Protein AF-0000000084944869 (afdb_homodimer)

Structure (mmCIF, N/CA/C/O backbone):
data_AF-0000000084944869-model_v1
#
loop_
_entity.id
_entity.type
_entity.pdbx_description
1 polymer 'Transcriptional regulator, RpiR family'
#
loop_
_atom_site.group_PDB
_atom_site.id
_atom_site.type_symbol
_atom_site.label_atom_id
_atom_site.label_alt_id
_atom_site.label_comp_id
_atom_site.label_asym_id
_atom_site.label_entity_id
_atom_site.label_seq_id
_atom_site.pdbx_PDB_ins_code
_atom_site.Cartn_x
_atom_site.Cartn_y
_atom_site.Cartn_z
_atom_site.occupancy
_atom_site.B_iso_or_equiv
_atom_site.auth_seq_id
_atom_site.auth_comp_id
_atom_site.auth_asym_id
_atom_site.auth_atom_id
_atom_site.pdbx_PDB_model_num
ATOM 1 N N . MET A 1 1 ? -29.297 1.171 11.125 1 23.11 1 MET A N 1
ATOM 2 C CA . MET A 1 1 ? -28.328 2.256 10.953 1 23.11 1 MET A CA 1
ATOM 3 C C . MET A 1 1 ? -27.719 2.223 9.562 1 23.11 1 MET A C 1
ATOM 5 O O . MET A 1 1 ? -26.719 1.527 9.336 1 23.11 1 MET A O 1
ATOM 9 N N . LYS A 1 2 ? -28.453 2.289 8.492 1 30.14 2 LYS A N 1
ATOM 10 C CA . LYS A 1 2 ? -28.656 2.082 7.059 1 30.14 2 LYS A CA 1
ATOM 11 C C . LYS A 1 2 ? -27.719 2.945 6.234 1 30.14 2 LYS A C 1
ATOM 13 O O . LYS A 1 2 ? -27.5 2.684 5.047 1 30.14 2 LYS A O 1
ATOM 18 N N . GLY A 1 3 ? -27.547 4.289 6.477 1 33.69 3 GLY A N 1
ATOM 19 C CA . GLY A 1 3 ? -27.109 5.441 5.711 1 33.69 3 GLY A CA 1
ATOM 20 C C . GLY A 1 3 ? -25.594 5.48 5.516 1 33.69 3 GLY A C 1
ATOM 21 O O . GLY A 1 3 ? -25.062 6.457 4.984 1 33.69 3 GLY A O 1
ATOM 22 N N . GLY A 1 4 ? -24.75 4.965 6.262 1 37.66 4 GLY A N 1
ATOM 23 C CA . GLY A 1 4 ? -23.344 5.156 6.586 1 37.66 4 GLY A CA 1
ATOM 24 C C . GLY A 1 4 ? -22.406 4.695 5.484 1 37.66 4 GLY A C 1
ATOM 25 O O . GLY A 1 4 ? -21.188 4.758 5.633 1 37.66 4 GLY A O 1
ATOM 26 N N . THR A 1 5 ? -22.875 3.99 4.547 1 41.78 5 THR A N 1
ATOM 27 C CA . THR A 1 5 ? -22.125 3.289 3.516 1 41.78 5 THR A CA 1
ATOM 28 C C . THR A 1 5 ? -21.625 4.266 2.457 1 41.78 5 THR A C 1
ATOM 30 O O . THR A 1 5 ? -20.531 4.082 1.903 1 41.78 5 THR A O 1
ATOM 33 N N . GLY A 1 6 ? -22.422 5.387 2.199 1 42.84 6 GLY A N 1
ATOM 34 C CA . GLY A 1 6 ? -22.172 6.301 1.097 1 42.84 6 GLY A CA 1
ATOM 35 C C . GLY A 1 6 ? -20.875 7.07 1.24 1 42.84 6 GLY A C 1
ATOM 36 O O . GLY A 1 6 ? -20.188 7.332 0.249 1 42.84 6 GLY A O 1
ATOM 37 N N . MET A 1 7 ? -20.562 7.766 2.398 1 47.09 7 MET A N 1
ATOM 38 C CA . MET A 1 7 ? -19.484 8.695 2.73 1 47.09 7 MET A CA 1
ATOM 39 C C . MET A 1 7 ? -18.125 8.062 2.459 1 47.09 7 MET A C 1
ATOM 41 O O . MET A 1 7 ? -17.25 8.703 1.876 1 47.09 7 MET A O 1
ATOM 45 N N . TYR A 1 8 ? -17.984 6.781 2.914 1 55.47 8 TYR A N 1
ATOM 46 C CA . TYR A 1 8 ? -16.734 6.051 2.932 1 55.47 8 TYR A CA 1
ATOM 47 C C . TYR A 1 8 ? -16.25 5.762 1.516 1 55.47 8 TYR A C 1
ATOM 49 O O . TYR A 1 8 ? -15.047 5.848 1.233 1 55.47 8 TYR A O 1
ATOM 57 N N . ASN A 1 9 ? -17.188 6.113 0.599 1 71.25 9 ASN A N 1
ATOM 58 C CA . ASN A 1 9 ? -16.828 5.691 -0.751 1 71.25 9 ASN A CA 1
ATOM 59 C C . ASN A 1 9 ? -16.125 6.809 -1.521 1 71.25 9 ASN A C 1
ATOM 61 O O . ASN A 1 9 ? -15.125 6.566 -2.197 1 71.25 9 ASN A O 1
ATOM 65 N N . LEU A 1 10 ? -16.609 8.133 -1.083 1 80.12 10 LEU A N 1
ATOM 66 C CA . LEU A 1 10 ? -16.016 9.203 -1.873 1 80.12 10 LEU A CA 1
ATOM 67 C C . LEU A 1 10 ? -14.578 9.461 -1.445 1 80.12 10 LEU A C 1
ATOM 69 O O . LEU A 1 10 ? -13.695 9.656 -2.289 1 80.12 10 LEU A O 1
ATOM 73 N N . THR A 1 11 ? -14.367 9.461 -0.089 1 81.12 11 THR A N 1
ATOM 74 C CA . THR A 1 11 ? -13.016 9.688 0.416 1 81.12 11 THR A CA 1
ATOM 75 C C . THR A 1 11 ? -12.055 8.633 -0.124 1 81.12 11 THR A C 1
ATOM 77 O O . THR A 1 11 ? -10.938 8.961 -0.533 1 81.12 11 THR A O 1
ATOM 80 N N . ILE A 1 12 ? -12.539 7.438 -0.201 1 80.06 12 ILE A N 1
ATOM 81 C CA . ILE A 1 12 ? -11.742 6.328 -0.713 1 80.06 12 ILE A CA 1
ATOM 82 C C . ILE A 1 12 ? -11.406 6.566 -2.184 1 80.06 12 ILE A C 1
ATOM 84 O O . ILE A 1 12 ? -10.258 6.418 -2.594 1 80.06 12 ILE A O 1
ATOM 88 N N . ILE A 1 13 ? -12.398 6.988 -2.85 1 83.56 13 ILE A N 1
ATOM 89 C CA . ILE A 1 13 ? -12.242 7.199 -4.285 1 83.56 13 ILE A CA 1
ATOM 90 C C . ILE A 1 13 ? -11.273 8.359 -4.527 1 83.56 13 ILE A C 1
ATOM 92 O O . ILE A 1 13 ? -10.406 8.281 -5.402 1 83.56 13 ILE A O 1
ATOM 96 N N . LEU A 1 14 ? -11.461 9.438 -3.758 1 88.56 14 LEU A N 1
ATOM 97 C CA . LEU A 1 14 ? -10.609 10.609 -3.926 1 88.56 14 LEU A CA 1
ATOM 98 C C . LEU A 1 14 ? -9.156 10.289 -3.588 1 88.56 14 LEU A C 1
ATOM 100 O O . LEU A 1 14 ? -8.25 10.656 -4.328 1 88.56 14 LEU A O 1
ATOM 104 N N . LEU A 1 15 ? -8.945 9.523 -2.537 1 87.12 15 LEU A N 1
ATOM 105 C CA . LEU A 1 15 ? -7.586 9.164 -2.137 1 87.12 15 LEU A CA 1
ATOM 106 C C . LEU A 1 15 ? -6.957 8.211 -3.148 1 87.12 15 LEU A C 1
ATOM 108 O O . LEU A 1 15 ? -5.773 8.344 -3.479 1 87.12 15 LEU A O 1
ATOM 112 N N . SER A 1 16 ? -7.723 7.262 -3.605 1 85.12 16 SER A N 1
ATOM 113 C CA . SER A 1 16 ? -7.223 6.359 -4.637 1 85.12 16 SER A CA 1
ATOM 114 C C . SER A 1 16 ? -6.836 7.121 -5.898 1 85.12 16 SER A C 1
ATOM 116 O O . SER A 1 16 ? -5.852 6.781 -6.559 1 85.12 16 SER A O 1
ATOM 118 N N . THR A 1 17 ? -7.641 8.133 -6.262 1 86.94 17 THR A N 1
ATOM 119 C CA . THR A 1 17 ? -7.355 8.961 -7.426 1 86.94 17 THR A CA 1
ATOM 120 C C . THR A 1 17 ? -6.062 9.742 -7.227 1 86.94 17 THR A C 1
ATOM 122 O O . THR A 1 17 ? -5.203 9.773 -8.109 1 86.94 17 THR A O 1
ATOM 125 N N . ILE A 1 18 ? -5.953 10.336 -6.102 1 89.56 18 ILE A N 1
ATOM 126 C CA . ILE A 1 18 ? -4.773 11.133 -5.785 1 89.56 18 ILE A CA 1
ATOM 127 C C . ILE A 1 18 ? -3.518 10.266 -5.898 1 89.56 18 ILE A C 1
ATOM 129 O O . ILE A 1 18 ? -2.498 10.711 -6.434 1 89.56 18 ILE A O 1
ATOM 133 N N . ASN A 1 19 ? -3.604 9.023 -5.523 1 86.81 19 ASN A N 1
ATOM 134 C CA . ASN A 1 19 ? -2.428 8.164 -5.449 1 86.81 19 ASN A CA 1
ATOM 135 C C . ASN A 1 19 ? -2.176 7.441 -6.77 1 86.81 19 ASN A C 1
ATOM 137 O O . ASN A 1 19 ? -1.136 6.805 -6.941 1 86.81 19 ASN A O 1
ATOM 141 N N . SER A 1 20 ? -3.074 7.535 -7.664 1 83.25 20 SER A N 1
ATOM 142 C CA . SER A 1 20 ? -2.908 6.828 -8.93 1 83.25 20 SER A CA 1
ATOM 143 C C . SER A 1 20 ? -2.674 7.801 -10.078 1 83.25 20 SER A C 1
ATOM 145 O O . SER A 1 20 ? -2.311 7.391 -11.188 1 83.25 20 SER A O 1
ATOM 147 N N . GLU A 1 21 ? -2.947 9.086 -9.844 1 82.88 21 GLU A N 1
ATOM 148 C CA . GLU A 1 21 ? -2.811 10.094 -10.891 1 82.88 21 GLU A CA 1
ATOM 149 C C . GLU A 1 21 ? -1.469 10.812 -10.797 1 82.88 21 GLU A C 1
ATOM 151 O O . GLU A 1 21 ? -0.85 10.844 -9.727 1 82.88 21 GLU A O 1
ATOM 156 N N . LEU A 1 22 ? -1.047 11.32 -11.961 1 80.19 22 LEU A N 1
ATOM 157 C CA . LEU A 1 22 ? 0.142 12.172 -11.961 1 80.19 22 LEU A CA 1
ATOM 158 C C . LEU A 1 22 ? -0.065 13.391 -11.07 1 80.19 22 LEU A C 1
ATOM 160 O O . LEU A 1 22 ? -1.131 14.016 -11.102 1 80.19 22 LEU A O 1
ATOM 164 N N . ILE A 1 23 ? 1.057 13.688 -10.359 1 81.12 23 ILE A N 1
ATOM 165 C CA . ILE A 1 23 ? 0.991 14.867 -9.492 1 81.12 23 ILE A CA 1
ATOM 166 C C . ILE A 1 23 ? 0.68 16.109 -10.328 1 81.12 23 ILE A C 1
ATOM 168 O O . ILE A 1 23 ? 1.248 16.297 -11.406 1 81.12 23 ILE A O 1
ATOM 172 N N . ASN A 1 24 ? -0.308 16.828 -9.914 1 84.44 24 ASN A N 1
ATOM 173 C CA . ASN A 1 24 ? -0.721 18.109 -10.477 1 84.44 24 ASN A CA 1
ATOM 174 C C . ASN A 1 24 ? -1.491 17.938 -11.781 1 84.44 24 ASN A C 1
ATOM 176 O O . ASN A 1 24 ? -1.787 18.906 -12.469 1 84.44 24 ASN A O 1
ATOM 180 N N . SER A 1 25 ? -1.747 16.625 -12.195 1 90.12 25 SER A N 1
ATOM 181 C CA . SER A 1 25 ? -2.736 16.438 -13.25 1 90.12 25 SER A CA 1
ATOM 182 C C . SER A 1 25 ? -4.086 17.031 -12.852 1 90.12 25 SER A C 1
ATOM 184 O O . SER A 1 25 ? -4.316 17.344 -11.68 1 90.12 25 SER A O 1
ATOM 186 N N . ASN A 1 26 ? -4.902 17.234 -13.773 1 94.06 26 ASN A N 1
ATOM 187 C CA . ASN A 1 26 ? -6.227 17.781 -13.492 1 94.06 26 ASN A CA 1
ATOM 188 C C . ASN A 1 26 ? -6.977 16.922 -12.469 1 94.06 26 ASN A C 1
ATOM 190 O O . ASN A 1 26 ? -7.504 17.438 -11.484 1 94.06 26 ASN A O 1
ATOM 194 N N . ASN A 1 27 ? -7.004 15.594 -12.68 1 93.5 27 ASN A N 1
ATOM 195 C CA . ASN A 1 27 ? -7.703 14.711 -11.758 1 93.5 27 ASN A CA 1
ATOM 196 C C . ASN A 1 27 ? -7.098 14.758 -10.359 1 93.5 27 ASN A C 1
ATOM 198 O O . ASN A 1 27 ? -7.82 14.719 -9.359 1 93.5 27 ASN A O 1
ATOM 202 N N . TYR A 1 28 ? -5.805 14.844 -10.328 1 92.5 28 TYR A N 1
ATOM 203 C CA . TYR A 1 28 ? -5.117 14.977 -9.047 1 92.5 28 TYR A CA 1
ATOM 204 C C . TYR A 1 28 ? -5.559 16.234 -8.32 1 92.5 28 TYR A C 1
ATOM 206 O O . TYR A 1 28 ? -5.949 16.188 -7.148 1 92.5 28 TYR A O 1
ATOM 214 N N . ARG A 1 29 ? -5.582 17.359 -8.961 1 94.56 29 ARG A N 1
ATOM 215 C CA . ARG A 1 29 ? -5.926 18.641 -8.367 1 94.56 29 ARG A CA 1
ATOM 216 C C . ARG A 1 29 ? -7.371 18.656 -7.887 1 94.56 29 ARG A C 1
ATOM 218 O O . ARG A 1 29 ? -7.66 19.141 -6.793 1 94.56 29 ARG A O 1
ATOM 225 N N . ILE A 1 30 ? -8.227 18.172 -8.727 1 96.31 30 ILE A N 1
ATOM 226 C CA . ILE A 1 30 ? -9.648 18.156 -8.398 1 96.31 30 ILE A CA 1
ATOM 227 C C . ILE A 1 30 ? -9.891 17.281 -7.164 1 96.31 30 ILE A C 1
ATOM 229 O O . ILE A 1 30 ? -10.523 17.719 -6.199 1 96.31 30 ILE A O 1
ATOM 233 N N . ALA A 1 31 ? -9.305 16.062 -7.164 1 94.06 31 ALA A N 1
ATOM 234 C CA . ALA A 1 31 ? -9.484 15.133 -6.055 1 94.06 31 ALA A CA 1
ATOM 235 C C . ALA A 1 31 ? -8.93 15.711 -4.754 1 94.06 31 ALA A C 1
ATOM 237 O O . ALA A 1 31 ? -9.586 15.648 -3.713 1 94.06 31 ALA A O 1
ATOM 238 N N . LYS A 1 32 ? -7.777 16.234 -4.871 1 92.69 32 LYS A N 1
ATOM 239 C CA . LYS A 1 32 ? -7.117 16.797 -3.693 1 92.69 32 LYS A CA 1
ATOM 240 C C . LYS A 1 32 ? -7.918 17.969 -3.119 1 92.69 32 LYS A C 1
ATOM 242 O O . LYS A 1 32 ? -8.094 18.062 -1.903 1 92.69 32 LYS A O 1
ATOM 247 N N . TYR A 1 33 ? -8.406 18.859 -3.938 1 93.94 33 TYR A N 1
ATOM 248 C CA . TYR A 1 33 ? -9.164 20.016 -3.479 1 93.94 33 TYR A CA 1
ATOM 249 C C . TYR A 1 33 ? -10.445 19.578 -2.773 1 93.94 33 TYR A C 1
ATOM 251 O O . TYR A 1 33 ? -10.781 20.094 -1.704 1 93.94 33 TYR A O 1
ATOM 259 N N . ILE A 1 34 ? -11.148 18.688 -3.412 1 92.62 34 ILE A N 1
ATOM 260 C CA . ILE A 1 34 ? -12.398 18.203 -2.824 1 92.62 34 ILE A CA 1
ATOM 261 C C . ILE A 1 34 ? -12.117 17.578 -1.462 1 92.62 34 ILE A C 1
ATOM 263 O O . ILE A 1 34 ? -12.805 17.859 -0.483 1 92.62 34 ILE A O 1
ATOM 267 N N . LEU A 1 35 ? -11.102 16.781 -1.438 1 89.69 35 LEU A N 1
ATOM 268 C CA . LEU A 1 35 ? -10.75 16.062 -0.22 1 89.69 35 LEU A CA 1
ATOM 269 C C . LEU A 1 35 ? -10.422 17.031 0.909 1 89.69 35 LEU A C 1
ATOM 271 O O . LEU A 1 35 ? -10.852 16.828 2.049 1 89.69 35 LEU A O 1
ATOM 275 N N . GLU A 1 36 ? -9.727 18.062 0.612 1 87.62 36 GLU A N 1
ATOM 276 C CA . GLU A 1 36 ? -9.25 19.016 1.61 1 87.62 36 GLU A CA 1
ATOM 277 C C . GLU A 1 36 ? -10.344 20 2.004 1 87.62 36 GLU A C 1
ATOM 279 O O . GLU A 1 36 ? -10.242 20.672 3.031 1 87.62 36 GLU A O 1
ATOM 284 N N . ASN A 1 37 ? -11.414 20.109 1.171 1 88 37 ASN A N 1
ATOM 285 C CA . ASN A 1 37 ? -12.406 21.156 1.392 1 88 37 ASN A CA 1
ATOM 286 C C . ASN A 1 37 ? -13.82 20.578 1.466 1 88 37 ASN A C 1
ATOM 288 O O . ASN A 1 37 ? -14.797 21.281 1.219 1 88 37 ASN A O 1
ATOM 292 N N . MET A 1 38 ? -13.938 19.344 1.737 1 82.62 38 MET A N 1
ATOM 293 C CA . MET A 1 38 ? -15.195 18.609 1.688 1 82.62 38 MET A CA 1
ATOM 294 C C . MET A 1 38 ? -16.281 19.359 2.461 1 82.62 38 MET A C 1
ATOM 296 O O . MET A 1 38 ? -17.406 19.484 1.987 1 82.62 38 MET A O 1
ATOM 300 N N . ARG A 1 39 ? -15.984 19.953 3.549 1 76.88 39 ARG A N 1
ATOM 301 C CA . ARG A 1 39 ? -16.953 20.578 4.434 1 76.88 39 ARG A CA 1
ATOM 302 C C . ARG A 1 39 ? -17.453 21.891 3.838 1 76.88 39 ARG A C 1
ATOM 304 O O . ARG A 1 39 ? -18.594 22.312 4.102 1 76.88 39 ARG A O 1
ATOM 311 N N . ALA A 1 40 ? -16.703 22.438 3.061 1 82.62 40 ALA A N 1
ATOM 312 C CA . ALA A 1 40 ? -17.016 23.766 2.531 1 82.62 40 ALA A CA 1
ATOM 313 C C . ALA A 1 40 ? -17.625 23.672 1.141 1 82.62 40 ALA A C 1
ATOM 315 O O . ALA A 1 40 ? -18.016 24.672 0.553 1 82.62 40 ALA A O 1
ATOM 316 N N . LEU A 1 41 ? -17.844 22.391 0.664 1 86.69 41 LEU A N 1
ATOM 317 C CA . LEU A 1 41 ? -18.203 22.266 -0.747 1 86.69 41 LEU A CA 1
ATOM 318 C C . LEU A 1 41 ? -19.672 21.938 -0.914 1 86.69 41 LEU A C 1
ATOM 320 O O . LEU A 1 41 ? -20.141 21.688 -2.031 1 86.69 41 LEU A O 1
ATOM 324 N N . GLU A 1 42 ? -20.5 21.906 -0.027 1 79.25 42 GLU A N 1
ATOM 325 C CA . GLU A 1 42 ? -21.891 21.453 -0.108 1 79.25 42 GLU A CA 1
ATOM 326 C C . GLU A 1 42 ? -22.672 22.25 -1.149 1 79.25 42 GLU A C 1
ATOM 328 O O . GLU A 1 42 ? -23.469 21.688 -1.891 1 79.25 42 GLU A O 1
ATOM 333 N N . ASP A 1 43 ? -22.438 23.5 -1.371 1 84.5 43 ASP A N 1
ATOM 334 C CA . ASP A 1 43 ? -23.281 24.281 -2.268 1 84.5 43 ASP A CA 1
ATOM 335 C C . ASP A 1 43 ? -22.453 24.938 -3.369 1 84.5 43 ASP A C 1
ATOM 337 O O . ASP A 1 43 ? -22.875 25.906 -3.986 1 84.5 43 ASP A O 1
ATOM 341 N N . ILE A 1 44 ? -21.453 24.281 -3.643 1 91.12 44 ILE A N 1
ATOM 342 C CA . ILE A 1 44 ? -20.578 24.891 -4.633 1 91.12 44 ILE A CA 1
ATOM 343 C C . ILE A 1 44 ? -21.016 24.484 -6.035 1 91.12 44 ILE A C 1
ATOM 345 O O . ILE A 1 44 ? -21.391 23.328 -6.258 1 91.12 44 ILE A O 1
ATOM 349 N N . SER A 1 45 ? -21.109 25.469 -6.969 1 94.62 45 SER A N 1
ATOM 350 C CA . SER A 1 45 ? -21.422 25.141 -8.352 1 94.62 45 SER A CA 1
ATOM 351 C C . SER A 1 45 ? -20.234 24.516 -9.07 1 94.62 45 SER A C 1
ATOM 353 O O . SER A 1 45 ? -19.109 24.609 -8.594 1 94.62 45 SER A O 1
ATOM 355 N N . ILE A 1 46 ? -20.516 23.875 -10.242 1 96.44 46 ILE A N 1
ATOM 356 C CA . ILE A 1 46 ? -19.453 23.25 -11.016 1 96.44 46 ILE A CA 1
ATOM 357 C C . ILE A 1 46 ? -18.453 24.312 -11.484 1 96.44 46 ILE A C 1
ATOM 359 O O . ILE A 1 46 ? -17.25 24.062 -11.516 1 96.44 46 ILE A O 1
ATOM 363 N N . THR A 1 47 ? -18.984 25.5 -11.836 1 97.12 47 THR A N 1
ATOM 364 C CA . THR A 1 47 ? -18.141 26.609 -12.305 1 97.12 47 THR A CA 1
ATOM 365 C C . THR A 1 47 ? -17.234 27.094 -11.188 1 97.12 47 THR A C 1
ATOM 367 O O . THR A 1 47 ? -16.047 27.359 -11.422 1 97.12 47 THR A O 1
ATOM 370 N N . GLU A 1 48 ? -17.75 27.234 -10.062 1 96.38 48 GLU A N 1
ATOM 371 C CA . GLU A 1 48 ? -16.953 27.672 -8.922 1 96.38 48 GLU A CA 1
ATOM 372 C C . GLU A 1 48 ? -15.883 26.641 -8.555 1 96.38 48 GLU A C 1
ATOM 374 O O . GLU A 1 48 ? -14.742 27 -8.266 1 96.38 48 GLU A O 1
ATOM 379 N N . LEU A 1 49 ? -16.266 25.344 -8.508 1 96.5 49 LEU A N 1
ATOM 380 C CA . LEU A 1 49 ? -15.305 24.281 -8.227 1 96.5 49 LEU A CA 1
ATOM 381 C C . LEU A 1 49 ? -14.18 24.297 -9.258 1 96.5 49 LEU A C 1
ATOM 383 O O . LEU A 1 49 ? -13.008 24.141 -8.898 1 96.5 49 LEU A O 1
ATOM 387 N N . ALA A 1 50 ? -14.539 24.422 -10.555 1 97.44 50 ALA A N 1
ATOM 388 C CA . ALA A 1 50 ? -13.555 24.484 -11.633 1 97.44 50 ALA A CA 1
ATOM 389 C C . ALA A 1 50 ? -12.562 25.625 -11.414 1 97.44 50 ALA A C 1
ATOM 391 O O . ALA A 1 50 ? -11.359 25.453 -11.586 1 97.44 50 ALA A O 1
ATOM 392 N N . LYS A 1 51 ? -13.062 26.734 -11.023 1 96.88 51 LYS A N 1
ATOM 393 C CA . LYS A 1 51 ? -12.227 27.906 -10.758 1 96.88 51 LYS A CA 1
ATOM 394 C C . LYS A 1 51 ? -11.258 27.641 -9.609 1 96.88 51 LYS A C 1
ATOM 396 O O . LYS A 1 51 ? -10.07 27.953 -9.711 1 96.88 51 LYS A O 1
ATOM 401 N N . GLU A 1 52 ? -11.789 27.062 -8.523 1 95.12 52 GLU A N 1
ATOM 402 C CA . GLU A 1 52 ? -10.961 26.766 -7.352 1 95.12 52 GLU A CA 1
ATOM 403 C C . GLU A 1 52 ? -9.859 25.766 -7.688 1 95.12 52 GLU A C 1
ATOM 405 O O . GLU A 1 52 ? -8.766 25.812 -7.117 1 95.12 52 GLU A O 1
ATOM 410 N N . CYS A 1 53 ? -10.133 24.859 -8.578 1 95.88 53 CYS A N 1
ATOM 411 C CA . CYS A 1 53 ? -9.188 23.812 -8.953 1 95.88 53 CYS A CA 1
ATOM 412 C C . CYS A 1 53 ? -8.32 24.25 -10.125 1 95.88 53 CYS A C 1
ATOM 414 O O . CYS A 1 53 ? -7.402 23.531 -10.531 1 95.88 53 CYS A O 1
ATOM 416 N N . TYR A 1 54 ? -8.609 25.391 -10.766 1 96.06 54 TYR A N 1
ATOM 417 C CA . TYR A 1 54 ? -7.898 25.938 -11.914 1 96.06 54 TYR A CA 1
ATOM 418 C C . TYR A 1 54 ? -7.98 24.984 -13.109 1 96.06 54 TYR A C 1
ATOM 420 O O . TYR A 1 54 ? -6.965 24.688 -13.742 1 96.06 54 TYR A O 1
ATOM 428 N N . VAL A 1 55 ? -9.148 24.469 -13.297 1 97.44 55 VAL A N 1
ATOM 429 C CA . VAL A 1 55 ? -9.422 23.625 -14.453 1 97.44 55 VAL A CA 1
ATOM 430 C C . VAL A 1 55 ? -10.695 24.094 -15.156 1 97.44 55 VAL A C 1
ATOM 432 O O . VAL A 1 55 ? -11.312 25.078 -14.727 1 97.44 55 VAL A O 1
ATOM 435 N N . SER A 1 56 ? -11.086 23.5 -16.281 1 96.44 56 SER A N 1
ATOM 436 C CA . SER A 1 56 ? -12.312 23.812 -17 1 96.44 56 SER A CA 1
ATOM 437 C C . SER A 1 56 ? -13.508 23.062 -16.422 1 96.44 56 SER A C 1
ATOM 439 O O . SER A 1 56 ? -13.336 22.062 -15.711 1 96.44 56 SER A O 1
ATOM 441 N N . ASN A 1 57 ? -14.695 23.562 -16.766 1 97.12 57 ASN A N 1
ATOM 442 C CA . ASN A 1 57 ? -15.914 22.844 -16.422 1 97.12 57 ASN A CA 1
ATOM 443 C C . ASN A 1 57 ? -15.922 21.438 -17.016 1 97.12 57 ASN A C 1
ATOM 445 O O . ASN A 1 57 ? -16.391 20.484 -16.375 1 97.12 57 ASN A O 1
ATOM 449 N N . SER A 1 58 ? -15.43 21.359 -18.203 1 97 58 SER A N 1
ATOM 450 C CA . SER A 1 58 ? -15.398 20.062 -18.875 1 97 58 SER A CA 1
ATOM 451 C C . SER A 1 58 ? -14.477 19.078 -18.156 1 97 58 SER A C 1
ATOM 453 O O . SER A 1 58 ? -14.742 17.875 -18.109 1 97 58 SER A O 1
ATOM 455 N N . SER A 1 59 ? -13.414 19.547 -17.531 1 97 59 SER A N 1
ATOM 456 C CA . SER A 1 59 ? -12.492 18.719 -16.766 1 97 59 SER A CA 1
ATOM 457 C C . SER A 1 59 ? -13.164 18.156 -15.516 1 97 59 SER A C 1
ATOM 459 O O . SER A 1 59 ? -12.914 17.016 -15.133 1 97 59 SER A O 1
ATOM 461 N N . ILE A 1 60 ? -14.023 19 -14.898 1 97.38 60 ILE A N 1
ATOM 462 C CA . ILE A 1 60 ? -14.758 18.531 -13.727 1 97.38 60 ILE A CA 1
ATOM 463 C C . ILE A 1 60 ? -15.727 17.422 -14.133 1 97.38 60 ILE A C 1
ATOM 465 O O . ILE A 1 60 ? -15.828 16.391 -13.445 1 97.38 60 ILE A O 1
ATOM 469 N N . SER A 1 61 ? -16.391 17.688 -15.219 1 96.62 61 SER A N 1
ATOM 470 C CA . SER A 1 61 ? -17.344 16.688 -15.719 1 96.62 61 SER A CA 1
ATOM 471 C C . SER A 1 61 ? -16.641 15.375 -16.031 1 96.62 61 SER A C 1
ATOM 473 O O . SER A 1 61 ? -17.141 14.297 -15.703 1 96.62 61 SER A O 1
ATOM 475 N N . ARG A 1 62 ? -15.531 15.406 -16.688 1 95.38 62 ARG A N 1
ATOM 476 C CA . ARG A 1 62 ? -14.758 14.219 -17.016 1 95.38 62 ARG A CA 1
ATOM 477 C C . ARG A 1 62 ? -14.258 13.523 -15.742 1 95.38 62 ARG A C 1
ATOM 479 O O . ARG A 1 62 ? -14.25 12.297 -15.672 1 95.38 62 ARG A O 1
ATOM 486 N N . PHE A 1 63 ? -13.82 14.336 -14.781 1 94.56 63 PHE A N 1
ATOM 487 C CA . PHE A 1 63 ? -13.375 13.797 -13.5 1 94.56 63 PHE A CA 1
ATOM 488 C C . PHE A 1 63 ? -14.469 12.961 -12.852 1 94.56 63 PHE A C 1
ATOM 490 O O . PHE A 1 63 ? -14.219 11.852 -12.383 1 94.56 63 PHE A O 1
ATOM 497 N N . CYS A 1 64 ? -15.656 13.523 -12.859 1 92.19 64 CYS A N 1
ATOM 498 C CA . CYS A 1 64 ? -16.781 12.812 -12.266 1 92.19 64 CYS A CA 1
ATOM 499 C C . CYS A 1 64 ? -16.984 11.453 -12.93 1 92.19 64 CYS A C 1
ATOM 501 O O . CYS A 1 64 ? -17.125 10.445 -12.242 1 92.19 64 CYS A O 1
ATOM 503 N N . ARG A 1 65 ? -16.859 11.438 -14.188 1 88.06 65 ARG A N 1
ATOM 504 C CA . ARG A 1 65 ? -17.031 10.188 -14.922 1 88.06 65 ARG A CA 1
ATOM 505 C C . ARG A 1 65 ? -15.875 9.234 -14.641 1 88.06 65 ARG A C 1
ATOM 507 O O . ARG A 1 65 ? -16.078 8.023 -14.508 1 88.06 65 ARG A O 1
ATOM 514 N N . ASP A 1 66 ? -14.758 9.727 -14.586 1 87.12 66 ASP A N 1
ATOM 515 C CA . ASP A 1 66 ? -13.555 8.922 -14.375 1 87.12 66 ASP A CA 1
ATOM 516 C C . ASP A 1 66 ? -13.609 8.188 -13.039 1 87.12 66 ASP A C 1
ATOM 518 O O . ASP A 1 66 ? -13.07 7.09 -12.906 1 87.12 66 ASP A O 1
ATOM 522 N N . ILE A 1 67 ? -14.242 8.867 -12.078 1 85.56 67 ILE A N 1
ATOM 523 C CA . ILE A 1 67 ? -14.258 8.242 -10.758 1 85.56 67 ILE A CA 1
ATOM 524 C C . ILE A 1 67 ? -15.547 7.445 -10.578 1 85.56 67 ILE A C 1
ATOM 526 O O . ILE A 1 67 ? -15.867 7.008 -9.477 1 85.56 67 ILE A O 1
ATOM 530 N N . GLY A 1 68 ? -16.344 7.406 -11.664 1 78.56 68 GLY A N 1
ATOM 531 C CA . GLY A 1 68 ? -17.469 6.496 -11.688 1 78.56 68 GLY A CA 1
ATOM 532 C C . GLY A 1 68 ? -18.797 7.18 -11.383 1 78.56 68 GLY A C 1
ATOM 533 O O . GLY A 1 68 ? -19.797 6.516 -11.109 1 78.56 68 GLY A O 1
ATOM 534 N N . LEU A 1 69 ? -18.797 8.422 -11.32 1 83.25 69 LEU A N 1
ATOM 535 C CA . LEU A 1 69 ? -20.047 9.156 -11.102 1 83.25 69 LEU A CA 1
ATOM 536 C C . LEU A 1 69 ? -20.656 9.578 -12.43 1 83.25 69 LEU A C 1
ATOM 538 O O . LEU A 1 69 ? -19.953 9.75 -13.422 1 83.25 69 LEU A O 1
ATOM 542 N N . ARG A 1 70 ? -21.938 9.797 -12.383 1 86.81 70 ARG A N 1
ATOM 543 C CA . ARG A 1 70 ? -22.656 10.156 -13.602 1 86.81 70 ARG A CA 1
ATOM 544 C C . ARG A 1 70 ? -22.375 11.602 -14 1 86.81 70 ARG A C 1
ATOM 546 O O . ARG A 1 70 ? -22.25 11.914 -15.188 1 86.81 70 ARG A O 1
ATOM 553 N N . ASP A 1 71 ? -22.469 12.398 -13.055 1 92.25 71 ASP A N 1
ATOM 554 C CA . ASP A 1 71 ? -22.312 13.828 -13.312 1 92.25 71 ASP A CA 1
ATOM 555 C C . ASP A 1 71 ? -21.984 14.586 -12.031 1 92.25 71 ASP A C 1
ATOM 557 O O . ASP A 1 71 ? -21.75 13.977 -10.984 1 92.25 71 ASP A O 1
ATOM 561 N N . TYR A 1 72 ? -21.875 15.93 -12.242 1 94.56 72 TYR A N 1
ATOM 562 C CA . TYR A 1 72 ? -21.516 16.797 -11.125 1 94.56 72 TYR A CA 1
ATOM 563 C C . TYR A 1 72 ? -22.578 16.766 -10.039 1 94.56 72 TYR A C 1
ATOM 565 O O . TYR A 1 72 ? -22.281 16.859 -8.852 1 94.56 72 TYR A O 1
ATOM 573 N N . ASN A 1 73 ? -23.797 16.609 -10.406 1 92.75 73 ASN A N 1
ATOM 574 C CA . ASN A 1 73 ? -24.875 16.531 -9.414 1 92.75 73 ASN A CA 1
ATOM 575 C C . ASN A 1 73 ? -24.703 15.336 -8.484 1 92.75 73 ASN A C 1
ATOM 577 O O . ASN A 1 73 ? -24.984 15.43 -7.289 1 92.75 73 ASN A O 1
ATOM 581 N N . GLU A 1 74 ? -24.312 14.266 -9.031 1 89.88 74 GLU A N 1
ATOM 582 C CA . GLU A 1 74 ? -24.047 13.094 -8.203 1 89.88 74 GLU A CA 1
ATOM 583 C C . GLU A 1 74 ? -22.875 13.344 -7.262 1 89.88 74 GLU A C 1
ATOM 585 O O . GLU A 1 74 ? -22.875 12.898 -6.113 1 89.88 74 GLU A O 1
ATOM 590 N N . LEU A 1 75 ? -21.828 14.008 -7.777 1 91 75 LEU A N 1
ATOM 591 C CA . LEU A 1 75 ? -20.703 14.359 -6.914 1 91 75 LEU A CA 1
ATOM 592 C C . LEU A 1 75 ? -21.172 15.219 -5.742 1 91 75 LEU A C 1
ATOM 594 O O . LEU A 1 75 ? -20.812 14.953 -4.594 1 91 75 LEU A O 1
ATOM 598 N N . LYS A 1 76 ? -21.984 16.156 -6.02 1 89.62 76 LYS A N 1
ATOM 599 C CA . LYS A 1 76 ? -22.516 17.031 -4.98 1 89.62 76 LYS A CA 1
ATOM 600 C C . LYS A 1 76 ? -23.297 16.234 -3.941 1 89.62 76 LYS A C 1
ATOM 602 O O . LYS A 1 76 ? -23.188 16.5 -2.742 1 89.62 76 LYS A O 1
ATOM 607 N N . SER A 1 77 ? -24.062 15.344 -4.453 1 86.38 77 SER A N 1
ATOM 608 C CA . SER A 1 77 ? -24.859 14.492 -3.564 1 86.38 77 SER A CA 1
ATOM 609 C C . SER A 1 77 ? -23.953 13.688 -2.629 1 86.38 77 SER A C 1
ATOM 611 O O . SER A 1 77 ? -24.281 13.516 -1.45 1 86.38 77 SER A O 1
ATOM 613 N N . GLN A 1 78 ? -22.875 13.195 -3.191 1 83.31 78 GLN A N 1
ATOM 614 C CA . GLN A 1 78 ? -21.938 12.438 -2.369 1 83.31 78 GLN A CA 1
ATOM 615 C C . GLN A 1 78 ? -21.266 13.336 -1.332 1 83.31 78 GLN A C 1
ATOM 617 O O . GLN A 1 78 ? -21.047 12.914 -0.193 1 83.31 78 GLN A O 1
ATOM 622 N N . ILE A 1 79 ? -20.938 14.508 -1.757 1 85.06 79 ILE A N 1
ATOM 623 C CA . ILE A 1 79 ? -20.312 15.469 -0.857 1 85.06 79 ILE A CA 1
ATOM 624 C C . ILE A 1 79 ? -21.266 15.828 0.272 1 85.06 79 ILE A C 1
ATOM 626 O O . ILE A 1 79 ? -20.859 15.93 1.433 1 85.06 79 ILE A O 1
ATOM 630 N N . ALA A 1 80 ? -22.531 15.992 -0.068 1 79.69 80 ALA A N 1
ATOM 631 C CA . ALA A 1 80 ? -23.547 16.375 0.904 1 79.69 80 ALA A CA 1
ATOM 632 C C . ALA A 1 80 ? -23.734 15.281 1.958 1 79.69 80 ALA A C 1
ATOM 634 O O . ALA A 1 80 ? -24.094 15.57 3.102 1 79.69 80 ALA A O 1
ATOM 635 N N . LYS A 1 81 ? -23.594 14.117 1.527 1 74.75 81 LYS A N 1
ATOM 636 C CA . LYS A 1 81 ? -23.734 12.992 2.443 1 74.75 81 LYS A CA 1
ATOM 637 C C . LYS A 1 81 ? -22.531 12.883 3.375 1 74.75 81 LYS A C 1
ATOM 639 O O . LYS A 1 81 ? -22.578 12.156 4.375 1 74.75 81 LYS A O 1
ATOM 644 N N . TYR A 1 82 ? -21.547 13.539 2.803 1 67.5 82 TYR A N 1
ATOM 645 C CA . TYR A 1 82 ? -20.328 13.477 3.609 1 67.5 82 TYR A CA 1
ATOM 646 C C . TYR A 1 82 ? -20.547 14.086 4.988 1 67.5 82 TYR A C 1
ATOM 648 O O . TYR A 1 82 ? -20.984 15.234 5.105 1 67.5 82 TYR A O 1
ATOM 656 N N . GLN A 1 83 ? -21 13.242 5.969 1 57.72 83 GLN A N 1
ATOM 657 C CA . GLN A 1 83 ? -21.031 13.695 7.355 1 57.72 83 GLN A CA 1
ATOM 658 C C . GLN A 1 83 ? -19.625 13.828 7.926 1 57.72 83 GLN A C 1
ATOM 660 O O . GLN A 1 83 ? -18.75 13.023 7.605 1 57.72 83 GLN A O 1
ATOM 665 N N . PRO A 1 84 ? -19.438 14.898 8.672 1 51.69 84 PRO A N 1
ATOM 666 C CA . PRO A 1 84 ? -18.125 15.297 9.18 1 51.69 84 PRO A CA 1
ATOM 667 C C . PRO A 1 84 ? -17.328 14.109 9.734 1 51.69 84 PRO A C 1
ATOM 669 O O . PRO A 1 84 ? -17.906 13.227 10.375 1 51.69 84 PRO A O 1
ATOM 672 N N . ALA A 1 85 ? -16.156 13.812 9.086 1 50.12 85 ALA A N 1
ATOM 673 C CA . ALA A 1 85 ? -15.008 12.969 9.414 1 50.12 85 ALA A CA 1
ATOM 674 C C . ALA A 1 85 ? -14.828 12.852 10.93 1 50.12 85 ALA A C 1
ATOM 676 O O . ALA A 1 85 ? -14.398 11.812 11.43 1 50.12 85 ALA A O 1
ATOM 677 N N . HIS A 1 86 ? -15.359 13.867 11.68 1 53.12 86 HIS A N 1
ATOM 678 C CA . HIS A 1 86 ? -14.984 13.922 13.094 1 53.12 86 HIS A CA 1
ATOM 679 C C . HIS A 1 86 ? -15.516 12.703 13.852 1 53.12 86 HIS A C 1
ATOM 681 O O . HIS A 1 86 ? -14.789 12.094 14.641 1 53.12 86 HIS A O 1
ATOM 687 N N . GLN A 1 87 ? -16.703 12.328 13.484 1 55.19 87 GLN A N 1
ATOM 688 C CA . GLN A 1 87 ? -17.25 11.203 14.234 1 55.19 87 GLN A CA 1
ATOM 689 C C . GLN A 1 87 ? -16.609 9.883 13.797 1 55.19 87 GLN A C 1
ATOM 691 O O . GLN A 1 87 ? -16.344 9.016 14.625 1 55.19 87 GLN A O 1
ATOM 696 N N . TYR A 1 88 ? -16.219 9.867 12.586 1 59.91 88 TYR A N 1
ATOM 697 C CA . TYR A 1 88 ? -15.594 8.648 12.086 1 59.91 88 TYR A CA 1
ATOM 698 C C . TYR A 1 88 ? -14.172 8.5 12.609 1 59.91 88 TYR A C 1
ATOM 700 O O . TYR A 1 88 ? -13.766 7.414 13.023 1 59.91 88 TYR A O 1
ATOM 708 N N . ALA A 1 89 ? -13.508 9.609 12.523 1 60 89 ALA A N 1
ATOM 709 C CA . ALA A 1 89 ? -12.141 9.57 13.039 1 60 89 ALA A CA 1
ATOM 710 C C . ALA A 1 89 ? -12.125 9.242 14.531 1 60 89 ALA A C 1
ATOM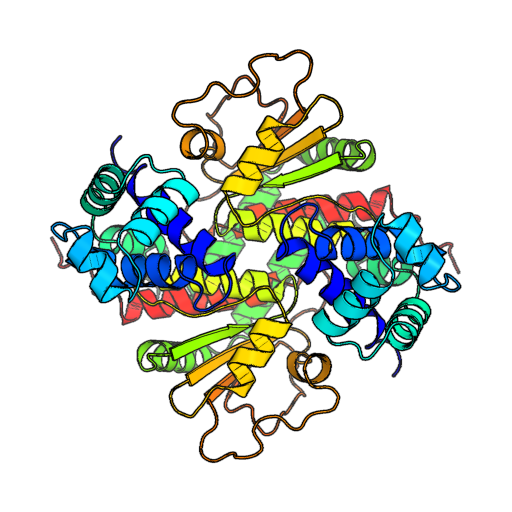 712 O O . ALA A 1 89 ? -11.297 8.453 14.992 1 60 89 ALA A O 1
ATOM 713 N N . LYS A 1 90 ? -12.992 9.797 15.172 1 60.38 90 LYS A N 1
ATOM 714 C CA . LYS A 1 90 ? -13.078 9.539 16.609 1 60.38 90 LYS A CA 1
ATOM 715 C C . LYS A 1 90 ? -13.398 8.07 16.875 1 60.38 90 LYS A C 1
ATOM 717 O O . LYS A 1 90 ? -12.805 7.457 17.766 1 60.38 90 LYS A O 1
ATOM 722 N N . ASN A 1 91 ? -14.211 7.625 16.078 1 62.66 91 ASN A N 1
ATOM 723 C CA . ASN A 1 91 ? -14.586 6.227 16.266 1 62.66 91 ASN A CA 1
ATOM 724 C C . ASN A 1 91 ? -13.445 5.285 15.859 1 62.66 91 ASN A C 1
ATOM 726 O O . ASN A 1 91 ? -13.258 4.242 16.484 1 62.66 91 ASN A O 1
ATOM 730 N N . LYS A 1 92 ? -12.75 5.766 14.961 1 67.75 92 LYS A N 1
ATOM 731 C CA . LYS A 1 92 ? -11.672 4.918 14.445 1 67.75 92 LYS A CA 1
ATOM 732 C C . LYS A 1 92 ? -10.516 4.844 15.445 1 67.75 92 LYS A C 1
ATOM 734 O O . LYS A 1 92 ? -10 3.758 15.719 1 67.75 92 LYS A O 1
ATOM 739 N N . PHE A 1 93 ? -10.242 6.004 16.031 1 65 93 PHE A N 1
ATOM 740 C CA . PHE A 1 93 ? -9.008 6.051 16.812 1 65 93 PHE A CA 1
ATOM 741 C C . PHE A 1 93 ? -9.32 6.008 18.297 1 65 93 PHE A C 1
ATOM 743 O O . PHE A 1 93 ? -8.422 5.781 19.125 1 65 93 PHE A O 1
ATOM 750 N N . TYR A 1 94 ? -10.523 6.312 18.703 1 59.34 94 TYR A N 1
ATOM 751 C CA . TYR A 1 94 ? -10.883 6.293 20.109 1 59.34 94 TYR A CA 1
ATOM 752 C C . TYR A 1 94 ? -11.258 4.887 20.562 1 59.34 94 TYR A C 1
ATOM 754 O O . TYR A 1 94 ? -12.445 4.586 20.734 1 59.34 94 TYR A O 1
ATOM 762 N N . TYR A 1 95 ? -10.422 4.117 20.344 1 54.56 95 TYR A N 1
ATOM 763 C CA . TYR A 1 95 ? -10.727 2.764 20.781 1 54.56 95 TYR A CA 1
ATOM 764 C C . TYR A 1 95 ? -10.508 2.629 22.297 1 54.56 95 TYR A C 1
ATOM 766 O O . TYR A 1 95 ? -9.766 3.41 22.891 1 54.56 95 TYR A O 1
ATOM 774 N N . GLN A 1 96 ? -11.391 1.896 22.922 1 51.69 96 GLN A N 1
ATOM 775 C CA . GLN A 1 96 ? -11.531 1.688 24.359 1 51.69 96 GLN A CA 1
ATOM 776 C C . GLN A 1 96 ? -10.172 1.73 25.062 1 51.69 96 GLN A C 1
ATOM 778 O O . GLN A 1 96 ? -10.062 2.213 26.188 1 51.69 96 GLN A O 1
ATOM 783 N N . SER A 1 97 ? -9.227 1.145 24.469 1 50.28 97 SER A N 1
ATOM 784 C CA . SER A 1 97 ? -7.965 1.066 25.203 1 50.28 97 SER A CA 1
ATOM 785 C C . SER A 1 97 ? -7.266 2.42 25.25 1 50.28 97 SER A C 1
ATOM 787 O O . SER A 1 97 ? -6.176 2.545 25.812 1 50.28 97 SER A O 1
ATOM 789 N N . TYR A 1 98 ? -7.883 3.449 24.547 1 51.62 98 TYR A N 1
ATOM 790 C CA . TYR A 1 98 ? -7.398 4.824 24.5 1 51.62 98 TYR A CA 1
ATOM 791 C C . TYR A 1 98 ? -7.289 5.402 25.906 1 51.62 98 TYR A C 1
ATOM 793 O O . TYR A 1 98 ? -6.613 6.414 26.125 1 51.62 98 TYR A O 1
ATOM 801 N N . GLN A 1 99 ? -8.07 4.809 26.734 1 52.16 99 GLN A N 1
ATOM 802 C CA . GLN A 1 99 ? -8.117 5.449 28.047 1 52.16 99 GLN A CA 1
ATOM 803 C C . GLN A 1 99 ? -6.77 5.359 28.75 1 52.16 99 GLN A C 1
ATOM 805 O O . GLN A 1 99 ? -6.602 5.879 29.859 1 52.16 99 GLN A O 1
ATOM 810 N N . LYS A 1 100 ? -5.781 4.77 28.016 1 56.12 100 LYS A N 1
ATOM 811 C CA . LYS A 1 100 ? -4.621 4.555 28.875 1 56.12 100 LYS A CA 1
ATOM 812 C C . LYS A 1 100 ? -3.605 5.684 28.719 1 56.12 100 LYS A C 1
ATOM 814 O O . LYS A 1 100 ? -3.668 6.453 27.75 1 56.12 100 LYS A O 1
ATOM 819 N N . GLU A 1 101 ? -2.691 5.914 29.578 1 63.53 101 GLU A N 1
ATOM 820 C CA . GLU A 1 101 ? -1.646 6.891 29.875 1 63.53 101 GLU A CA 1
ATOM 821 C C . GLU A 1 101 ? -0.699 7.055 28.688 1 63.53 101 GLU A C 1
ATOM 823 O O . GLU A 1 101 ? -0.205 8.156 28.422 1 63.53 101 GLU A O 1
ATOM 828 N N . VAL A 1 102 ? -0.644 5.949 27.766 1 81.88 102 VAL A N 1
ATOM 829 C CA . VAL A 1 102 ? 0.276 6.09 26.641 1 81.88 102 VAL A CA 1
ATOM 830 C C . VAL A 1 102 ? -0.388 5.59 25.359 1 81.88 102 VAL A C 1
ATOM 832 O O . VAL A 1 102 ? -0.263 4.414 25.016 1 81.88 102 VAL A O 1
ATOM 835 N N . PRO A 1 103 ? -1.058 6.395 24.594 1 81.38 103 PRO A N 1
ATOM 836 C CA . PRO A 1 103 ? -1.913 5.992 23.469 1 81.38 103 PRO A CA 1
ATOM 837 C C . PRO A 1 103 ? -1.177 5.137 22.438 1 81.38 103 PRO A C 1
ATOM 839 O O . PRO A 1 103 ? -1.728 4.148 21.953 1 81.38 103 PRO A O 1
ATOM 842 N N . GLY A 1 104 ? 0.066 5.508 22.141 1 85.56 104 GLY A N 1
ATOM 843 C CA . GLY A 1 104 ? 0.834 4.75 21.156 1 85.56 104 GLY A CA 1
ATOM 844 C C . GLY A 1 104 ? 1.078 3.312 21.578 1 85.56 104 GLY A C 1
ATOM 845 O O . GLY A 1 104 ? 0.912 2.391 20.781 1 85.56 104 GLY A O 1
ATOM 846 N N . GLN A 1 105 ? 1.404 3.09 22.797 1 87.44 105 GLN A N 1
ATOM 847 C CA . GLN A 1 105 ? 1.667 1.754 23.328 1 87.44 105 GLN A CA 1
ATOM 848 C C . GLN A 1 105 ? 0.389 0.922 23.375 1 87.44 105 GLN A C 1
ATOM 850 O O . GLN A 1 105 ? 0.41 -0.276 23.078 1 87.44 105 GLN A O 1
ATOM 855 N N . SER A 1 106 ? -0.631 1.541 23.719 1 87.75 106 SER A N 1
ATOM 856 C CA . SER A 1 106 ? -1.923 0.864 23.766 1 87.75 106 SER A CA 1
ATOM 857 C C . SER A 1 106 ? -2.346 0.389 22.391 1 87.75 106 SER A C 1
ATOM 859 O O . SER A 1 106 ? -2.951 -0.677 22.25 1 87.75 106 SER A O 1
ATOM 861 N N . PHE A 1 107 ? -2.076 1.215 21.453 1 89.19 107 PHE A N 1
ATOM 862 C CA . PHE A 1 107 ? -2.373 0.835 20.062 1 89.19 107 PHE A CA 1
ATOM 863 C C . PHE A 1 107 ? -1.64 -0.446 19.688 1 89.19 107 PHE A C 1
ATOM 865 O O . PHE A 1 107 ? -2.246 -1.384 19.172 1 89.19 107 PHE A O 1
ATOM 872 N N . VAL A 1 108 ? -0.35 -0.505 19.938 1 92.69 108 VAL A N 1
ATOM 873 C CA . VAL A 1 108 ? 0.459 -1.666 19.578 1 92.69 108 VAL A CA 1
ATOM 874 C C . VAL A 1 108 ? -0.043 -2.896 20.328 1 92.69 108 VAL A C 1
ATOM 876 O O . VAL A 1 108 ? -0.089 -3.996 19.781 1 92.69 108 VAL A O 1
ATOM 879 N N . GLU A 1 109 ? -0.425 -2.738 21.562 1 91.5 109 GLU A N 1
ATOM 880 C CA . GLU A 1 109 ? -0.998 -3.834 22.328 1 91.5 109 GLU A CA 1
ATOM 881 C C . GLU A 1 109 ? -2.273 -4.363 21.688 1 91.5 109 GLU A C 1
ATOM 883 O O . GLU A 1 109 ? -2.51 -5.57 21.656 1 91.5 109 GLU A O 1
ATOM 888 N N . GLY A 1 110 ? -3.105 -3.406 21.25 1 90.81 110 GLY A N 1
ATOM 889 C CA . GLY A 1 110 ? -4.305 -3.801 20.531 1 90.81 110 GLY A CA 1
ATOM 890 C C . GLY A 1 110 ? -4.012 -4.605 19.281 1 90.81 110 GLY A C 1
ATOM 891 O O . GLY A 1 110 ? -4.703 -5.582 18.984 1 90.81 110 GLY A O 1
ATOM 892 N N . VAL A 1 111 ? -3.027 -4.188 18.516 1 93.44 111 VAL A N 1
ATOM 893 C CA . VAL A 1 111 ? -2.617 -4.91 17.312 1 93.44 111 VAL A CA 1
ATOM 894 C C . VAL A 1 111 ? -2.193 -6.328 17.688 1 93.44 111 VAL A C 1
ATOM 896 O O . VAL A 1 111 ? -2.619 -7.297 17.047 1 93.44 111 VAL A O 1
ATOM 899 N N . ILE A 1 112 ? -1.342 -6.441 18.766 1 94.56 112 ILE A N 1
ATOM 900 C CA . ILE A 1 112 ? -0.838 -7.734 19.219 1 94.56 112 ILE A CA 1
ATOM 901 C C . ILE A 1 112 ? -2.006 -8.625 19.625 1 94.56 112 ILE A C 1
ATOM 903 O O . ILE A 1 112 ? -2.055 -9.805 19.266 1 94.56 112 ILE A O 1
ATOM 907 N N . GLU A 1 113 ? -2.932 -8.102 20.312 1 93.38 113 GLU A N 1
ATOM 908 C CA . GLU A 1 113 ? -4.098 -8.852 20.75 1 93.38 113 GLU A CA 1
ATOM 909 C C . GLU A 1 113 ? -4.898 -9.383 19.562 1 93.38 113 GLU A C 1
ATOM 911 O O . GLU A 1 113 ? -5.352 -10.531 19.578 1 93.38 113 GLU A O 1
ATOM 916 N N . ASN A 1 114 ? -5.082 -8.531 18.625 1 93.25 114 ASN A N 1
ATOM 917 C CA . ASN A 1 114 ? -5.809 -8.938 17.422 1 93.25 114 ASN A CA 1
ATOM 918 C C . ASN A 1 114 ? -5.078 -10.055 16.688 1 93.25 114 ASN A C 1
ATOM 920 O O . ASN A 1 114 ? -5.711 -10.977 16.172 1 93.25 114 ASN A O 1
ATOM 924 N N . LEU A 1 115 ? -3.799 -9.969 16.609 1 95.12 115 LEU A N 1
ATOM 925 C CA . LEU A 1 115 ? -3.01 -11 15.93 1 95.12 115 LEU A CA 1
ATOM 926 C C . LEU A 1 115 ? -3.047 -12.312 16.703 1 95.12 115 LEU A C 1
ATOM 928 O O . LEU A 1 115 ? -3.043 -13.391 16.109 1 95.12 115 LEU A O 1
ATOM 932 N N . GLN A 1 116 ? -3.062 -12.203 18.047 1 95.38 116 GLN A N 1
ATOM 933 C CA . GLN A 1 116 ? -3.211 -13.406 18.859 1 95.38 116 GLN A CA 1
ATOM 934 C C . GLN A 1 116 ? -4.559 -14.078 18.609 1 95.38 116 GLN A C 1
ATOM 936 O O . GLN A 1 116 ? -4.641 -15.305 18.531 1 95.38 116 GLN A O 1
ATOM 941 N N . LEU A 1 117 ? -5.539 -13.25 18.531 1 94.81 117 LEU A N 1
ATOM 942 C CA . LEU A 1 117 ? -6.867 -13.766 18.219 1 94.81 117 LEU A CA 1
ATOM 943 C C . LEU A 1 117 ? -6.883 -14.438 16.844 1 94.81 117 LEU A C 1
ATOM 945 O O . LEU A 1 117 ? -7.438 -15.531 16.688 1 94.81 117 LEU A O 1
ATOM 949 N N . LEU A 1 118 ? -6.293 -13.828 15.828 1 94.19 118 LEU A N 1
ATOM 950 C CA . LEU A 1 118 ? -6.176 -14.398 14.492 1 94.19 118 LEU A CA 1
ATOM 951 C C . LEU A 1 118 ? -5.492 -15.758 14.539 1 94.19 118 LEU A C 1
ATOM 953 O O . LEU A 1 118 ? -5.984 -16.719 13.953 1 94.19 118 LEU A O 1
ATOM 957 N N . LYS A 1 119 ? -4.379 -15.805 15.227 1 93.12 119 LYS A N 1
ATOM 958 C CA . LYS A 1 119 ? -3.594 -17.031 15.32 1 93.12 119 LYS A CA 1
ATOM 959 C C . LYS A 1 119 ? -4.438 -18.172 15.867 1 93.12 119 LYS A C 1
ATOM 961 O O . LYS A 1 119 ? -4.32 -19.312 15.406 1 93.12 119 LYS A O 1
ATOM 966 N N . ARG A 1 120 ? -5.312 -17.906 16.719 1 93 120 ARG A N 1
ATOM 967 C CA . ARG A 1 120 ? -6.121 -18.922 17.391 1 93 120 ARG A CA 1
ATOM 968 C C . ARG A 1 120 ? -7.297 -19.359 16.516 1 93 120 ARG A C 1
ATOM 970 O O . ARG A 1 120 ? -7.812 -20.469 16.672 1 93 120 ARG A O 1
ATOM 977 N N . THR A 1 121 ? -7.672 -18.5 15.594 1 91.88 121 THR A N 1
ATOM 978 C CA . THR A 1 121 ? -8.977 -18.734 14.984 1 91.88 121 THR A CA 1
ATOM 979 C C . THR A 1 121 ? -8.836 -19.047 13.5 1 91.88 121 THR A C 1
ATOM 981 O O . THR A 1 121 ? -9.742 -19.609 12.891 1 91.88 121 THR A O 1
ATOM 984 N N . ILE A 1 122 ? -7.742 -18.672 12.922 1 94.19 122 ILE A N 1
ATOM 985 C CA . ILE A 1 122 ? -7.574 -18.859 11.484 1 94.19 122 ILE A CA 1
ATOM 986 C C . ILE A 1 122 ? -7.488 -20.344 11.164 1 94.19 122 ILE A C 1
ATOM 988 O O . ILE A 1 122 ? -6.871 -21.125 11.906 1 94.19 122 ILE A O 1
ATOM 992 N N . ASN A 1 123 ? -8.227 -20.797 10.156 1 94.19 123 ASN A N 1
ATOM 993 C CA . ASN A 1 123 ? -8.172 -22.172 9.672 1 94.19 123 ASN A CA 1
ATOM 994 C C . ASN A 1 123 ? -7.074 -22.359 8.633 1 94.19 123 ASN A C 1
ATOM 996 O O . ASN A 1 123 ? -7.23 -21.953 7.477 1 94.19 123 ASN A O 1
ATOM 1000 N N . GLU A 1 124 ? -6.035 -23.109 8.922 1 92.06 124 GLU A N 1
ATOM 1001 C CA . GLU A 1 124 ? -4.871 -23.281 8.062 1 92.06 124 GLU A CA 1
ATOM 1002 C C . GLU A 1 124 ? -5.246 -24 6.77 1 92.06 124 GLU A C 1
ATOM 1004 O O . GLU A 1 124 ? -4.637 -23.766 5.723 1 92.06 124 GLU A O 1
ATOM 1009 N N . LYS A 1 125 ? -6.195 -24.859 6.879 1 95.56 125 LYS A N 1
ATOM 1010 C CA . LYS A 1 125 ? -6.613 -25.594 5.688 1 95.56 125 LYS A CA 1
ATOM 1011 C C . LYS A 1 125 ? -7.105 -24.641 4.598 1 95.56 125 LYS A C 1
ATOM 1013 O O . LYS A 1 125 ? -6.898 -24.906 3.41 1 95.56 125 LYS A O 1
ATOM 1018 N N . ASP A 1 126 ? -7.785 -23.562 5.035 1 97.06 126 ASP A N 1
ATOM 1019 C CA . ASP A 1 126 ? -8.258 -22.578 4.07 1 97.06 126 ASP A CA 1
ATOM 1020 C C . ASP A 1 126 ? -7.086 -21.859 3.404 1 97.06 126 ASP A C 1
ATOM 1022 O O . ASP A 1 126 ? -7.133 -21.562 2.209 1 97.06 126 ASP A O 1
ATOM 1026 N N . ILE A 1 127 ? -6.031 -21.625 4.16 1 97.06 127 ILE A N 1
ATOM 1027 C CA . ILE A 1 127 ? -4.824 -20.984 3.639 1 97.06 127 ILE A CA 1
ATOM 1028 C C . ILE A 1 127 ? -4.168 -21.906 2.605 1 97.06 127 ILE A C 1
ATOM 1030 O O . ILE A 1 127 ? -3.816 -21.453 1.51 1 97.06 127 ILE A O 1
ATOM 1034 N N . TYR A 1 128 ? -4.059 -23.172 2.912 1 96.12 128 TYR A N 1
ATOM 1035 C CA . TYR A 1 128 ? -3.402 -24.125 2.021 1 96.12 128 TYR A CA 1
ATOM 1036 C C . TYR A 1 128 ? -4.18 -24.266 0.719 1 96.12 128 TYR A C 1
ATOM 1038 O O . TYR A 1 128 ? -3.584 -24.422 -0.352 1 96.12 128 TYR A O 1
ATOM 1046 N N . LYS A 1 129 ? -5.449 -24.266 0.847 1 98.12 129 LYS A N 1
ATOM 1047 C CA . LYS A 1 129 ? -6.277 -24.359 -0.355 1 98.12 129 LYS A CA 1
ATOM 1048 C C . LYS A 1 129 ? -6.012 -23.172 -1.288 1 98.12 129 LYS A C 1
ATOM 1050 O O . LYS A 1 129 ? -5.824 -23.359 -2.492 1 98.12 129 LYS A O 1
ATOM 1055 N N . LEU A 1 130 ? -6.008 -21.969 -0.751 1 98.5 130 LEU A N 1
ATOM 1056 C CA . LEU A 1 130 ? -5.727 -20.781 -1.56 1 98.5 130 LEU A CA 1
ATOM 1057 C C . LEU A 1 130 ? -4.316 -20.844 -2.137 1 98.5 130 LEU A C 1
ATOM 1059 O O . LEU A 1 130 ? -4.105 -20.5 -3.305 1 98.5 130 LEU A O 1
ATOM 1063 N N . VAL A 1 131 ? -3.346 -21.281 -1.325 1 97.75 131 VAL A N 1
ATOM 1064 C CA . VAL A 1 131 ? -1.959 -21.391 -1.767 1 97.75 131 VAL A CA 1
ATOM 1065 C C . VAL A 1 131 ? -1.875 -22.328 -2.973 1 97.75 131 VAL A C 1
ATOM 1067 O O . VAL A 1 131 ? -1.2 -22.016 -3.957 1 97.75 131 VAL A O 1
ATOM 1070 N N . THR A 1 132 ? -2.543 -23.422 -2.92 1 98.19 132 THR A N 1
ATOM 1071 C CA . THR A 1 132 ? -2.576 -24.375 -4.02 1 98.19 132 THR A CA 1
ATOM 1072 C C . THR A 1 132 ? -3.18 -23.734 -5.27 1 98.19 132 THR A C 1
ATOM 1074 O O . THR A 1 132 ? -2.65 -23.891 -6.371 1 98.19 132 THR A O 1
ATOM 1077 N N . ASP A 1 133 ? -4.266 -23.016 -5.07 1 98.56 133 ASP A N 1
ATOM 1078 C CA . ASP A 1 133 ? -4.906 -22.359 -6.207 1 98.56 133 ASP A CA 1
ATOM 1079 C C . ASP A 1 133 ? -3.998 -21.281 -6.812 1 98.56 133 ASP A C 1
ATOM 1081 O O . ASP A 1 133 ? -3.914 -21.156 -8.031 1 98.56 133 ASP A O 1
ATOM 1085 N N . ILE A 1 134 ? -3.34 -20.484 -5.988 1 98.44 134 ILE A N 1
ATOM 1086 C CA . ILE A 1 134 ? -2.408 -19.484 -6.473 1 98.44 134 ILE A CA 1
ATOM 1087 C C . ILE A 1 134 ? -1.346 -20.141 -7.352 1 98.44 134 ILE A C 1
ATOM 1089 O O . ILE A 1 134 ? -1.005 -19.625 -8.422 1 98.44 134 ILE A O 1
ATOM 1093 N N . ALA A 1 135 ? -0.852 -21.281 -6.914 1 96.94 135 ALA A N 1
ATOM 1094 C CA . ALA A 1 135 ? 0.187 -21.984 -7.656 1 96.94 135 ALA A CA 1
ATOM 1095 C C . ALA A 1 135 ? -0.344 -22.484 -9 1 96.94 135 ALA A C 1
ATOM 1097 O O . ALA A 1 135 ? 0.373 -22.469 -10 1 96.94 135 ALA A O 1
ATOM 1098 N N . ASN A 1 136 ? -1.522 -22.875 -9.047 1 97.19 136 ASN A N 1
ATOM 1099 C CA . ASN A 1 136 ? -2.078 -23.578 -10.195 1 97.19 136 ASN A CA 1
ATOM 1100 C C . ASN A 1 136 ? -2.596 -22.594 -11.25 1 97.19 136 ASN A C 1
ATOM 1102 O O . ASN A 1 136 ? -2.67 -22.938 -12.43 1 97.19 136 ASN A O 1
ATOM 1106 N N . TYR A 1 137 ? -3.053 -21.391 -10.844 1 97.56 137 TYR A N 1
ATOM 1107 C CA . TYR A 1 137 ? -3.58 -20.406 -11.789 1 97.56 137 TYR A CA 1
ATOM 1108 C C . TYR A 1 137 ? -2.461 -19.531 -12.352 1 97.56 137 TYR A C 1
ATOM 1110 O O . TYR A 1 137 ? -1.561 -19.125 -11.617 1 97.56 137 TYR A O 1
ATOM 1118 N N . SER A 1 138 ? -2.553 -19.281 -13.594 1 93.75 138 SER A N 1
ATOM 1119 C CA . SER A 1 138 ? -1.591 -18.375 -14.227 1 93.75 138 SER A CA 1
ATOM 1120 C C . SER A 1 138 ? -1.998 -16.922 -14.062 1 93.75 138 SER A C 1
ATOM 1122 O O . SER A 1 138 ? -1.143 -16.047 -13.961 1 93.75 138 SER A O 1
ATOM 1124 N N . ASN A 1 139 ? -3.322 -16.672 -14.102 1 95.5 139 ASN A N 1
ATOM 1125 C CA . ASN A 1 139 ? -3.852 -15.32 -13.922 1 95.5 139 ASN A CA 1
ATOM 1126 C C . ASN A 1 139 ? -4.441 -15.141 -12.523 1 95.5 139 ASN A C 1
ATOM 1128 O O . ASN A 1 139 ? -5.602 -15.484 -12.289 1 95.5 139 ASN A O 1
ATOM 1132 N N . VAL A 1 140 ? -3.641 -14.562 -11.688 1 97.94 140 VAL A N 1
ATOM 1133 C CA . VAL A 1 140 ? -4.062 -14.328 -10.305 1 97.94 140 VAL A CA 1
ATOM 1134 C C . VAL A 1 140 ? -4.078 -12.828 -10.016 1 97.94 140 VAL A C 1
ATOM 1136 O O . VAL A 1 140 ? -3.184 -12.102 -10.445 1 97.94 140 VAL A O 1
ATOM 1139 N N . ALA A 1 141 ? -5.125 -12.367 -9.367 1 97.69 141 ALA A N 1
ATOM 1140 C CA . ALA A 1 141 ? -5.211 -10.969 -8.961 1 97.69 141 ALA A CA 1
ATOM 1141 C C . ALA A 1 141 ? -5.676 -10.852 -7.512 1 97.69 141 ALA A C 1
ATOM 1143 O O . ALA A 1 141 ? -6.355 -11.742 -6.996 1 97.69 141 ALA A O 1
ATOM 1144 N N . ALA A 1 142 ? -5.246 -9.836 -6.848 1 98.44 142 ALA A N 1
ATOM 1145 C CA . ALA A 1 142 ? -5.691 -9.5 -5.5 1 98.44 142 ALA A CA 1
ATOM 1146 C C . ALA A 1 142 ? -6.125 -8.047 -5.41 1 98.44 142 ALA A C 1
ATOM 1148 O O . ALA A 1 142 ? -5.449 -7.156 -5.934 1 98.44 142 ALA A O 1
ATOM 1149 N N . PHE A 1 143 ? -7.305 -7.812 -4.777 1 96.12 143 PHE A N 1
ATOM 1150 C CA . PHE A 1 143 ? -7.848 -6.461 -4.738 1 96.12 143 PHE A CA 1
ATOM 1151 C C . PHE A 1 143 ? -8.43 -6.148 -3.367 1 96.12 143 PHE A C 1
ATOM 1153 O O . PHE A 1 143 ? -8.828 -7.059 -2.633 1 96.12 143 PHE A O 1
ATOM 1160 N N . GLY A 1 144 ? -8.469 -4.938 -2.982 1 93.75 144 GLY A N 1
ATOM 1161 C CA . GLY A 1 144 ? -9.086 -4.344 -1.81 1 93.75 144 GLY A CA 1
ATOM 1162 C C . GLY A 1 144 ? -9.234 -2.836 -1.913 1 93.75 144 GLY A C 1
ATOM 1163 O O . GLY A 1 144 ? -8.922 -2.248 -2.951 1 93.75 144 GLY A O 1
ATOM 1164 N N . TYR A 1 145 ? -9.789 -2.293 -0.847 1 87.44 145 TYR A N 1
ATOM 1165 C CA . TYR A 1 145 ? -9.875 -0.839 -0.76 1 87.44 145 TYR A CA 1
ATOM 1166 C C . TYR A 1 145 ? -8.859 -0.289 0.235 1 87.44 145 TYR A C 1
ATOM 1168 O O . TYR A 1 145 ? -8.633 -0.887 1.289 1 87.44 145 TYR A O 1
ATOM 1176 N N . MET A 1 146 ? -8.219 0.845 -0.077 1 88.31 146 MET A N 1
ATOM 1177 C CA . MET A 1 146 ? -7.371 1.601 0.845 1 88.31 146 MET A CA 1
ATOM 1178 C C . MET A 1 146 ? -6.332 0.696 1.496 1 88.31 146 MET A C 1
ATOM 1180 O O . MET A 1 146 ? -5.531 0.067 0.805 1 88.31 146 MET A O 1
ATOM 1184 N N . GLN A 1 147 ? -6.496 0.554 2.844 1 91.31 147 GLN A N 1
ATOM 1185 C CA . GLN A 1 147 ? -5.484 -0.216 3.559 1 91.31 147 GLN A CA 1
ATOM 1186 C C . GLN A 1 147 ? -5.5 -1.68 3.127 1 91.31 147 GLN A C 1
ATOM 1188 O O . GLN A 1 147 ? -4.453 -2.332 3.094 1 91.31 147 GLN A O 1
ATOM 1193 N N . SER A 1 148 ? -6.664 -2.188 2.766 1 93.75 148 SER A N 1
ATOM 1194 C CA . SER A 1 148 ? -6.738 -3.553 2.25 1 93.75 148 SER A CA 1
ATOM 1195 C C . SER A 1 148 ? -6.008 -3.68 0.917 1 93.75 148 SER A C 1
ATOM 1197 O O . SER A 1 148 ? -5.414 -4.719 0.625 1 93.75 148 SER A O 1
ATOM 1199 N N . GLN A 1 149 ? -6.105 -2.662 0.115 1 92.75 149 GLN A N 1
ATOM 1200 C CA . GLN A 1 149 ? -5.383 -2.68 -1.152 1 92.75 149 GLN A CA 1
ATOM 1201 C C . GLN A 1 149 ? -3.875 -2.68 -0.924 1 92.75 149 GLN A C 1
ATOM 1203 O O . GLN A 1 149 ? -3.127 -3.301 -1.683 1 92.75 149 GLN A O 1
ATOM 1208 N N . SER A 1 150 ? -3.428 -1.932 0.047 1 92.94 150 SER A N 1
ATOM 1209 C CA . SER A 1 150 ? -2.012 -1.975 0.396 1 92.94 150 SER A CA 1
ATOM 1210 C C . SER A 1 150 ? -1.572 -3.391 0.75 1 92.94 150 SER A C 1
ATOM 1212 O O . SER A 1 150 ? -0.457 -3.801 0.423 1 92.94 150 SER A O 1
ATOM 1214 N N . VAL A 1 151 ? -2.418 -4.102 1.43 1 96.25 151 VAL A N 1
ATOM 1215 C CA . VAL A 1 151 ? -2.137 -5.492 1.773 1 96.25 151 VAL A CA 1
ATOM 1216 C C . VAL A 1 151 ? -2.049 -6.332 0.501 1 96.25 151 VAL A C 1
ATOM 1218 O O . VAL A 1 151 ? -1.174 -7.191 0.378 1 96.25 151 VAL A O 1
ATOM 1221 N N . ALA A 1 152 ? -2.961 -6.09 -0.436 1 97 152 ALA A N 1
ATOM 1222 C CA . ALA A 1 152 ? -2.926 -6.785 -1.721 1 97 152 ALA A CA 1
ATOM 1223 C C . ALA A 1 152 ? -1.61 -6.52 -2.449 1 97 152 ALA A C 1
ATOM 1225 O O . ALA A 1 152 ? -1.021 -7.434 -3.031 1 97 152 ALA A O 1
ATOM 1226 N N . GLN A 1 153 ? -1.214 -5.34 -2.418 1 93.81 153 GLN A N 1
ATOM 1227 C CA . GLN A 1 153 ? 0.047 -4.973 -3.051 1 93.81 153 GLN A CA 1
ATOM 1228 C C . GLN A 1 153 ? 1.223 -5.691 -2.398 1 93.81 153 GLN A C 1
ATOM 1230 O O . GLN A 1 153 ? 2.141 -6.145 -3.086 1 93.81 153 GLN A O 1
ATOM 1235 N N . ASN A 1 154 ? 1.248 -5.746 -1.136 1 94.19 154 ASN A N 1
ATOM 1236 C CA . ASN A 1 154 ? 2.312 -6.457 -0.432 1 94.19 154 ASN A CA 1
ATOM 1237 C C . ASN A 1 154 ? 2.314 -7.945 -0.774 1 94.19 154 ASN A C 1
ATOM 1239 O O . ASN A 1 154 ? 3.377 -8.562 -0.86 1 94.19 154 ASN A O 1
ATOM 1243 N N . LEU A 1 155 ? 1.14 -8.484 -0.892 1 96.25 155 LEU A N 1
ATOM 1244 C CA . LEU A 1 155 ? 1.04 -9.867 -1.345 1 96.25 155 LEU A CA 1
ATOM 1245 C C . LEU A 1 155 ? 1.72 -10.047 -2.699 1 96.25 155 LEU A C 1
ATOM 1247 O O . LEU A 1 155 ? 2.443 -11.023 -2.91 1 96.25 155 LEU A O 1
ATOM 1251 N N . GLN A 1 156 ? 1.46 -9.109 -3.586 1 94.56 156 GLN A N 1
ATOM 1252 C CA . GLN A 1 156 ? 2.1 -9.148 -4.898 1 94.56 156 GLN A CA 1
ATOM 1253 C C . GLN A 1 156 ? 3.619 -9.125 -4.77 1 94.56 156 GLN A C 1
ATOM 1255 O O . GLN A 1 156 ? 4.312 -9.93 -5.398 1 94.56 156 GLN A O 1
ATOM 1260 N N . TYR A 1 157 ? 4.129 -8.219 -3.928 1 89.5 157 TYR A N 1
ATOM 1261 C CA . TYR A 1 157 ? 5.57 -8.109 -3.746 1 89.5 157 TYR A CA 1
ATOM 1262 C C . TYR A 1 157 ? 6.16 -9.414 -3.223 1 89.5 157 TYR A C 1
ATOM 1264 O O . TYR A 1 157 ? 7.176 -9.891 -3.732 1 89.5 157 TYR A O 1
ATOM 1272 N N . ASP A 1 158 ? 5.539 -9.938 -2.277 1 90.69 158 ASP A N 1
ATOM 1273 C CA . ASP A 1 158 ? 6.066 -11.133 -1.624 1 90.69 158 ASP A CA 1
ATOM 1274 C C . ASP A 1 158 ? 5.992 -12.344 -2.551 1 90.69 158 ASP A C 1
ATOM 1276 O O . ASP A 1 158 ? 6.938 -13.125 -2.633 1 90.69 158 ASP A O 1
ATOM 1280 N N . LEU A 1 159 ? 4.918 -12.523 -3.232 1 91.69 159 LEU A N 1
ATOM 1281 C CA . LEU A 1 159 ? 4.781 -13.664 -4.137 1 91.69 159 LEU A CA 1
ATOM 1282 C C . LEU A 1 159 ? 5.754 -13.547 -5.305 1 91.69 159 LEU A C 1
ATOM 1284 O O . LEU A 1 159 ? 6.254 -14.555 -5.805 1 91.69 159 LEU A O 1
ATOM 1288 N N . GLN A 1 160 ? 5.965 -12.312 -5.699 1 88.25 160 GLN A N 1
ATOM 1289 C CA . GLN A 1 160 ? 6.945 -12.117 -6.762 1 88.25 160 GLN A CA 1
ATOM 1290 C C . GLN A 1 160 ? 8.32 -12.625 -6.344 1 88.25 160 GLN A C 1
ATOM 1292 O O . GLN A 1 160 ? 9.078 -13.141 -7.168 1 88.25 160 GLN A O 1
ATOM 1297 N N . THR A 1 161 ? 8.664 -12.438 -5.09 1 82.44 161 THR A N 1
ATOM 1298 C CA . THR A 1 161 ? 9.922 -12.953 -4.574 1 82.44 161 THR A CA 1
ATOM 1299 C C . THR A 1 161 ? 9.977 -14.477 -4.691 1 82.44 161 THR A C 1
ATOM 1301 O O . THR A 1 161 ? 11.055 -15.062 -4.781 1 82.44 161 THR A O 1
ATOM 1304 N N . CYS A 1 162 ? 8.852 -15.086 -4.727 1 84.06 162 CYS A N 1
ATOM 1305 C CA . CYS A 1 162 ? 8.742 -16.531 -4.922 1 84.06 162 CYS A CA 1
ATOM 1306 C C . CYS A 1 162 ? 8.547 -16.859 -6.395 1 84.06 162 CYS A C 1
ATOM 1308 O O . CYS A 1 162 ? 8.133 -17.984 -6.73 1 84.06 162 CYS A O 1
ATOM 1310 N N . HIS A 1 163 ? 8.68 -15.898 -7.238 1 83.44 163 HIS A N 1
ATOM 1311 C CA . HIS A 1 163 ? 8.594 -16.031 -8.688 1 83.44 163 HIS A CA 1
ATOM 1312 C C . HIS A 1 163 ? 7.156 -16.266 -9.133 1 83.44 163 HIS A C 1
ATOM 1314 O O . HIS A 1 163 ? 6.914 -16.953 -10.125 1 83.44 163 HIS A O 1
ATOM 1320 N N . LYS A 1 164 ? 6.281 -15.852 -8.383 1 90.25 164 LYS A N 1
ATOM 1321 C CA . LYS A 1 164 ? 4.863 -15.867 -8.734 1 90.25 164 LYS A CA 1
ATOM 1322 C C . LYS A 1 164 ? 4.309 -14.453 -8.852 1 90.25 164 LYS A C 1
ATOM 1324 O O . LYS A 1 164 ? 4.086 -13.781 -7.844 1 90.25 164 LYS A O 1
ATOM 1329 N N . PHE A 1 165 ? 4.055 -14.086 -10.047 1 91.69 165 PHE A N 1
ATOM 1330 C CA . PHE A 1 165 ? 3.504 -12.75 -10.242 1 91.69 165 PHE A CA 1
ATOM 1331 C C . PHE A 1 165 ? 1.985 -12.766 -10.117 1 91.69 165 PHE A C 1
ATOM 1333 O O . PHE A 1 165 ? 1.327 -13.68 -10.625 1 91.69 165 PHE A O 1
ATOM 1340 N N . ILE A 1 166 ? 1.436 -11.789 -9.422 1 95.88 166 ILE A N 1
ATOM 1341 C CA . ILE A 1 166 ? -0.009 -11.594 -9.398 1 95.88 166 ILE A CA 1
ATOM 1342 C C . ILE A 1 166 ? -0.332 -10.133 -9.719 1 95.88 166 ILE A C 1
ATOM 1344 O O . ILE A 1 166 ? 0.496 -9.242 -9.5 1 95.88 166 ILE A O 1
ATOM 1348 N N . HIS A 1 167 ? -1.544 -9.93 -10.234 1 94.06 167 HIS A N 1
ATOM 1349 C CA . HIS A 1 167 ? -1.986 -8.586 -10.602 1 94.06 167 HIS A CA 1
ATOM 1350 C C . HIS A 1 167 ? -2.674 -7.895 -9.43 1 94.06 167 HIS A C 1
ATOM 1352 O O . HIS A 1 167 ? -3.408 -8.531 -8.672 1 94.06 167 HIS A O 1
ATOM 1358 N N . THR A 1 168 ? -2.404 -6.637 -9.258 1 94.81 168 THR A N 1
ATOM 1359 C CA . THR A 1 168 ? -3.168 -5.77 -8.367 1 94.81 168 THR A CA 1
ATOM 1360 C C . THR A 1 168 ? -3.238 -4.348 -8.922 1 94.81 168 THR A C 1
ATOM 1362 O O . THR A 1 168 ? -2.564 -4.027 -9.898 1 94.81 168 THR A O 1
ATOM 1365 N N . SER A 1 169 ? -4.184 -3.559 -8.344 1 89.5 169 SER A N 1
ATOM 1366 C CA . SER A 1 169 ? -4.324 -2.184 -8.805 1 89.5 169 SER A CA 1
ATOM 1367 C C . SER A 1 169 ? -4.871 -1.281 -7.707 1 89.5 169 SER A C 1
ATOM 1369 O O . SER A 1 169 ? -5.875 -1.606 -7.07 1 89.5 169 SER A O 1
ATOM 1371 N N . MET A 1 170 ? -4.234 -0.166 -7.602 1 84.62 170 MET A N 1
ATOM 1372 C CA . MET A 1 170 ? -4.707 0.821 -6.637 1 84.62 170 MET A CA 1
ATOM 1373 C C . MET A 1 170 ? -5.984 1.495 -7.129 1 84.62 170 MET A C 1
ATOM 1375 O O . MET A 1 170 ? -6.875 1.807 -6.336 1 84.62 170 MET A O 1
ATOM 1379 N N . LYS A 1 171 ? -5.984 1.775 -8.375 1 80.69 171 LYS A N 1
ATOM 1380 C CA . LYS A 1 171 ? -7.145 2.449 -8.953 1 80.69 171 LYS A CA 1
ATOM 1381 C C . LYS A 1 171 ? -8.359 1.53 -8.977 1 80.69 171 LYS A C 1
ATOM 1383 O O . LYS A 1 171 ? -8.32 0.455 -9.578 1 80.69 171 LYS A O 1
ATOM 1388 N N . TYR A 1 172 ? -9.352 2.051 -8.375 1 78.94 172 TYR A N 1
ATOM 1389 C CA . TYR A 1 172 ? -10.57 1.264 -8.211 1 78.94 172 TYR A CA 1
ATOM 1390 C C . TYR A 1 172 ? -11.156 0.889 -9.57 1 78.94 172 TYR A C 1
ATOM 1392 O O . TYR A 1 172 ? -11.602 -0.243 -9.766 1 78.94 172 TYR A O 1
ATOM 1400 N N . SER A 1 173 ? -11.25 1.833 -10.492 1 79.12 173 SER A N 1
ATOM 1401 C CA . SER A 1 173 ? -11.812 1.572 -11.805 1 79.12 173 SER A CA 1
ATOM 1402 C C . SER A 1 173 ? -11.055 0.458 -12.523 1 79.12 173 SER A C 1
ATOM 1404 O O . SER A 1 173 ? -11.648 -0.315 -13.281 1 79.12 173 SER A O 1
ATOM 1406 N N . ASP A 1 174 ? -9.773 0.371 -12.297 1 85.12 174 ASP A N 1
ATOM 1407 C CA . ASP A 1 174 ? -8.961 -0.681 -12.906 1 85.12 174 ASP A CA 1
ATOM 1408 C C . ASP A 1 174 ? -9.289 -2.045 -12.305 1 85.12 174 ASP A C 1
ATOM 1410 O O . ASP A 1 174 ? -9.273 -3.059 -13.008 1 85.12 174 ASP A O 1
ATOM 1414 N N . GLN A 1 175 ? -9.516 -2.045 -10.984 1 88.56 175 GLN A N 1
ATOM 1415 C CA . GLN A 1 175 ? -9.922 -3.291 -10.344 1 88.56 175 GLN A CA 1
ATOM 1416 C C . GLN A 1 175 ? -11.219 -3.818 -10.945 1 88.56 175 GLN A C 1
ATOM 1418 O O . GLN A 1 175 ? -11.312 -4.996 -11.297 1 88.56 175 GLN A O 1
ATOM 1423 N N . ILE A 1 176 ? -12.141 -2.922 -11.086 1 85.19 176 ILE A N 1
ATOM 1424 C CA . ILE A 1 176 ? -13.453 -3.273 -11.617 1 85.19 176 ILE A CA 1
ATOM 1425 C C . ILE A 1 176 ? -13.312 -3.777 -13.055 1 85.19 176 ILE A C 1
ATOM 1427 O O . ILE A 1 176 ? -13.922 -4.777 -13.43 1 85.19 176 ILE A O 1
ATOM 1431 N N . GLU A 1 177 ? -12.594 -3.033 -13.82 1 86.12 177 GLU A N 1
ATOM 1432 C CA . GLU A 1 177 ? -12.367 -3.438 -15.203 1 86.12 177 GLU A CA 1
ATOM 1433 C C . GLU A 1 177 ? -11.766 -4.836 -15.273 1 86.12 177 GLU A C 1
ATOM 1435 O O . GLU A 1 177 ? -12.18 -5.656 -16.094 1 86.12 177 GLU A O 1
ATOM 1440 N N . TYR A 1 178 ? -10.789 -5.16 -14.477 1 89.56 178 TYR A N 1
ATOM 1441 C CA . TYR A 1 178 ? -10.18 -6.484 -14.43 1 89.56 178 TYR A CA 1
ATOM 1442 C C . TYR A 1 178 ? -11.219 -7.551 -14.102 1 89.56 178 TYR A C 1
ATOM 1444 O O . TYR A 1 178 ? -11.289 -8.586 -14.766 1 89.56 178 TYR A O 1
ATOM 1452 N N . ILE A 1 179 ? -11.984 -7.262 -13.125 1 91.12 179 ILE A N 1
ATOM 1453 C CA . ILE A 1 179 ? -12.977 -8.219 -12.656 1 91.12 179 ILE A CA 1
ATOM 1454 C C . ILE A 1 179 ? -14.016 -8.469 -13.75 1 91.12 179 ILE A C 1
ATOM 1456 O O . ILE A 1 179 ? -14.383 -9.617 -14.016 1 91.12 179 ILE A O 1
ATOM 1460 N N . ASN A 1 180 ? -14.422 -7.418 -14.391 1 87.62 180 ASN A N 1
ATOM 1461 C CA . ASN A 1 180 ? -15.422 -7.52 -15.445 1 87.62 180 ASN A CA 1
ATOM 1462 C C . ASN A 1 180 ? -14.906 -8.336 -16.625 1 87.62 180 ASN A C 1
ATOM 1464 O O . ASN A 1 180 ? -15.695 -8.961 -17.344 1 87.62 180 ASN A O 1
ATOM 1468 N N . ASN A 1 181 ? -13.664 -8.359 -16.844 1 89.75 181 ASN A N 1
ATOM 1469 C CA . ASN A 1 181 ? -13.086 -9.031 -18 1 89.75 181 ASN A CA 1
ATOM 1470 C C . ASN A 1 181 ? -12.531 -10.406 -17.625 1 89.75 181 ASN A C 1
ATOM 1472 O O . ASN A 1 181 ? -12.023 -11.125 -18.484 1 89.75 181 ASN A O 1
ATOM 1476 N N . ALA A 1 182 ? -12.609 -10.766 -16.391 1 92.75 182 ALA A N 1
ATOM 1477 C CA . ALA A 1 182 ? -12.062 -12.031 -15.914 1 92.75 182 ALA A CA 1
ATOM 1478 C C . ALA A 1 182 ? -12.977 -13.195 -16.297 1 92.75 182 ALA A C 1
ATOM 1480 O O . ALA A 1 182 ? -14.18 -13.016 -16.5 1 92.75 182 ALA A O 1
ATOM 1481 N N . ASP A 1 183 ? -12.297 -14.336 -16.469 1 94.31 183 ASP A N 1
ATOM 1482 C CA . ASP A 1 183 ? -13.008 -15.57 -16.797 1 94.31 183 ASP A CA 1
ATOM 1483 C C . ASP A 1 183 ? -12.484 -16.75 -15.977 1 94.31 183 ASP A C 1
ATOM 1485 O O . ASP A 1 183 ? -11.844 -16.547 -14.945 1 94.31 183 ASP A O 1
ATOM 1489 N N . SER A 1 184 ? -12.805 -18.016 -16.422 1 95.25 184 SER A N 1
ATOM 1490 C CA . SER A 1 184 ? -12.508 -19.203 -15.633 1 95.25 184 SER A CA 1
ATOM 1491 C C . SER A 1 184 ? -11.008 -19.438 -15.523 1 95.25 184 SER A C 1
ATOM 1493 O O . SER A 1 184 ? -10.555 -20.25 -14.719 1 95.25 184 SER A O 1
ATOM 1495 N N . SER A 1 185 ? -10.234 -18.656 -16.266 1 96.31 185 SER A N 1
ATOM 1496 C CA . SER A 1 185 ? -8.781 -18.781 -16.188 1 96.31 185 SER A CA 1
ATOM 1497 C C . SER A 1 185 ? -8.195 -17.859 -15.133 1 96.31 185 SER A C 1
ATOM 1499 O O . SER A 1 185 ? -6.984 -17.875 -14.883 1 96.31 185 SER A O 1
ATOM 1501 N N . ASN A 1 186 ? -9.094 -17.109 -14.461 1 97.19 186 ASN A N 1
ATOM 1502 C CA . ASN A 1 186 ? -8.633 -16.125 -13.484 1 97.19 186 ASN A CA 1
ATOM 1503 C C . ASN A 1 186 ? -8.961 -16.547 -12.055 1 97.19 186 ASN A C 1
ATOM 1505 O O . ASN A 1 186 ? -10.023 -17.109 -11.797 1 97.19 186 ASN A O 1
ATOM 1509 N N . LEU A 1 187 ? -8.008 -16.406 -11.18 1 98.44 187 LEU A N 1
ATOM 1510 C CA . LEU A 1 187 ? -8.211 -16.453 -9.742 1 98.44 187 LEU A CA 1
ATOM 1511 C C . LEU A 1 187 ? -8.18 -15.047 -9.141 1 98.44 187 LEU A C 1
ATOM 1513 O O . LEU A 1 187 ? -7.227 -14.297 -9.359 1 98.44 187 LEU A O 1
ATOM 1517 N N . ILE A 1 188 ? -9.242 -14.656 -8.445 1 98.12 188 ILE A N 1
ATOM 1518 C CA . ILE A 1 188 ? -9.32 -13.32 -7.848 1 98.12 188 ILE A CA 1
ATOM 1519 C C . ILE A 1 188 ? -9.438 -13.445 -6.332 1 98.12 188 ILE A C 1
ATOM 1521 O O . ILE A 1 188 ? -10.312 -14.156 -5.828 1 98.12 188 ILE A O 1
ATOM 1525 N N . ILE A 1 189 ? -8.539 -12.812 -5.609 1 98.75 189 ILE A N 1
ATOM 1526 C CA . ILE A 1 189 ? -8.531 -12.766 -4.152 1 98.75 189 ILE A CA 1
ATOM 1527 C C . ILE A 1 189 ? -8.984 -11.383 -3.682 1 98.75 189 ILE A C 1
ATOM 1529 O O . ILE A 1 189 ? -8.312 -10.383 -3.945 1 98.75 189 ILE A O 1
ATOM 1533 N N . ILE A 1 190 ? -10.102 -11.32 -2.988 1 97.81 190 ILE A N 1
ATOM 1534 C CA . ILE A 1 190 ? -10.609 -10.062 -2.457 1 97.81 190 ILE A CA 1
ATOM 1535 C C . ILE A 1 190 ? -10.289 -9.961 -0.968 1 97.81 190 ILE A C 1
ATOM 1537 O O . ILE A 1 190 ? -10.625 -10.859 -0.193 1 97.81 190 ILE A O 1
ATOM 1541 N N . LEU A 1 191 ? -9.578 -8.914 -0.615 1 97.38 191 LEU A N 1
ATOM 1542 C CA . LEU A 1 191 ? -9.297 -8.594 0.781 1 97.38 191 LEU A CA 1
ATOM 1543 C C . LEU A 1 191 ? -10.242 -7.516 1.296 1 97.38 191 LEU A C 1
ATOM 1545 O O . LEU A 1 191 ? -10.18 -6.367 0.852 1 97.38 191 LEU A O 1
ATOM 1549 N N . SER A 1 192 ? -11.117 -7.879 2.166 1 93.44 192 SER A N 1
ATOM 1550 C CA . SER A 1 192 ? -12.117 -6.961 2.693 1 93.44 192 SER A CA 1
ATOM 1551 C C . SER A 1 192 ? -12.5 -7.32 4.125 1 93.44 192 SER A C 1
ATOM 1553 O O . SER A 1 192 ? -13.266 -8.25 4.355 1 93.44 192 SER A O 1
ATOM 1555 N N . GLU A 1 193 ? -11.984 -6.516 5.059 1 90.38 193 GLU A N 1
ATOM 1556 C CA . GLU A 1 193 ? -12.281 -6.805 6.457 1 90.38 193 GLU A CA 1
ATOM 1557 C C . GLU A 1 193 ? -13.789 -6.859 6.695 1 90.38 193 GLU A C 1
ATOM 1559 O O . GLU A 1 193 ? -14.297 -7.812 7.293 1 90.38 193 GLU A O 1
ATOM 1564 N N . SER A 1 194 ? -14.539 -5.875 6.195 1 86.81 194 SER A N 1
ATOM 1565 C CA . SER A 1 194 ? -15.984 -5.777 6.406 1 86.81 194 SER A CA 1
ATOM 1566 C C . SER A 1 194 ? -16.75 -6.719 5.477 1 86.81 194 SER A C 1
ATOM 1568 O O . SER A 1 194 ? -17.938 -6.965 5.676 1 86.81 194 SER A O 1
ATOM 1570 N N . GLY A 1 195 ? -16.094 -7.203 4.418 1 90.25 195 GLY A N 1
ATOM 1571 C CA . GLY A 1 195 ? -16.75 -8.047 3.428 1 90.25 195 GLY A CA 1
ATOM 1572 C C . GLY A 1 195 ? -17.578 -7.266 2.436 1 90.25 195 GLY A C 1
ATOM 1573 O O . GLY A 1 195 ? -18.312 -7.852 1.627 1 90.25 195 GLY A O 1
ATOM 1574 N N . THR A 1 196 ? -17.438 -5.949 2.416 1 85.19 196 THR A N 1
ATOM 1575 C CA . THR A 1 196 ? -18.359 -5.125 1.636 1 85.19 196 THR A CA 1
ATOM 1576 C C . THR A 1 196 ? -17.688 -4.664 0.338 1 85.19 196 THR A C 1
ATOM 1578 O O . THR A 1 196 ? -18.156 -3.703 -0.285 1 85.19 196 THR A O 1
ATOM 1581 N N . TYR A 1 197 ? -16.656 -5.301 -0.078 1 88.69 197 TYR A N 1
ATOM 1582 C CA . TYR A 1 197 ? -15.93 -4.906 -1.281 1 88.69 197 TYR A CA 1
ATOM 1583 C C . TYR A 1 197 ? -16.875 -4.812 -2.477 1 88.69 197 TYR A C 1
ATOM 1585 O O . TYR A 1 197 ? -16.938 -3.779 -3.148 1 88.69 197 TYR A O 1
ATOM 1593 N N . PHE A 1 198 ? -17.719 -5.777 -2.717 1 85.12 198 PHE A N 1
ATOM 1594 C CA . PHE A 1 198 ? -18.547 -5.863 -3.914 1 85.12 198 PHE A CA 1
ATOM 1595 C C . PHE A 1 198 ? -19.75 -4.926 -3.812 1 85.12 198 PHE A C 1
ATOM 1597 O O . PHE A 1 198 ? -20.25 -4.445 -4.828 1 85.12 198 PHE A O 1
ATOM 1604 N N . LYS A 1 199 ? -20.188 -4.699 -2.646 1 74.94 199 LYS A N 1
ATOM 1605 C CA . LYS A 1 199 ? -21.297 -3.76 -2.465 1 74.94 199 LYS A CA 1
ATOM 1606 C C . LYS A 1 199 ? -20.875 -2.344 -2.848 1 74.94 199 LYS A C 1
ATOM 1608 O O . LYS A 1 199 ? -21.656 -1.603 -3.451 1 74.94 199 LYS A O 1
ATOM 1613 N N . ARG A 1 200 ? -19.688 -2.031 -2.549 1 66.94 200 ARG A N 1
ATOM 1614 C CA . ARG A 1 200 ? -19.172 -0.698 -2.836 1 66.94 200 ARG A CA 1
ATOM 1615 C C . ARG A 1 200 ? -18.828 -0.553 -4.312 1 66.94 200 ARG A C 1
ATOM 1617 O O . ARG A 1 200 ? -19.078 0.495 -4.914 1 66.94 200 ARG A O 1
ATOM 1624 N N . ALA A 1 201 ? -18.312 -1.564 -4.875 1 56.84 201 ALA A N 1
ATOM 1625 C CA . ALA A 1 201 ? -17.812 -1.546 -6.25 1 56.84 201 ALA A CA 1
ATOM 1626 C C . ALA A 1 201 ? -18.969 -1.643 -7.25 1 56.84 201 ALA A C 1
ATOM 1628 O O . ALA A 1 201 ? -18.906 -1.055 -8.336 1 56.84 201 ALA A O 1
ATOM 1629 N N . PHE A 1 202 ? -19.969 -2.381 -6.898 1 56.75 202 PHE A N 1
ATOM 1630 C CA . PHE A 1 202 ? -20.953 -2.748 -7.902 1 56.75 202 PHE A CA 1
ATOM 1631 C C . PHE A 1 202 ? -22.359 -2.434 -7.418 1 56.75 202 PHE A C 1
ATOM 1633 O O . PHE A 1 202 ? -23.297 -3.195 -7.672 1 56.75 202 PHE A O 1
ATOM 1640 N N . GLU A 1 203 ? -22.5 -1.365 -6.602 1 54.97 203 GLU A N 1
ATOM 1641 C CA . GLU A 1 203 ? -23.844 -1.138 -6.078 1 54.97 203 GLU A CA 1
ATOM 1642 C C . GLU A 1 203 ? -24.906 -1.672 -7.039 1 54.97 203 GLU A C 1
ATOM 1644 O O . GLU A 1 203 ? -25.922 -2.219 -6.605 1 54.97 203 GLU A O 1
ATOM 1649 N N . ARG A 1 204 ? -24.859 -1.343 -8.312 1 49.16 204 ARG A N 1
ATOM 1650 C CA . ARG A 1 204 ? -26.016 -1.529 -9.164 1 49.16 204 ARG A CA 1
ATOM 1651 C C . ARG A 1 204 ? -25.781 -2.65 -10.172 1 49.16 204 ARG A C 1
ATOM 1653 O O . ARG A 1 204 ? -26.625 -2.904 -11.039 1 49.16 204 ARG A O 1
ATOM 1660 N N . LYS A 1 205 ? -24.594 -3.285 -10.148 1 55.38 205 LYS A N 1
ATOM 1661 C CA . LYS A 1 205 ? -24.469 -4.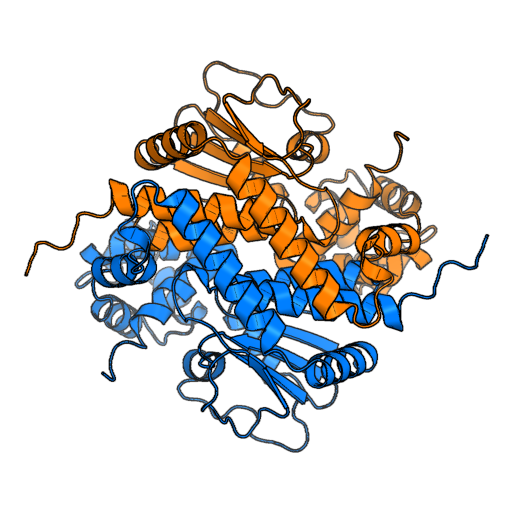172 -11.305 1 55.38 205 LYS A CA 1
ATOM 1662 C C . LYS A 1 205 ? -24.203 -5.609 -10.867 1 55.38 205 LYS A C 1
ATOM 1664 O O . LYS A 1 205 ? -23.484 -5.848 -9.898 1 55.38 205 LYS A O 1
ATOM 1669 N N . THR A 1 206 ? -25.156 -6.449 -11.289 1 55.62 206 THR A N 1
ATOM 1670 C CA . THR A 1 206 ? -24.922 -7.883 -11.164 1 55.62 206 THR A CA 1
ATOM 1671 C C . THR A 1 206 ? -23.594 -8.273 -11.812 1 55.62 206 THR A C 1
ATOM 1673 O O . THR A 1 206 ? -23.406 -8.055 -13.008 1 55.62 206 THR A O 1
ATOM 1676 N N . LEU A 1 207 ? -22.703 -8.617 -10.883 1 66.62 207 LEU A N 1
ATOM 1677 C CA . LEU A 1 207 ? -21.422 -9.109 -11.383 1 66.62 207 LEU A CA 1
ATOM 1678 C C . LEU A 1 207 ? -21.562 -10.523 -11.93 1 66.62 207 LEU A C 1
ATOM 1680 O O . LEU A 1 207 ? -22.312 -11.336 -11.375 1 66.62 207 LEU A O 1
ATOM 1684 N N . PHE A 1 208 ? -20.969 -10.867 -13.047 1 66.5 208 PHE A N 1
ATOM 1685 C CA . PHE A 1 208 ? -20.75 -12.141 -13.727 1 66.5 208 PHE A CA 1
ATOM 1686 C C . PHE A 1 208 ? -22.078 -12.75 -14.164 1 66.5 208 PHE A C 1
ATOM 1688 O O . PHE A 1 208 ? -22.562 -13.703 -13.547 1 66.5 208 PHE A O 1
ATOM 1695 N N . ARG A 1 209 ? -22.719 -12.062 -14.922 1 57.62 209 ARG A N 1
ATOM 1696 C CA . ARG A 1 209 ? -23.984 -12.531 -15.469 1 57.62 209 ARG A CA 1
ATOM 1697 C C . ARG A 1 209 ? -23.891 -13.984 -15.914 1 57.62 209 ARG A C 1
ATOM 1699 O O . ARG A 1 209 ? -24.844 -14.758 -15.758 1 57.62 209 ARG A O 1
ATOM 1706 N N . ASN A 1 210 ? -22.797 -14.32 -16.484 1 61.34 210 ASN A N 1
ATOM 1707 C CA . ASN A 1 210 ? -22.578 -15.711 -16.875 1 61.34 210 ASN A CA 1
ATOM 1708 C C . ASN A 1 210 ? -21.719 -16.453 -15.859 1 61.34 210 ASN A C 1
ATOM 1710 O O . ASN A 1 210 ? -20.5 -16.25 -15.812 1 61.34 210 ASN A O 1
ATOM 1714 N N . THR A 1 211 ? -22.312 -17.266 -15.117 1 67.06 211 THR A N 1
ATOM 1715 C CA . THR A 1 211 ? -21.672 -17.938 -13.992 1 67.06 211 THR A CA 1
ATOM 1716 C C . THR A 1 211 ? -20.812 -19.094 -14.477 1 67.06 211 THR A C 1
ATOM 1718 O O . THR A 1 211 ? -19.938 -19.578 -13.75 1 67.06 211 THR A O 1
ATOM 1721 N N . ASN A 1 212 ? -21.016 -19.422 -15.688 1 76.5 212 ASN A N 1
ATOM 1722 C CA . ASN A 1 212 ? -20.266 -20.594 -16.156 1 76.5 212 ASN A CA 1
ATOM 1723 C C . ASN A 1 212 ? -18.828 -20.219 -16.531 1 76.5 212 ASN A C 1
ATOM 1725 O O . ASN A 1 212 ? -17.953 -21.094 -16.594 1 76.5 212 ASN A O 1
ATOM 1729 N N . ASP A 1 213 ? -18.547 -19.094 -16.766 1 88.81 213 ASP A N 1
ATOM 1730 C CA . ASP A 1 213 ? -17.203 -18.688 -17.156 1 88.81 213 ASP A CA 1
ATOM 1731 C C . ASP A 1 213 ? -16.688 -17.547 -16.281 1 88.81 213 ASP A C 1
ATOM 1733 O O . ASP A 1 213 ? -16.062 -16.609 -16.781 1 88.81 213 ASP A O 1
ATOM 1737 N N . LYS A 1 214 ? -17 -17.719 -15.008 1 92.5 214 LYS A N 1
ATOM 1738 C CA . LYS A 1 214 ? -16.562 -16.672 -14.094 1 92.5 214 LYS A CA 1
ATOM 1739 C C . LYS A 1 214 ? -15.234 -17.031 -13.445 1 92.5 214 LYS A C 1
ATOM 1741 O O . LYS A 1 214 ? -14.844 -18.188 -13.406 1 92.5 214 LYS A O 1
ATOM 1746 N N . PRO A 1 215 ? -14.539 -16.078 -12.953 1 95.94 215 PRO A N 1
ATOM 1747 C CA . PRO A 1 215 ? -13.32 -16.375 -12.195 1 95.94 215 PRO A CA 1
ATOM 1748 C C . PRO A 1 215 ? -13.602 -17.078 -10.875 1 95.94 215 PRO A C 1
ATOM 1750 O O . PRO A 1 215 ? -14.719 -17 -10.352 1 95.94 215 PRO A O 1
ATOM 1753 N N . LYS A 1 216 ? -12.664 -17.891 -10.484 1 97.12 216 LYS A N 1
ATOM 1754 C CA . LYS A 1 216 ? -12.711 -18.359 -9.102 1 97.12 216 LYS A CA 1
ATOM 1755 C C . LYS A 1 216 ? -12.414 -17.219 -8.133 1 97.12 216 LYS A C 1
ATOM 1757 O O . LYS A 1 216 ? -11.43 -16.484 -8.297 1 97.12 216 LYS A O 1
ATOM 1762 N N . ILE A 1 217 ? -13.281 -17 -7.121 1 97.25 217 ILE A N 1
ATOM 1763 C CA . ILE A 1 217 ? -13.156 -15.836 -6.254 1 97.25 217 ILE A CA 1
ATOM 1764 C C . ILE A 1 217 ? -13.023 -16.281 -4.801 1 97.25 217 ILE A C 1
ATOM 1766 O O . ILE A 1 217 ? -13.82 -17.094 -4.316 1 97.25 217 ILE A O 1
ATOM 1770 N N . TYR A 1 218 ? -11.938 -15.867 -4.137 1 98.44 218 TYR A N 1
ATOM 1771 C CA . TYR A 1 218 ? -11.773 -15.953 -2.689 1 98.44 218 TYR A CA 1
ATOM 1772 C C . TYR A 1 218 ? -12.078 -14.617 -2.027 1 98.44 218 TYR A C 1
ATOM 1774 O O . TYR A 1 218 ? -11.695 -13.562 -2.539 1 98.44 218 TYR A O 1
ATOM 1782 N N . LEU A 1 219 ? -12.812 -14.617 -0.951 1 97.94 219 LEU A N 1
ATOM 1783 C CA . LEU A 1 219 ? -13.008 -13.445 -0.103 1 97.94 219 LEU A CA 1
ATOM 1784 C C . LEU A 1 219 ? -12.414 -13.672 1.285 1 97.94 219 LEU A C 1
ATOM 1786 O O . LEU A 1 219 ? -12.812 -14.609 1.985 1 97.94 219 LEU A O 1
ATOM 1790 N N . ILE A 1 220 ? -11.406 -12.875 1.625 1 97.88 220 ILE A N 1
ATOM 1791 C CA . ILE A 1 220 ? -10.828 -12.898 2.967 1 97.88 220 ILE A CA 1
ATOM 1792 C C . ILE A 1 220 ? -11.469 -11.797 3.814 1 97.88 220 ILE A C 1
ATOM 1794 O O . ILE A 1 220 ? -11.367 -10.609 3.492 1 97.88 220 ILE A O 1
ATOM 1798 N N . THR A 1 221 ? -12.156 -12.211 4.926 1 96 221 THR A N 1
ATOM 1799 C CA . THR A 1 221 ? -12.977 -11.258 5.664 1 96 221 THR A CA 1
ATOM 1800 C C . THR A 1 221 ? -13.164 -11.711 7.109 1 96 221 THR A C 1
ATOM 1802 O O . THR A 1 221 ? -13.008 -12.891 7.422 1 96 221 THR A O 1
ATOM 1805 N N . CYS A 1 222 ? -13.367 -10.711 7.973 1 93.69 222 CYS A N 1
ATOM 1806 C CA . CYS A 1 222 ? -13.711 -11.078 9.336 1 93.69 222 CYS A CA 1
ATOM 1807 C C . CYS A 1 222 ? -15.227 -11.078 9.539 1 93.69 222 CYS A C 1
ATOM 1809 O O . CYS A 1 222 ? -15.711 -11.297 10.648 1 93.69 222 CYS A O 1
ATOM 1811 N N . ASN A 1 223 ? -15.953 -10.766 8.461 1 92.19 223 ASN A N 1
ATOM 1812 C CA . ASN A 1 223 ? -17.406 -10.859 8.492 1 92.19 223 ASN A CA 1
ATOM 1813 C C . ASN A 1 223 ? -17.875 -12.297 8.352 1 92.19 223 ASN A C 1
ATOM 1815 O O . ASN A 1 223 ? -17.812 -12.875 7.262 1 92.19 223 ASN A O 1
ATOM 1819 N N . SER A 1 224 ? -18.375 -12.852 9.414 1 90.88 224 SER A N 1
ATOM 1820 C CA . SER A 1 224 ? -18.75 -14.266 9.438 1 90.88 224 SER A CA 1
ATOM 1821 C C . SER A 1 224 ? -20.109 -14.5 8.797 1 90.88 224 SER A C 1
ATOM 1823 O O . SER A 1 224 ? -20.469 -15.633 8.477 1 90.88 224 SER A O 1
ATOM 1825 N N . ASP A 1 225 ? -20.812 -13.469 8.516 1 91.31 225 ASP A N 1
ATOM 1826 C CA . ASP A 1 225 ? -22.219 -13.633 8.125 1 91.31 225 ASP A CA 1
ATOM 1827 C C . ASP A 1 225 ? -22.391 -13.383 6.629 1 91.31 225 ASP A C 1
ATOM 1829 O O . ASP A 1 225 ? -23.438 -13.719 6.059 1 91.31 225 ASP A O 1
ATOM 1833 N N . ILE A 1 226 ? -21.453 -12.867 6.066 1 91.31 226 ILE A N 1
ATOM 1834 C CA . ILE A 1 226 ? -21.641 -12.438 4.684 1 91.31 226 ILE A CA 1
ATOM 1835 C C . ILE A 1 226 ? -21.578 -13.648 3.754 1 91.31 226 ILE A C 1
ATOM 1837 O O . ILE A 1 226 ? -20.781 -14.562 3.959 1 91.31 226 ILE A O 1
ATOM 1841 N N . GLU A 1 227 ? -22.547 -13.734 2.883 1 91.5 227 GLU A N 1
ATOM 1842 C CA . GLU A 1 227 ? -22.609 -14.727 1.814 1 91.5 227 GLU A CA 1
ATOM 1843 C C . GLU A 1 227 ? -22.891 -14.07 0.468 1 91.5 227 GLU A C 1
ATOM 1845 O O . GLU A 1 227 ? -23.953 -13.461 0.287 1 91.5 227 GLU A O 1
ATOM 1850 N N . ILE A 1 228 ? -22 -14.172 -0.417 1 89.88 228 ILE A N 1
ATOM 1851 C CA . ILE A 1 228 ? -22.125 -13.594 -1.751 1 89.88 228 ILE A CA 1
ATOM 1852 C C . ILE A 1 228 ? -22.172 -14.711 -2.793 1 89.88 228 ILE A C 1
ATOM 1854 O O . ILE A 1 228 ? -21.266 -15.562 -2.84 1 89.88 228 ILE A O 1
ATOM 1858 N N . PRO A 1 229 ? -23.125 -14.758 -3.705 1 87.75 229 PRO A N 1
ATOM 1859 C CA . PRO A 1 229 ? -23.391 -15.898 -4.582 1 87.75 229 PRO A CA 1
ATOM 1860 C C . PRO A 1 229 ? -22.219 -16.234 -5.5 1 87.75 229 PRO A C 1
ATOM 1862 O O . PRO A 1 229 ? -22.016 -17.391 -5.855 1 87.75 229 PRO A O 1
ATOM 1865 N N . TYR A 1 230 ? -21.438 -15.289 -5.883 1 89.5 230 TYR A N 1
ATOM 1866 C CA . TYR A 1 230 ? -20.406 -15.547 -6.879 1 89.5 230 TYR A CA 1
ATOM 1867 C C . TYR A 1 230 ? -19.047 -15.703 -6.219 1 89.5 230 TYR A C 1
ATOM 1869 O O . TYR A 1 230 ? -18.031 -15.859 -6.906 1 89.5 230 TYR A O 1
ATOM 1877 N N . VAL A 1 231 ? -19.031 -15.664 -4.883 1 94.12 231 VAL A N 1
ATOM 1878 C CA . VAL A 1 231 ? -17.797 -15.969 -4.164 1 94.12 231 VAL A CA 1
ATOM 1879 C C . VAL A 1 231 ? -17.703 -17.484 -3.936 1 94.12 231 VAL A C 1
ATOM 1881 O O . VAL A 1 231 ? -18.641 -18.094 -3.416 1 94.12 231 VAL A O 1
ATOM 1884 N N . ASP A 1 232 ? -16.578 -18.062 -4.312 1 96.31 232 ASP A N 1
ATOM 1885 C CA . ASP A 1 232 ? -16.438 -19.516 -4.27 1 96.31 232 ASP A CA 1
ATOM 1886 C C . ASP A 1 232 ? -15.93 -19.969 -2.9 1 96.31 232 ASP A C 1
ATOM 1888 O O . ASP A 1 232 ? -16.312 -21.047 -2.42 1 96.31 232 ASP A O 1
ATOM 1892 N N . TYR A 1 233 ? -15.039 -19.219 -2.289 1 97.62 233 TYR A N 1
ATOM 1893 C CA . TYR A 1 233 ? -14.461 -19.625 -1.011 1 97.62 233 TYR A CA 1
ATOM 1894 C C . TYR A 1 233 ? -14.281 -18.422 -0.096 1 97.62 233 TYR A C 1
ATOM 1896 O O . TYR A 1 233 ? -14 -17.312 -0.564 1 97.62 233 TYR A O 1
ATOM 1904 N N . TYR A 1 234 ? -14.445 -18.672 1.164 1 97.44 234 TYR A N 1
ATOM 1905 C CA . TYR A 1 234 ? -14.203 -17.672 2.197 1 97.44 234 TYR A CA 1
ATOM 1906 C C . TYR A 1 234 ? -13.047 -18.094 3.102 1 97.44 234 TYR A C 1
ATOM 1908 O O . TYR A 1 234 ? -12.945 -19.266 3.484 1 97.44 234 TYR A O 1
ATOM 1916 N N . ILE A 1 235 ? -12.117 -17.219 3.293 1 97.88 235 ILE A N 1
ATOM 1917 C CA . ILE A 1 235 ? -11.188 -17.328 4.41 1 97.88 235 ILE A CA 1
ATOM 1918 C C . ILE A 1 235 ? -11.609 -16.359 5.52 1 97.88 235 ILE A C 1
ATOM 1920 O O . ILE A 1 235 ? -11.414 -15.148 5.406 1 97.88 235 ILE A O 1
ATOM 1924 N N . ARG A 1 236 ? -12.172 -16.953 6.539 1 96.38 236 ARG A N 1
ATOM 1925 C CA . ARG A 1 236 ? -12.742 -16.156 7.613 1 96.38 236 ARG A CA 1
ATOM 1926 C C . ARG A 1 236 ? -11.836 -16.141 8.836 1 96.38 236 ARG A C 1
ATOM 1928 O O . ARG A 1 236 ? -11.172 -17.141 9.133 1 96.38 236 ARG A O 1
ATOM 1935 N N . TYR A 1 237 ? -11.758 -14.984 9.406 1 94.81 237 TYR A N 1
ATOM 1936 C CA . TYR A 1 237 ? -10.992 -14.82 10.641 1 94.81 237 TYR A CA 1
ATOM 1937 C C . TYR A 1 237 ? -11.75 -13.953 11.641 1 94.81 237 TYR A C 1
ATOM 1939 O O . TYR A 1 237 ? -12.695 -13.25 11.281 1 94.81 237 TYR A O 1
ATOM 1947 N N . GLU A 1 238 ? -11.383 -14.07 12.859 1 93.69 238 GLU A N 1
ATOM 1948 C CA . GLU A 1 238 ? -11.992 -13.234 13.891 1 93.69 238 GLU A CA 1
ATOM 1949 C C . GLU A 1 238 ? -11.164 -11.984 14.148 1 93.69 238 GLU A C 1
ATOM 1951 O O . GLU A 1 238 ? -9.938 -12.008 14.039 1 93.69 238 GLU A O 1
ATOM 1956 N N . SER A 1 239 ? -11.836 -10.938 14.359 1 89.12 239 SER A N 1
ATOM 1957 C CA . SER A 1 239 ? -11.234 -9.648 14.656 1 89.12 239 SER A CA 1
ATOM 1958 C C . SER A 1 239 ? -12.008 -8.906 15.742 1 89.12 239 SER A C 1
ATOM 1960 O O . SER A 1 239 ? -13.219 -9.086 15.875 1 89.12 239 SER A O 1
ATOM 1962 N N . ILE A 1 240 ? -11.258 -8.211 16.578 1 83.12 240 ILE A N 1
ATOM 1963 C CA . ILE A 1 240 ? -11.898 -7.375 17.594 1 83.12 240 ILE A CA 1
ATOM 1964 C C . ILE A 1 240 ? -12.664 -6.246 16.922 1 83.12 240 ILE A C 1
ATOM 1966 O O . ILE A 1 240 ? -13.594 -5.676 17.5 1 83.12 240 ILE A O 1
ATOM 1970 N N . ASN A 1 241 ? -12.297 -5.953 15.664 1 75.12 241 ASN A N 1
ATOM 1971 C CA . ASN A 1 241 ? -12.977 -4.988 14.805 1 75.12 241 ASN A CA 1
ATOM 1972 C C . ASN A 1 241 ? -12.836 -3.564 15.336 1 75.12 241 ASN A C 1
ATOM 1974 O O . ASN A 1 241 ? -13.828 -2.848 15.461 1 75.12 241 ASN A O 1
ATOM 1978 N N . ASP A 1 242 ? -11.656 -3.207 15.781 1 73.81 242 ASP A N 1
ATOM 1979 C CA . ASP A 1 242 ? -11.281 -1.848 16.156 1 73.81 242 ASP A CA 1
ATOM 1980 C C . ASP A 1 242 ? -10.156 -1.323 15.258 1 73.81 242 ASP A C 1
ATOM 1982 O O . ASP A 1 242 ? -9.789 -1.971 14.273 1 73.81 242 ASP A O 1
ATOM 1986 N N . TYR A 1 243 ? -9.812 -0.082 15.398 1 70.25 243 TYR A N 1
ATOM 1987 C CA . TYR A 1 243 ? -8.781 0.553 14.586 1 70.25 243 TYR A CA 1
ATOM 1988 C C . TYR A 1 243 ? -7.512 -0.29 14.555 1 70.25 243 TYR A C 1
ATOM 1990 O O . TYR A 1 243 ? -6.844 -0.389 13.523 1 70.25 243 TYR A O 1
ATOM 1998 N N . ALA A 1 244 ? -7.262 -0.906 15.664 1 72 244 ALA A N 1
ATOM 1999 C CA . ALA A 1 244 ? -6.02 -1.664 15.797 1 72 244 ALA A CA 1
ATOM 2000 C C . ALA A 1 244 ? -6.105 -2.994 15.062 1 72 244 ALA A C 1
ATOM 2002 O O . ALA A 1 244 ? -5.098 -3.689 14.898 1 72 244 ALA A O 1
ATOM 2003 N N . SER A 1 245 ? -7.223 -3.254 14.586 1 73.88 245 SER A N 1
ATOM 2004 C CA . SER A 1 245 ? -7.375 -4.543 13.922 1 73.88 245 SER A CA 1
ATOM 2005 C C . SER A 1 245 ? -7.039 -4.434 12.438 1 73.88 245 SER A C 1
ATOM 2007 O O . SER A 1 245 ? -6.5 -5.375 11.844 1 73.88 245 SER A O 1
ATOM 2009 N N . HIS A 1 246 ? -7.414 -3.334 11.812 1 79.12 246 HIS A N 1
ATOM 2010 C CA . HIS A 1 246 ? -7.234 -3.146 10.383 1 79.12 246 HIS A CA 1
ATOM 2011 C C . HIS A 1 246 ? -6.07 -2.205 10.086 1 79.12 246 HIS A C 1
ATOM 2013 O O . HIS A 1 246 ? -5.984 -1.118 10.664 1 79.12 246 HIS A O 1
ATOM 2019 N N . PRO A 1 247 ? -5.109 -2.744 9.281 1 89.75 247 PRO A N 1
ATOM 2020 C CA . PRO A 1 247 ? -5.164 -3.887 8.367 1 89.75 247 PRO A CA 1
ATOM 2021 C C . PRO A 1 247 ? -4.289 -5.051 8.82 1 89.75 247 PRO A C 1
ATOM 2023 O O . PRO A 1 247 ? -3.914 -5.898 8.008 1 89.75 247 PRO A O 1
ATOM 2026 N N . TYR A 1 248 ? -3.998 -5.172 10.031 1 93.38 248 TYR A N 1
ATOM 2027 C CA . TYR A 1 248 ? -2.916 -6.02 10.516 1 93.38 248 TYR A CA 1
ATOM 2028 C C . TYR A 1 248 ? -3.266 -7.492 10.359 1 93.38 248 TYR A C 1
ATOM 2030 O O . TYR A 1 248 ? -2.418 -8.305 9.977 1 93.38 248 TYR A O 1
ATOM 2038 N N . SER A 1 249 ? -4.52 -7.844 10.633 1 94.62 249 SER A N 1
ATOM 2039 C CA . SER A 1 249 ? -4.934 -9.234 10.484 1 94.62 249 SER A CA 1
ATOM 2040 C C . SER A 1 249 ? -4.863 -9.68 9.023 1 94.62 249 SER A C 1
ATOM 2042 O O . SER A 1 249 ? -4.355 -10.766 8.727 1 94.62 249 SER A O 1
ATOM 2044 N N . LEU A 1 250 ? -5.355 -8.836 8.141 1 96 250 LEU A N 1
ATOM 2045 C CA . LEU A 1 250 ? -5.27 -9.141 6.715 1 96 250 LEU A CA 1
ATOM 2046 C C . LEU A 1 250 ? -3.818 -9.281 6.273 1 96 250 LEU A C 1
ATOM 2048 O O . LEU A 1 250 ? -3.48 -10.188 5.508 1 96 250 LEU A O 1
ATOM 2052 N N . ALA A 1 251 ? -2.994 -8.359 6.73 1 95.62 251 ALA A N 1
ATOM 2053 C CA . ALA A 1 251 ? -1.572 -8.406 6.398 1 95.62 251 ALA A CA 1
ATOM 2054 C C . ALA A 1 251 ? -0.939 -9.703 6.883 1 95.62 251 ALA A C 1
ATOM 2056 O O . ALA A 1 251 ? -0.146 -10.32 6.168 1 95.62 251 ALA A O 1
ATOM 2057 N N . ALA A 1 252 ? -1.249 -10.102 8.078 1 94.62 252 ALA A N 1
ATOM 2058 C CA . ALA A 1 252 ? -0.715 -11.352 8.625 1 94.62 252 ALA A CA 1
ATOM 2059 C C . ALA A 1 252 ? -1.173 -12.555 7.809 1 94.62 252 ALA A C 1
ATOM 2061 O O . ALA A 1 252 ? -0.399 -13.484 7.578 1 94.62 252 ALA A O 1
ATOM 2062 N N . ILE A 1 253 ? -2.387 -12.555 7.383 1 96.5 253 ILE A N 1
ATOM 2063 C CA . ILE A 1 253 ? -2.928 -13.648 6.582 1 96.5 253 ILE A CA 1
ATOM 2064 C C . ILE A 1 253 ? -2.172 -13.742 5.258 1 96.5 253 ILE A C 1
ATOM 2066 O O . ILE A 1 253 ? -1.794 -14.836 4.828 1 96.5 253 ILE A O 1
ATOM 2070 N N . THR A 1 254 ? -1.957 -12.586 4.582 1 96.38 254 THR A N 1
ATOM 2071 C CA . THR A 1 254 ? -1.208 -12.625 3.332 1 96.38 254 THR A CA 1
ATOM 2072 C C . THR A 1 254 ? 0.229 -13.07 3.574 1 96.38 254 THR A C 1
ATOM 2074 O O . THR A 1 254 ? 0.825 -13.742 2.73 1 96.38 254 THR A O 1
ATOM 2077 N N . GLY A 1 255 ? 0.797 -12.68 4.754 1 93.5 255 GLY A N 1
ATOM 2078 C CA . GLY A 1 255 ? 2.096 -13.219 5.121 1 93.5 255 GLY A CA 1
ATOM 2079 C C . GLY A 1 255 ? 2.096 -14.727 5.266 1 93.5 255 GLY A C 1
ATOM 2080 O O . GLY A 1 255 ? 3.041 -15.398 4.844 1 93.5 255 GLY A O 1
ATOM 2081 N N . MET A 1 256 ? 1.07 -15.297 5.875 1 93.62 256 MET A N 1
ATOM 2082 C CA . MET A 1 256 ? 0.915 -16.75 5.988 1 93.62 256 MET A CA 1
ATOM 2083 C C . MET A 1 256 ? 0.853 -17.391 4.609 1 93.62 256 MET A C 1
ATOM 2085 O O . MET A 1 256 ? 1.484 -18.422 4.375 1 93.62 256 MET A O 1
ATOM 2089 N N . ILE A 1 257 ? 0.077 -16.812 3.703 1 95.81 257 ILE A N 1
ATOM 2090 C CA . ILE A 1 257 ? -0.071 -17.328 2.342 1 95.81 257 ILE A CA 1
ATOM 2091 C C . ILE A 1 257 ? 1.298 -17.406 1.671 1 95.81 257 ILE A C 1
ATOM 2093 O O . ILE A 1 257 ? 1.662 -18.438 1.112 1 95.81 257 ILE A O 1
ATOM 2097 N N . CYS A 1 258 ? 2.057 -16.359 1.787 1 92.94 258 CYS A N 1
ATOM 2098 C CA . CYS A 1 258 ? 3.352 -16.312 1.118 1 92.94 258 CYS A CA 1
ATOM 2099 C C . CYS A 1 258 ? 4.336 -17.281 1.744 1 92.94 258 CYS A C 1
ATOM 2101 O O . CYS A 1 258 ? 5.117 -17.922 1.037 1 92.94 258 CYS A O 1
ATOM 2103 N N . THR A 1 259 ? 4.293 -17.359 3.08 1 90 259 THR A N 1
ATOM 2104 C CA . THR A 1 259 ? 5.168 -18.281 3.779 1 90 259 THR A CA 1
ATOM 2105 C C . THR A 1 259 ? 4.859 -19.719 3.373 1 90 259 THR A C 1
ATOM 2107 O O . THR A 1 259 ? 5.773 -20.5 3.1 1 90 259 THR A O 1
ATOM 2110 N N . CYS A 1 260 ? 3.598 -20.078 3.326 1 91.5 260 CYS A N 1
ATOM 2111 C CA . CYS A 1 260 ? 3.182 -21.422 2.936 1 91.5 260 CYS A CA 1
ATOM 2112 C C . CYS A 1 260 ? 3.502 -21.688 1.469 1 91.5 260 CYS A C 1
ATOM 2114 O O . CYS A 1 260 ? 3.916 -22.797 1.109 1 91.5 260 CYS A O 1
ATOM 2116 N N . TYR A 1 261 ? 3.309 -20.672 0.596 1 92.56 261 TYR A N 1
ATOM 2117 C CA . TYR A 1 261 ? 3.646 -20.797 -0.818 1 92.56 261 TYR A CA 1
ATOM 2118 C C . TYR A 1 261 ? 5.133 -21.078 -1.002 1 92.56 261 TYR A C 1
ATOM 2120 O O . TYR A 1 261 ? 5.508 -21.969 -1.759 1 92.56 261 TYR A O 1
ATOM 2128 N N . ALA A 1 262 ? 5.961 -20.312 -0.317 1 88.06 262 ALA A N 1
ATOM 2129 C CA . ALA A 1 262 ? 7.41 -20.469 -0.405 1 88.06 262 ALA A CA 1
ATOM 2130 C C . ALA A 1 262 ? 7.84 -21.859 0.047 1 88.06 262 ALA A C 1
ATOM 2132 O O . ALA A 1 262 ? 8.688 -22.5 -0.587 1 88.06 262 ALA A O 1
ATOM 2133 N N . GLU A 1 263 ? 7.25 -22.281 1.112 1 85.31 263 GLU A N 1
ATOM 2134 C CA . GLU A 1 263 ? 7.598 -23.578 1.662 1 85.31 263 GLU A CA 1
ATOM 2135 C C . GLU A 1 263 ? 7.25 -24.703 0.686 1 85.31 263 GLU A C 1
ATOM 2137 O O . GLU A 1 263 ? 8 -25.672 0.545 1 85.31 263 GLU A O 1
ATOM 2142 N N . ARG A 1 264 ? 6.191 -24.562 0.035 1 87.62 264 ARG A N 1
ATOM 2143 C CA . ARG A 1 264 ? 5.668 -25.656 -0.777 1 87.62 264 ARG A CA 1
ATOM 2144 C C . ARG A 1 264 ? 6.23 -25.594 -2.193 1 87.62 264 ARG A C 1
ATOM 2146 O O . ARG A 1 264 ? 6.457 -26.641 -2.818 1 87.62 264 ARG A O 1
ATOM 2153 N N . TYR A 1 265 ? 6.441 -24.453 -2.639 1 87.38 265 TYR A N 1
ATOM 2154 C CA . TYR A 1 265 ? 6.684 -24.359 -4.074 1 87.38 265 TYR A CA 1
ATOM 2155 C C . TYR A 1 265 ? 8.062 -23.781 -4.359 1 87.38 265 TYR A C 1
ATOM 2157 O O . TYR A 1 265 ? 8.516 -23.781 -5.508 1 87.38 265 TYR A O 1
ATOM 2165 N N . LEU A 1 266 ? 8.75 -23.188 -3.375 1 77.44 266 LEU A N 1
ATOM 2166 C CA . LEU A 1 266 ? 10.133 -22.766 -3.574 1 77.44 266 LEU A CA 1
ATOM 2167 C C . LEU A 1 266 ? 11.102 -23.875 -3.205 1 77.44 266 LEU A C 1
ATOM 2169 O O . LEU A 1 266 ? 10.906 -24.578 -2.205 1 77.44 266 LEU A O 1
ATOM 2173 N N . GLU A 1 267 ? 11.523 -24.844 -4.008 1 61.06 267 GLU A N 1
ATOM 2174 C CA . GLU A 1 267 ? 12.43 -25.969 -3.811 1 61.06 267 GLU A CA 1
ATOM 2175 C C . GLU A 1 267 ? 13.492 -25.656 -2.768 1 61.06 267 GLU A C 1
ATOM 2177 O O . GLU A 1 267 ? 14.047 -24.547 -2.758 1 61.06 267 GLU A O 1
ATOM 2182 N N . ALA A 1 268 ? 13.531 -26.547 -1.535 1 49.78 268 ALA A N 1
ATOM 2183 C CA . ALA A 1 268 ? 14.594 -26.578 -0.526 1 49.78 268 ALA A CA 1
ATOM 2184 C C . ALA A 1 268 ? 15.969 -26.453 -1.17 1 49.78 268 ALA A C 1
ATOM 2186 O O . ALA A 1 268 ? 16.203 -26.984 -2.262 1 49.78 268 ALA A O 1
ATOM 2187 N N . PRO A 1 269 ? 16.734 -25.422 -0.724 1 44.41 269 PRO A N 1
ATOM 2188 C CA . PRO A 1 269 ? 18.094 -25.5 -1.273 1 44.41 269 PRO A CA 1
ATOM 2189 C C . PRO A 1 269 ? 18.656 -26.938 -1.263 1 44.41 269 PRO A C 1
ATOM 2191 O O . PRO A 1 269 ? 18.281 -27.734 -0.397 1 44.41 269 PRO A O 1
ATOM 2194 N N . GLU A 1 270 ? 18.938 -27.5 -2.43 1 36.44 270 GLU A N 1
ATOM 2195 C CA . GLU A 1 270 ? 19.781 -28.703 -2.359 1 36.44 270 GLU A CA 1
ATOM 2196 C C . GLU A 1 270 ? 20.766 -28.609 -1.201 1 36.44 270 GLU A C 1
ATOM 2198 O O . GLU A 1 270 ? 21.359 -27.562 -0.963 1 36.44 270 GLU A O 1
ATOM 2203 N N . PRO A 1 271 ? 20.547 -29.5 -0.176 1 36.56 271 PRO A N 1
ATOM 2204 C CA . PRO A 1 271 ? 21.656 -29.562 0.793 1 36.56 271 PRO A CA 1
ATOM 2205 C C . PRO A 1 271 ? 23.016 -29.344 0.147 1 36.56 271 PRO A C 1
ATOM 2207 O O . PRO A 1 271 ? 23.297 -29.906 -0.918 1 36.56 271 PRO A O 1
ATOM 2210 N N . ILE A 1 272 ? 23.641 -28.141 0.464 1 31.3 272 ILE A N 1
ATOM 2211 C CA . ILE A 1 272 ? 25.062 -28.297 0.168 1 31.3 272 ILE A CA 1
ATOM 2212 C C . ILE A 1 272 ? 25.641 -29.453 0.973 1 31.3 272 ILE A C 1
ATOM 2214 O O . ILE A 1 272 ? 25.406 -29.562 2.182 1 31.3 272 ILE A O 1
ATOM 2218 N N . MET B 1 1 ? 30.484 -8.156 2.051 1 21.62 1 MET B N 1
ATOM 2219 C CA . MET B 1 1 ? 29.312 -8.688 1.356 1 21.62 1 MET B CA 1
ATOM 2220 C C . MET B 1 1 ? 28.531 -7.566 0.687 1 21.62 1 MET B C 1
ATOM 2222 O O . MET B 1 1 ? 27.594 -7.02 1.276 1 21.62 1 MET B O 1
ATOM 2226 N N . LYS B 1 2 ? 29.094 -6.668 -0.093 1 29.16 2 LYS B N 1
ATOM 2227 C CA . LYS B 1 2 ? 29.094 -5.383 -0.785 1 29.16 2 LYS B CA 1
ATOM 2228 C C . LYS B 1 2 ? 28.109 -5.379 -1.949 1 29.16 2 LYS B C 1
ATOM 2230 O O . LYS B 1 2 ? 27.891 -4.34 -2.574 1 29.16 2 LYS B O 1
ATOM 2235 N N . GLY B 1 3 ? 27.984 -6.391 -2.768 1 34.19 3 GLY B N 1
ATOM 2236 C CA . GLY B 1 3 ? 27.469 -6.598 -4.109 1 34.19 3 GLY B CA 1
ATOM 2237 C C . GLY B 1 3 ? 25.953 -6.535 -4.18 1 34.19 3 GLY B C 1
ATOM 2238 O O . GLY B 1 3 ? 25.375 -6.75 -5.242 1 34.19 3 GLY B O 1
ATOM 2239 N N . GLY B 1 4 ? 25.125 -6.875 -3.262 1 37.47 4 GLY B N 1
ATOM 2240 C CA . GLY B 1 4 ? 23.75 -7.324 -3.121 1 37.47 4 GLY B CA 1
ATOM 2241 C C . GLY B 1 4 ? 22.734 -6.203 -3.283 1 37.47 4 GLY B C 1
ATOM 2242 O O . GLY B 1 4 ? 21.531 -6.418 -3.115 1 37.47 4 GLY B O 1
ATOM 2243 N N . THR B 1 5 ? 23.172 -5.031 -3.285 1 41.62 5 THR B N 1
ATOM 2244 C CA . THR B 1 5 ? 22.375 -3.811 -3.258 1 41.62 5 THR B CA 1
ATOM 2245 C C . THR B 1 5 ? 21.703 -3.57 -4.609 1 41.62 5 THR B C 1
ATOM 2247 O O . THR B 1 5 ? 20.578 -3.078 -4.668 1 41.62 5 THR B O 1
ATOM 2250 N N . GLY B 1 6 ? 22.406 -4.008 -5.746 1 43.78 6 GLY B N 1
ATOM 2251 C CA . GLY B 1 6 ? 21.984 -3.688 -7.098 1 43.78 6 GLY B CA 1
ATOM 2252 C C . GLY B 1 6 ? 20.672 -4.34 -7.484 1 43.78 6 GLY B C 1
ATOM 2253 O O . GLY B 1 6 ? 19.859 -3.746 -8.203 1 43.78 6 GLY B O 1
ATOM 2254 N N . MET B 1 7 ? 20.469 -5.703 -7.301 1 47.28 7 MET B N 1
ATOM 2255 C CA . MET B 1 7 ? 19.375 -6.578 -7.723 1 47.28 7 MET B CA 1
ATOM 2256 C C . MET B 1 7 ? 18.047 -6.07 -7.203 1 47.28 7 MET B C 1
ATOM 2258 O O . MET B 1 7 ? 17.062 -6.016 -7.945 1 47.28 7 MET B O 1
ATOM 2262 N N . TYR B 1 8 ? 18.062 -5.703 -5.895 1 55.38 8 TYR B N 1
ATOM 2263 C CA . TYR B 1 8 ? 16.859 -5.328 -5.152 1 55.38 8 TYR B CA 1
ATOM 2264 C C . TYR B 1 8 ? 16.25 -4.043 -5.699 1 55.38 8 TYR B C 1
ATOM 2266 O O . TYR B 1 8 ? 15.031 -3.914 -5.789 1 55.38 8 TYR B O 1
ATOM 2274 N N . ASN B 1 9 ? 17.094 -3.48 -6.613 1 71.25 9 ASN B N 1
ATOM 2275 C CA . ASN B 1 9 ? 16.625 -2.166 -7.043 1 71.25 9 ASN B CA 1
ATOM 2276 C C . ASN B 1 9 ? 15.789 -2.26 -8.312 1 71.25 9 ASN B C 1
ATOM 2278 O O . ASN B 1 9 ? 14.734 -1.63 -8.414 1 71.25 9 ASN B O 1
ATOM 2282 N N . LEU B 1 10 ? 16.25 -3.381 -9.164 1 80.12 10 LEU B N 1
ATOM 2283 C CA . LEU B 1 10 ? 15.508 -3.434 -10.414 1 80.12 10 LEU B CA 1
ATOM 2284 C C . LEU B 1 10 ? 14.109 -4.012 -10.203 1 80.12 10 LEU B C 1
ATOM 2286 O O . LEU B 1 10 ? 13.133 -3.506 -10.766 1 80.12 10 LEU B O 1
ATOM 2290 N N . THR B 1 11 ? 14.062 -5.098 -9.367 1 81.44 11 THR B N 1
ATOM 2291 C CA . THR B 1 11 ? 12.773 -5.715 -9.094 1 81.44 11 THR B CA 1
ATOM 2292 C C . THR B 1 11 ? 11.812 -4.703 -8.469 1 81.44 11 THR B C 1
ATOM 2294 O O . THR B 1 11 ? 10.641 -4.637 -8.836 1 81.44 11 THR B O 1
ATOM 2297 N N . ILE B 1 12 ? 12.352 -3.893 -7.613 1 80 12 ILE B N 1
ATOM 2298 C CA . ILE B 1 12 ? 11.57 -2.859 -6.941 1 80 12 ILE B CA 1
ATOM 2299 C C . ILE B 1 12 ? 11.055 -1.852 -7.969 1 80 12 ILE B C 1
ATOM 2301 O O . ILE B 1 12 ? 9.875 -1.499 -7.965 1 80 12 ILE B O 1
ATOM 2305 N N . ILE B 1 13 ? 11.938 -1.52 -8.82 1 83.5 13 ILE B N 1
ATOM 2306 C CA . ILE B 1 13 ? 11.609 -0.517 -9.82 1 83.5 13 ILE B CA 1
ATOM 2307 C C . ILE B 1 13 ? 10.555 -1.075 -10.781 1 83.5 13 ILE B C 1
ATOM 2309 O O . ILE B 1 13 ? 9.602 -0.382 -11.133 1 83.5 13 ILE B O 1
ATOM 2313 N N . LEU B 1 14 ? 10.758 -2.33 -11.203 1 88.69 14 LEU B N 1
ATOM 2314 C CA . LEU B 1 14 ? 9.828 -2.953 -12.133 1 88.69 14 LEU B CA 1
ATOM 2315 C C . LEU B 1 14 ? 8.445 -3.107 -11.508 1 88.69 14 LEU B C 1
ATOM 2317 O O . LEU B 1 14 ? 7.434 -2.797 -12.141 1 88.69 14 LEU B O 1
ATOM 2321 N N . LEU B 1 15 ? 8.391 -3.5 -10.258 1 87.44 15 LEU B N 1
ATOM 2322 C CA . LEU B 1 15 ? 7.117 -3.676 -9.578 1 87.44 15 LEU B CA 1
ATOM 2323 C C . LEU B 1 15 ? 6.43 -2.334 -9.352 1 87.44 15 LEU B C 1
ATOM 2325 O O . LEU B 1 15 ? 5.215 -2.217 -9.516 1 87.44 15 LEU B O 1
ATOM 2329 N N . SER B 1 16 ? 7.188 -1.343 -8.953 1 85.19 16 SER B N 1
ATOM 2330 C CA . SER B 1 16 ? 6.629 -0.005 -8.789 1 85.19 16 SER B CA 1
ATOM 2331 C C . SER B 1 16 ? 6.059 0.52 -10.102 1 85.19 16 SER B C 1
ATOM 2333 O O . SER B 1 16 ? 5.027 1.195 -10.109 1 85.19 16 SER B O 1
ATOM 2335 N N . THR B 1 17 ? 6.762 0.237 -11.219 1 87.06 17 THR B N 1
ATOM 2336 C CA . THR B 1 17 ? 6.297 0.653 -12.531 1 87.06 17 THR B CA 1
ATOM 2337 C C . THR B 1 17 ? 4.992 -0.051 -12.891 1 87.06 17 THR B C 1
ATOM 2339 O O . THR B 1 17 ? 4.035 0.588 -13.336 1 87.06 17 THR B O 1
ATOM 2342 N N . ILE B 1 18 ? 4.977 -1.309 -12.672 1 89.69 18 ILE B N 1
ATOM 2343 C CA . ILE B 1 18 ? 3.797 -2.109 -12.977 1 89.69 18 ILE B CA 1
ATOM 2344 C C . ILE B 1 18 ? 2.59 -1.57 -12.219 1 89.69 18 ILE B C 1
ATOM 2346 O O . ILE B 1 18 ? 1.49 -1.477 -12.766 1 89.69 18 ILE B O 1
ATOM 2350 N N . ASN B 1 19 ? 2.783 -1.108 -11.008 1 87.06 19 ASN B N 1
ATOM 2351 C CA . ASN B 1 19 ? 1.68 -0.714 -10.141 1 87.06 19 ASN B CA 1
ATOM 2352 C C . ASN B 1 19 ? 1.324 0.759 -10.32 1 87.06 19 ASN B C 1
ATOM 2354 O O . ASN B 1 19 ? 0.313 1.227 -9.797 1 87.06 19 ASN B O 1
ATOM 2358 N N . SER B 1 20 ? 2.109 1.471 -11.039 1 83.25 20 SER B N 1
ATOM 2359 C CA . SER B 1 20 ? 1.841 2.895 -11.203 1 83.25 20 SER B CA 1
ATOM 2360 C C . SER B 1 20 ? 1.421 3.213 -12.641 1 83.25 20 SER B C 1
ATOM 2362 O O . SER B 1 20 ? 0.968 4.324 -12.922 1 83.25 20 SER B O 1
ATOM 2364 N N . GLU B 1 21 ? 1.636 2.262 -13.555 1 82.88 21 GLU B N 1
ATOM 2365 C CA . GLU B 1 21 ? 1.32 2.48 -14.961 1 82.88 21 GLU B CA 1
ATOM 2366 C C . GLU B 1 21 ? -0.042 1.894 -15.32 1 82.88 21 GLU B C 1
ATOM 2368 O O . GLU B 1 21 ? -0.533 0.991 -14.641 1 82.88 21 GLU B O 1
ATOM 2373 N N . LEU B 1 22 ? -0.628 2.49 -16.375 1 80.31 22 LEU B N 1
ATOM 2374 C CA . LEU B 1 22 ? -1.857 1.911 -16.906 1 80.31 22 LEU B CA 1
ATOM 2375 C C . LEU B 1 22 ? -1.623 0.482 -17.391 1 80.31 22 LEU B C 1
ATOM 2377 O O . LEU B 1 22 ? -0.605 0.194 -18.016 1 80.31 22 LEU B O 1
ATOM 2381 N N . ILE B 1 23 ? -2.666 -0.337 -17.047 1 81.44 23 ILE B N 1
ATOM 2382 C CA . ILE B 1 23 ? -2.57 -1.728 -17.484 1 81.44 23 ILE B CA 1
ATOM 2383 C C . ILE B 1 23 ? -2.434 -1.788 -19 1 81.44 23 ILE B C 1
ATOM 2385 O O . ILE B 1 23 ? -3.131 -1.07 -19.719 1 81.44 23 ILE B O 1
ATOM 2389 N N . ASN B 1 24 ? -1.445 -2.5 -19.453 1 85.06 24 ASN B N 1
ATOM 2390 C CA . ASN B 1 24 ? -1.181 -2.799 -20.859 1 85.06 24 ASN B CA 1
ATOM 2391 C C . ASN B 1 24 ? -0.553 -1.608 -21.578 1 85.06 24 ASN B C 1
ATOM 2393 O O . ASN B 1 24 ? -0.397 -1.627 -22.797 1 85.06 24 ASN B O 1
ATOM 2397 N N . SER B 1 25 ? -0.276 -0.493 -20.812 1 90.31 25 SER B N 1
ATOM 2398 C CA . SER B 1 25 ? 0.599 0.514 -21.406 1 90.31 25 SER B CA 1
ATOM 2399 C C . SER B 1 25 ? 1.949 -0.083 -21.797 1 90.31 25 SER B C 1
ATOM 2401 O O . SER B 1 25 ? 2.289 -1.188 -21.359 1 90.31 25 SER B O 1
ATOM 2403 N N . ASN B 1 26 ? 2.65 0.587 -22.594 1 94.19 26 ASN B N 1
ATOM 2404 C CA . ASN B 1 26 ? 3.963 0.103 -23.016 1 94.19 26 ASN B CA 1
ATOM 2405 C C . ASN B 1 26 ? 4.875 -0.155 -21.828 1 94.19 26 ASN B C 1
ATOM 2407 O O . ASN B 1 26 ? 5.473 -1.226 -21.703 1 94.19 26 ASN B O 1
ATOM 2411 N N . ASN B 1 27 ? 4.945 0.806 -20.891 1 93.56 27 ASN B N 1
ATOM 2412 C CA . ASN B 1 27 ? 5.801 0.646 -19.719 1 93.56 27 ASN B CA 1
ATOM 2413 C C . ASN B 1 27 ? 5.355 -0.531 -18.859 1 93.56 27 ASN B C 1
ATOM 2415 O O . ASN B 1 27 ? 6.188 -1.26 -18.312 1 93.56 27 ASN B O 1
ATOM 2419 N N . TYR B 1 28 ? 4.07 -0.681 -18.75 1 92.62 28 TYR B N 1
ATOM 2420 C CA . TYR B 1 28 ? 3.529 -1.817 -18.016 1 92.62 28 TYR B CA 1
ATOM 2421 C C . TYR B 1 28 ? 3.975 -3.135 -18.641 1 92.62 28 TYR B C 1
ATOM 2423 O O . TYR B 1 28 ? 4.496 -4.012 -17.953 1 92.62 28 TYR B O 1
ATOM 2431 N N . ARG B 1 29 ? 3.865 -3.291 -19.906 1 94.75 29 ARG B N 1
ATOM 2432 C CA . ARG B 1 29 ? 4.195 -4.516 -20.625 1 94.75 29 ARG B CA 1
ATOM 2433 C C . ARG B 1 29 ? 5.684 -4.832 -20.516 1 94.75 29 ARG B C 1
ATOM 2435 O O . ARG B 1 29 ? 6.066 -5.98 -20.281 1 94.75 29 ARG B O 1
ATOM 2442 N N . ILE B 1 30 ? 6.465 -3.824 -20.719 1 96.38 30 ILE B N 1
ATOM 2443 C CA . ILE B 1 30 ? 7.91 -3.998 -20.688 1 96.38 30 ILE B CA 1
ATOM 2444 C C . ILE B 1 30 ? 8.344 -4.438 -19.281 1 96.38 30 ILE B C 1
ATOM 2446 O O . ILE B 1 30 ? 9.055 -5.434 -19.125 1 96.38 30 ILE B O 1
ATOM 2450 N N . ALA B 1 31 ? 7.84 -3.736 -18.25 1 94.12 31 ALA B N 1
ATOM 2451 C CA . ALA B 1 31 ? 8.203 -4.043 -16.859 1 94.12 31 ALA B CA 1
ATOM 2452 C C . ALA B 1 31 ? 7.766 -5.453 -16.484 1 94.12 31 ALA B C 1
ATOM 2454 O O . ALA B 1 31 ? 8.539 -6.211 -15.891 1 94.12 31 ALA B O 1
ATOM 2455 N N . LYS B 1 32 ? 6.578 -5.754 -16.844 1 92.75 32 LYS B N 1
ATOM 2456 C CA . LYS B 1 32 ? 6.027 -7.066 -16.516 1 92.75 32 LYS B CA 1
ATOM 2457 C C . LYS B 1 32 ? 6.82 -8.18 -17.188 1 92.75 32 LYS B C 1
ATOM 2459 O O . LYS B 1 32 ? 7.129 -9.195 -16.562 1 92.75 32 LYS B O 1
ATOM 2464 N N . TYR B 1 33 ? 7.145 -8.039 -18.453 1 94.06 33 TYR B N 1
ATOM 2465 C CA . TYR B 1 33 ? 7.887 -9.055 -19.188 1 94.06 33 TYR B CA 1
ATOM 2466 C C . TYR B 1 33 ? 9.258 -9.281 -18.562 1 94.06 33 TYR B C 1
ATOM 2468 O O . TYR B 1 33 ? 9.68 -10.422 -18.375 1 94.06 33 TYR B O 1
ATOM 2476 N N . ILE B 1 34 ? 9.938 -8.195 -18.312 1 92.75 34 ILE B N 1
ATOM 2477 C CA . ILE B 1 34 ? 11.273 -8.305 -17.719 1 92.75 34 ILE B CA 1
ATOM 2478 C C . ILE B 1 34 ? 11.188 -9.023 -16.375 1 92.75 34 ILE B C 1
ATOM 2480 O O . ILE B 1 34 ? 11.969 -9.945 -16.109 1 92.75 34 ILE B O 1
ATOM 2484 N N . LEU B 1 35 ? 10.234 -8.609 -15.609 1 89.88 35 LEU B N 1
ATOM 2485 C CA . LEU B 1 35 ? 10.07 -9.164 -14.273 1 89.88 35 LEU B CA 1
ATOM 2486 C C . LEU B 1 35 ? 9.812 -10.672 -14.336 1 89.88 35 LEU B C 1
ATOM 2488 O O . LEU B 1 35 ? 10.383 -11.43 -13.555 1 89.88 35 LEU B O 1
ATOM 2492 N N . GLU B 1 36 ? 9.039 -11.109 -15.258 1 87.94 36 GLU B N 1
ATOM 2493 C CA . GLU B 1 36 ? 8.617 -12.5 -15.367 1 87.94 36 GLU B CA 1
ATOM 2494 C C . GLU B 1 36 ? 9.688 -13.352 -16.047 1 87.94 36 GLU B C 1
ATOM 2496 O O . GLU B 1 36 ? 9.656 -14.578 -15.961 1 87.94 36 GLU B O 1
ATOM 2501 N N . ASN B 1 37 ? 10.641 -12.688 -16.734 1 88.25 37 ASN B N 1
ATOM 2502 C CA . ASN B 1 37 ? 11.594 -13.438 -17.547 1 88.25 37 ASN B CA 1
ATOM 2503 C C . ASN B 1 37 ? 13.031 -13.07 -17.219 1 88.25 37 ASN B C 1
ATOM 2505 O O . ASN B 1 37 ? 13.93 -13.242 -18.047 1 88.25 37 ASN B O 1
ATOM 2509 N N . MET B 1 38 ? 13.258 -12.539 -16.078 1 82.75 38 MET B N 1
ATOM 2510 C CA . MET B 1 38 ? 14.555 -11.992 -15.688 1 82.75 38 MET B CA 1
ATOM 2511 C C . MET B 1 38 ? 15.672 -12.992 -15.945 1 82.75 38 MET B C 1
ATOM 2513 O O . MET B 1 38 ? 16.719 -12.633 -16.469 1 82.75 38 MET B O 1
ATOM 2517 N N . ARG B 1 39 ? 15.469 -14.227 -15.75 1 77.12 39 ARG B N 1
ATOM 2518 C CA . ARG B 1 39 ? 16.484 -15.266 -15.852 1 77.12 39 ARG B CA 1
ATOM 2519 C C . ARG B 1 39 ? 16.828 -15.555 -17.312 1 77.12 39 ARG B C 1
ATOM 2521 O O . ARG B 1 39 ? 17.953 -15.961 -17.625 1 77.12 39 ARG B O 1
ATOM 2528 N N . ALA B 1 40 ? 15.961 -15.297 -18.094 1 82.94 40 ALA B N 1
ATOM 2529 C CA . ALA B 1 40 ? 16.125 -15.656 -19.5 1 82.94 40 ALA B CA 1
ATOM 2530 C C . ALA B 1 40 ? 16.578 -14.453 -20.328 1 82.94 40 ALA B C 1
ATOM 2532 O O . ALA B 1 40 ? 16.844 -14.578 -21.531 1 82.94 40 ALA B O 1
ATOM 2533 N N . LEU B 1 41 ? 16.812 -13.305 -19.625 1 86.94 41 LEU B N 1
ATOM 2534 C CA . LEU B 1 41 ? 17.016 -12.086 -20.406 1 86.94 41 LEU B CA 1
ATOM 2535 C C . LEU B 1 41 ? 18.484 -11.68 -20.422 1 86.94 41 LEU B C 1
ATOM 2537 O O . LEU B 1 41 ? 18.828 -10.625 -20.953 1 86.94 41 LEU B O 1
ATOM 2541 N N . GLU B 1 42 ? 19.406 -12.305 -19.969 1 79.31 42 GLU B N 1
ATOM 2542 C CA . GLU B 1 42 ? 20.797 -11.898 -19.812 1 79.31 42 GLU B CA 1
ATOM 2543 C C . GLU B 1 42 ? 21.406 -11.516 -21.172 1 79.31 42 GLU B C 1
ATOM 2545 O O . GLU B 1 42 ? 22.156 -10.539 -21.266 1 79.31 42 GLU B O 1
ATOM 2550 N N . ASP B 1 43 ? 21.078 -12.109 -22.266 1 84.5 43 ASP B N 1
ATOM 2551 C CA . ASP B 1 43 ? 21.766 -11.828 -23.531 1 84.5 43 ASP B CA 1
ATOM 2552 C C . ASP B 1 43 ? 20.766 -11.398 -24.609 1 84.5 43 ASP B C 1
ATOM 2554 O O . ASP B 1 43 ? 21.047 -11.484 -25.797 1 84.5 43 ASP B O 1
ATOM 2558 N N . ILE B 1 44 ? 19.781 -10.828 -24.125 1 91.19 44 ILE B N 1
ATOM 2559 C CA . ILE B 1 44 ? 18.766 -10.461 -25.094 1 91.19 44 ILE B CA 1
ATOM 2560 C C . ILE B 1 44 ? 19.062 -9.07 -25.656 1 91.19 44 ILE B C 1
ATOM 2562 O O . ILE B 1 44 ? 19.484 -8.18 -24.922 1 91.19 44 ILE B O 1
ATOM 2566 N N . SER B 1 45 ? 18.969 -8.914 -27 1 94.75 45 SER B N 1
ATOM 2567 C CA . SER B 1 45 ? 19.156 -7.598 -27.609 1 9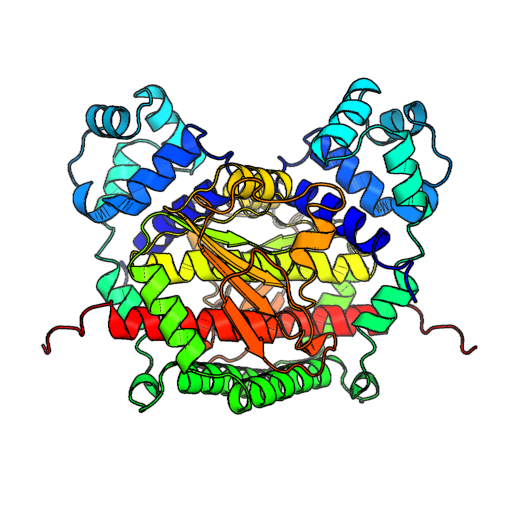4.75 45 SER B CA 1
ATOM 2568 C C . SER B 1 45 ? 17.938 -6.715 -27.406 1 94.75 45 SER B C 1
ATOM 2570 O O . SER B 1 45 ? 16.859 -7.207 -27.047 1 94.75 45 SER B O 1
ATOM 2572 N N . ILE B 1 46 ? 18.125 -5.383 -27.609 1 96.44 46 ILE B N 1
ATOM 2573 C CA . ILE B 1 46 ? 17.016 -4.441 -27.453 1 96.44 46 ILE B CA 1
ATOM 2574 C C . ILE B 1 46 ? 15.914 -4.766 -28.453 1 96.44 46 ILE B C 1
ATOM 2576 O O . ILE B 1 46 ? 14.727 -4.66 -28.141 1 96.44 46 ILE B O 1
ATOM 2580 N N . THR B 1 47 ? 16.312 -5.176 -29.688 1 97.19 47 THR B N 1
ATOM 2581 C CA . THR B 1 47 ? 15.359 -5.512 -30.734 1 97.19 47 THR B CA 1
ATOM 2582 C C . THR B 1 47 ? 14.547 -6.746 -30.359 1 97.19 47 THR B C 1
ATOM 2584 O O . THR B 1 47 ? 13.328 -6.785 -30.562 1 97.19 47 THR B O 1
ATOM 2587 N N . GLU B 1 48 ? 15.172 -7.695 -29.844 1 96.38 48 GLU B N 1
ATOM 2588 C CA . GLU B 1 48 ? 14.492 -8.914 -29.422 1 96.38 48 GLU B CA 1
ATOM 2589 C C . GLU B 1 48 ? 13.547 -8.641 -28.266 1 96.38 48 GLU B C 1
ATOM 2591 O O . GLU B 1 48 ? 12.422 -9.141 -28.234 1 96.38 48 GLU B O 1
ATOM 2596 N N . LEU B 1 49 ? 14.016 -7.863 -27.234 1 96.56 49 LEU B N 1
ATOM 2597 C CA . LEU B 1 49 ? 13.156 -7.508 -26.125 1 96.56 49 LEU B CA 1
ATOM 2598 C C . LEU B 1 49 ? 11.922 -6.754 -26.609 1 96.56 49 LEU B C 1
ATOM 2600 O O . LEU B 1 49 ? 10.805 -7.012 -26.141 1 96.56 49 LEU B O 1
ATOM 2604 N N . ALA B 1 50 ? 12.125 -5.789 -27.531 1 97.5 50 ALA B N 1
ATOM 2605 C CA . ALA B 1 50 ? 11.023 -5.016 -28.109 1 97.5 50 ALA B CA 1
ATOM 2606 C C . ALA B 1 50 ? 10 -5.934 -28.766 1 97.5 50 ALA B C 1
ATOM 2608 O O . ALA B 1 50 ? 8.789 -5.754 -28.578 1 97.5 50 ALA B O 1
ATOM 2609 N N . LYS B 1 51 ? 10.477 -6.887 -29.469 1 96.94 51 LYS B N 1
ATOM 2610 C CA . LYS B 1 51 ? 9.602 -7.848 -30.141 1 96.94 51 LYS B CA 1
ATOM 2611 C C . LYS B 1 51 ? 8.789 -8.648 -29.125 1 96.94 51 LYS B C 1
ATOM 2613 O O . LYS B 1 51 ? 7.582 -8.836 -29.312 1 96.94 51 LYS B O 1
ATOM 2618 N N . GLU B 1 52 ? 9.469 -9.141 -28.078 1 95.25 52 GLU B N 1
ATOM 2619 C CA . GLU B 1 52 ? 8.805 -9.938 -27.062 1 95.25 52 GLU B CA 1
ATOM 2620 C C . GLU B 1 52 ? 7.73 -9.125 -26.328 1 95.25 52 GLU B C 1
ATOM 2622 O O . GLU B 1 52 ? 6.715 -9.672 -25.906 1 95.25 52 GLU B O 1
ATOM 2627 N N . CYS B 1 53 ? 7.953 -7.859 -26.172 1 96 53 CYS B N 1
ATOM 2628 C CA . CYS B 1 53 ? 7.035 -6.984 -25.453 1 96 53 CYS B CA 1
ATOM 2629 C C . CYS B 1 53 ? 6.012 -6.367 -26.391 1 96 53 CYS B C 1
ATOM 2631 O O . CYS B 1 53 ? 5.105 -5.66 -25.953 1 96 53 CYS B O 1
ATOM 2633 N N . TYR B 1 54 ? 6.156 -6.52 -27.719 1 96.12 54 TYR B N 1
ATOM 2634 C CA . TYR B 1 54 ? 5.281 -5.973 -28.75 1 96.12 54 TYR B CA 1
ATOM 2635 C C . TYR B 1 54 ? 5.289 -4.449 -28.719 1 96.12 54 TYR B C 1
ATOM 2637 O O . TYR B 1 54 ? 4.23 -3.818 -28.734 1 96.12 54 TYR B O 1
ATOM 2645 N N . VAL B 1 55 ? 6.465 -3.92 -28.562 1 97.5 55 VAL B N 1
ATOM 2646 C CA . VAL B 1 55 ? 6.656 -2.475 -28.609 1 97.5 55 VAL B CA 1
ATOM 2647 C C . VAL B 1 55 ? 7.809 -2.137 -29.547 1 97.5 55 VAL B C 1
ATOM 2649 O O . VAL B 1 55 ? 8.422 -3.031 -30.141 1 97.5 55 VAL B O 1
ATOM 2652 N N . SER B 1 56 ? 8.094 -0.862 -29.797 1 96.56 56 SER B N 1
ATOM 2653 C CA . SER B 1 56 ? 9.211 -0.407 -30.625 1 96.56 56 SER B CA 1
ATOM 2654 C C . SER B 1 56 ? 10.508 -0.35 -29.828 1 96.56 56 SER B C 1
ATOM 2656 O O . SER B 1 56 ? 10.484 -0.326 -28.594 1 96.56 56 SER B O 1
ATOM 2658 N N . ASN B 1 57 ? 11.617 -0.317 -30.562 1 97.25 57 ASN B N 1
ATOM 2659 C CA . ASN B 1 57 ? 12.906 -0.096 -29.938 1 97.25 57 ASN B CA 1
ATOM 2660 C C . ASN B 1 57 ? 12.938 1.226 -29.172 1 97.25 57 ASN B C 1
ATOM 2662 O O . ASN B 1 57 ? 13.531 1.312 -28.094 1 97.25 57 ASN B O 1
ATOM 2666 N N . SER B 1 58 ? 12.32 2.195 -29.75 1 97.12 58 SER B N 1
ATOM 2667 C CA . SER B 1 58 ? 12.297 3.51 -29.109 1 97.12 58 SER B CA 1
ATOM 2668 C C . SER B 1 58 ? 11.523 3.477 -27.797 1 97.12 58 SER B C 1
ATOM 2670 O O . SER B 1 58 ? 11.867 4.188 -26.844 1 97.12 58 SER B O 1
ATOM 2672 N N . SER B 1 59 ? 10.516 2.635 -27.688 1 97.06 59 SER B N 1
ATOM 2673 C CA . SER B 1 59 ? 9.734 2.473 -26.453 1 97.06 59 SER B CA 1
ATOM 2674 C C . SER B 1 59 ? 10.578 1.851 -25.344 1 97.06 59 SER B C 1
ATOM 2676 O O . SER B 1 59 ? 10.445 2.223 -24.172 1 97.06 59 SER B O 1
ATOM 2678 N N . ILE B 1 60 ? 11.461 0.907 -25.75 1 97.44 60 ILE B N 1
ATOM 2679 C CA . ILE B 1 60 ? 12.344 0.296 -24.766 1 97.44 60 ILE B CA 1
ATOM 2680 C C . ILE B 1 60 ? 13.328 1.342 -24.234 1 97.44 60 ILE B C 1
ATOM 2682 O O . ILE B 1 60 ? 13.57 1.416 -23.031 1 97.44 60 ILE B O 1
ATOM 2686 N N . SER B 1 61 ? 13.852 2.09 -25.172 1 96.62 61 SER B N 1
ATOM 2687 C CA . SER B 1 61 ? 14.789 3.137 -24.781 1 96.62 61 SER B CA 1
ATOM 2688 C C . SER B 1 61 ? 14.141 4.145 -23.844 1 96.62 61 SER B C 1
ATOM 2690 O O . SER B 1 61 ? 14.742 4.551 -22.844 1 96.62 61 SER B O 1
ATOM 2692 N N . ARG B 1 62 ? 12.969 4.582 -24.141 1 95.44 62 ARG B N 1
ATOM 2693 C CA . ARG B 1 62 ? 12.234 5.516 -23.297 1 95.44 62 ARG B CA 1
ATOM 2694 C C . ARG B 1 62 ? 11.93 4.902 -21.938 1 95.44 62 ARG B C 1
ATOM 2696 O O . ARG B 1 62 ? 12 5.582 -20.906 1 95.44 62 ARG B O 1
ATOM 2703 N N . PHE B 1 63 ? 11.555 3.621 -21.953 1 94.62 63 PHE B N 1
ATOM 2704 C CA . PHE B 1 63 ? 11.289 2.898 -20.703 1 94.62 63 PHE B CA 1
ATOM 2705 C C . PHE B 1 63 ? 12.508 2.947 -19.797 1 94.62 63 PHE B C 1
ATOM 2707 O O . PHE B 1 63 ? 12.375 3.227 -18.594 1 94.62 63 PHE B O 1
ATOM 2714 N N . CYS B 1 64 ? 13.648 2.674 -20.375 1 92.12 64 CYS B N 1
ATOM 2715 C CA . CYS B 1 64 ? 14.883 2.693 -19.594 1 92.12 64 CYS B CA 1
ATOM 2716 C C . CYS B 1 64 ? 15.086 4.051 -18.938 1 92.12 64 CYS B C 1
ATOM 2718 O O . CYS B 1 64 ? 15.367 4.121 -17.734 1 92.12 64 CYS B O 1
ATOM 2720 N N . ARG B 1 65 ? 14.812 5.07 -19.656 1 88.06 65 ARG B N 1
ATOM 2721 C CA . ARG B 1 65 ? 14.977 6.414 -19.109 1 88.06 65 ARG B CA 1
ATOM 2722 C C . ARG B 1 65 ? 13.922 6.711 -18.047 1 88.06 65 ARG B C 1
ATOM 2724 O O . ARG B 1 65 ? 14.219 7.34 -17.031 1 88.06 65 ARG B O 1
ATOM 2731 N N . ASP B 1 66 ? 12.789 6.301 -18.281 1 86.94 66 ASP B N 1
ATOM 2732 C CA . ASP B 1 66 ? 11.664 6.547 -17.375 1 86.94 66 ASP B CA 1
ATOM 2733 C C . ASP B 1 66 ? 11.914 5.93 -16 1 86.94 66 ASP B C 1
ATOM 2735 O O . ASP B 1 66 ? 11.461 6.461 -14.984 1 86.94 66 ASP B O 1
ATOM 2739 N N . ILE B 1 67 ? 12.617 4.805 -16.031 1 85.5 67 ILE B N 1
ATOM 2740 C CA . ILE B 1 67 ? 12.812 4.137 -14.758 1 85.5 67 ILE B CA 1
ATOM 2741 C C . ILE B 1 67 ? 14.164 4.543 -14.164 1 85.5 67 ILE B C 1
ATOM 2743 O O . ILE B 1 67 ? 14.633 3.941 -13.195 1 85.5 67 ILE B O 1
ATOM 2747 N N . GLY B 1 68 ? 14.82 5.461 -14.859 1 78.5 68 GLY B N 1
ATOM 2748 C CA . GLY B 1 68 ? 16 6.086 -14.281 1 78.5 68 GLY B CA 1
ATOM 2749 C C . GLY B 1 68 ? 17.297 5.508 -14.805 1 78.5 68 GLY B C 1
ATOM 2750 O O . GLY B 1 68 ? 18.359 5.742 -14.227 1 78.5 68 GLY B O 1
ATOM 2751 N N . LEU B 1 69 ? 17.234 4.711 -15.758 1 83.31 69 LEU B N 1
ATOM 2752 C CA . LEU B 1 69 ? 18.453 4.168 -16.359 1 83.31 69 LEU B CA 1
ATOM 2753 C C . LEU B 1 69 ? 18.891 5.004 -17.562 1 83.31 69 LEU B C 1
ATOM 2755 O O . LEU B 1 69 ? 18.062 5.66 -18.188 1 83.31 69 LEU B O 1
ATOM 2759 N N . ARG B 1 70 ? 20.156 4.906 -17.859 1 86.44 70 ARG B N 1
ATOM 2760 C CA . ARG B 1 70 ? 20.703 5.703 -18.953 1 86.44 70 ARG B CA 1
ATOM 2761 C C . ARG B 1 70 ? 20.297 5.133 -20.297 1 86.44 70 ARG B C 1
ATOM 2763 O O . ARG B 1 70 ? 20 5.883 -21.234 1 86.44 70 ARG B O 1
ATOM 2770 N N . ASP B 1 71 ? 20.438 3.9 -20.391 1 92.31 71 ASP B N 1
ATOM 2771 C CA . ASP B 1 71 ? 20.172 3.236 -21.656 1 92.31 71 ASP B CA 1
ATOM 2772 C C . ASP B 1 71 ? 19.938 1.74 -21.453 1 92.31 71 ASP B C 1
ATOM 2774 O O . ASP B 1 71 ? 19.859 1.264 -20.328 1 92.31 71 ASP B O 1
ATOM 2778 N N . TYR B 1 72 ? 19.734 1.089 -22.641 1 94.56 72 TYR B N 1
ATOM 2779 C CA . TYR B 1 72 ? 19.438 -0.342 -22.609 1 94.56 72 TYR B CA 1
ATOM 2780 C C . TYR B 1 72 ? 20.625 -1.127 -22.078 1 94.56 72 TYR B C 1
ATOM 2782 O O . TYR B 1 72 ? 20.453 -2.152 -21.406 1 94.56 72 TYR B O 1
ATOM 2790 N N . ASN B 1 73 ? 21.812 -0.672 -22.297 1 92.75 73 ASN B N 1
ATOM 2791 C CA . ASN B 1 73 ? 23 -1.354 -21.781 1 92.75 73 ASN B CA 1
ATOM 2792 C C . ASN B 1 73 ? 23 -1.387 -20.266 1 92.75 73 ASN B C 1
ATOM 2794 O O . ASN B 1 73 ? 23.406 -2.381 -19.656 1 92.75 73 ASN B O 1
ATOM 2798 N N . GLU B 1 74 ? 22.609 -0.324 -19.688 1 89.88 74 GLU B N 1
ATOM 2799 C CA . GLU B 1 74 ? 22.516 -0.291 -18.234 1 89.88 74 GLU B CA 1
ATOM 2800 C C . GLU B 1 74 ? 21.438 -1.255 -17.734 1 89.88 74 GLU B C 1
ATOM 2802 O O . GLU B 1 74 ? 21.609 -1.899 -16.703 1 89.88 74 GLU B O 1
ATOM 2807 N N . LEU B 1 75 ? 20.312 -1.3 -18.453 1 91.06 75 LEU B N 1
ATOM 2808 C CA . LEU B 1 75 ? 19.266 -2.264 -18.094 1 91.06 75 LEU B CA 1
ATOM 2809 C C . LEU B 1 75 ? 19.812 -3.688 -18.141 1 91.06 75 LEU B C 1
ATOM 2811 O O . LEU B 1 75 ? 19.609 -4.465 -17.203 1 91.06 75 LEU B O 1
ATOM 2815 N N . LYS B 1 76 ? 20.531 -3.988 -19.141 1 89.69 76 LYS B N 1
ATOM 2816 C CA . LYS B 1 76 ? 21.125 -5.312 -19.281 1 89.69 76 LYS B CA 1
ATOM 2817 C C . LYS B 1 76 ? 22.078 -5.613 -18.125 1 89.69 76 LYS B C 1
ATOM 2819 O O . LYS B 1 76 ? 22.094 -6.734 -17.594 1 89.69 76 LYS B O 1
ATOM 2824 N N . SER B 1 77 ? 22.828 -4.633 -17.797 1 86.38 77 SER B N 1
ATOM 2825 C CA . SER B 1 77 ? 23.766 -4.785 -16.688 1 86.38 77 SER B CA 1
ATOM 2826 C C . SER B 1 77 ? 23.031 -5.094 -15.383 1 86.38 77 SER B C 1
ATOM 2828 O O . SER B 1 77 ? 23.5 -5.91 -14.586 1 86.38 77 SER B O 1
ATOM 2830 N N . GLN B 1 78 ? 21.922 -4.41 -15.195 1 83.38 78 GLN B N 1
ATOM 2831 C CA . GLN B 1 78 ? 21.125 -4.664 -13.992 1 83.38 78 GLN B CA 1
ATOM 2832 C C . GLN B 1 78 ? 20.531 -6.062 -14.016 1 83.38 78 GLN B C 1
ATOM 2834 O O . GLN B 1 78 ? 20.469 -6.734 -12.984 1 83.38 78 GLN B O 1
ATOM 2839 N N . ILE B 1 79 ? 20.078 -6.4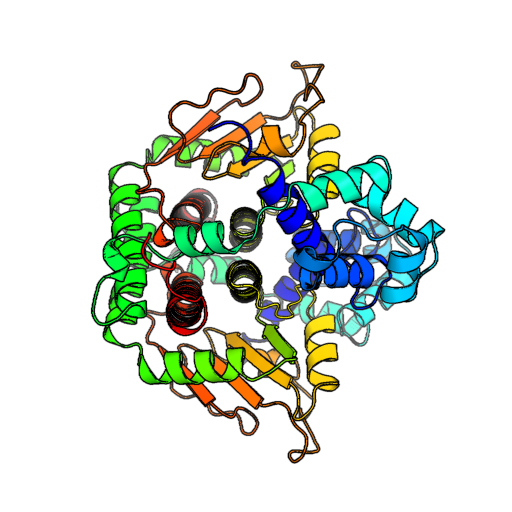57 -15.156 1 85.31 79 ILE B N 1
ATOM 2840 C CA . ILE B 1 79 ? 19.516 -7.789 -15.32 1 85.31 79 ILE B CA 1
ATOM 2841 C C . ILE B 1 79 ? 20.578 -8.844 -15.047 1 85.31 79 ILE B C 1
ATOM 2843 O O . ILE B 1 79 ? 20.312 -9.859 -14.398 1 85.31 79 ILE B O 1
ATOM 2847 N N . ALA B 1 80 ? 21.781 -8.609 -15.547 1 80 80 ALA B N 1
ATOM 2848 C CA . ALA B 1 80 ? 22.875 -9.547 -15.391 1 80 80 ALA B CA 1
ATOM 2849 C C . ALA B 1 80 ? 23.25 -9.727 -13.922 1 80 80 ALA B C 1
ATOM 2851 O O . ALA B 1 80 ? 23.734 -10.789 -13.516 1 80 80 ALA B O 1
ATOM 2852 N N . LYS B 1 81 ? 23.141 -8.68 -13.234 1 74.62 81 LYS B N 1
ATOM 2853 C CA . LYS B 1 81 ? 23.453 -8.727 -11.812 1 74.62 81 LYS B CA 1
ATOM 2854 C C . LYS B 1 81 ? 22.375 -9.477 -11.031 1 74.62 81 LYS B C 1
ATOM 2856 O O . LYS B 1 81 ? 22.578 -9.836 -9.867 1 74.62 81 LYS B O 1
ATOM 2861 N N . TYR B 1 82 ? 21.281 -9.477 -11.789 1 67.44 82 TYR B N 1
ATOM 2862 C CA . TYR B 1 82 ? 20.172 -10.156 -11.125 1 67.44 82 TYR B CA 1
ATOM 2863 C C . TYR B 1 82 ? 20.531 -11.609 -10.82 1 67.44 82 TYR B C 1
ATOM 2865 O O . TYR B 1 82 ? 20.891 -12.367 -11.719 1 67.44 82 TYR B O 1
ATOM 2873 N N . GLN B 1 83 ? 21.141 -11.883 -9.648 1 57.5 83 GLN B N 1
ATOM 2874 C CA . GLN B 1 83 ? 21.297 -13.266 -9.195 1 57.5 83 GLN B CA 1
ATOM 2875 C C . GLN B 1 83 ? 19.969 -13.852 -8.742 1 57.5 83 GLN B C 1
ATOM 2877 O O . GLN B 1 83 ? 19.125 -13.148 -8.156 1 57.5 83 GLN B O 1
ATOM 2882 N N . PRO B 1 84 ? 19.734 -15.086 -9.148 1 51.44 84 PRO B N 1
ATOM 2883 C CA . PRO B 1 84 ? 18.453 -15.766 -8.961 1 51.44 84 PRO B CA 1
ATOM 2884 C C . PRO B 1 84 ? 17.875 -15.539 -7.566 1 51.44 84 PRO B C 1
ATOM 2886 O O . PRO B 1 84 ? 18.609 -15.516 -6.578 1 51.44 84 PRO B O 1
ATOM 2889 N N . ALA B 1 85 ? 16.656 -14.883 -7.52 1 49.47 85 ALA B N 1
ATOM 2890 C CA . ALA B 1 85 ? 15.664 -14.68 -6.473 1 49.47 85 ALA B CA 1
ATOM 2891 C C . ALA B 1 85 ? 15.664 -15.844 -5.48 1 49.47 85 ALA B C 1
ATOM 2893 O O . ALA B 1 85 ? 15.367 -15.656 -4.301 1 49.47 85 ALA B O 1
ATOM 2894 N N . HIS B 1 86 ? 16.203 -17.031 -5.941 1 53 86 HIS B N 1
ATOM 2895 C CA . HIS B 1 86 ? 15.977 -18.203 -5.109 1 53 86 HIS B CA 1
ATOM 2896 C C . HIS B 1 86 ? 16.641 -18.062 -3.75 1 53 86 HIS B C 1
ATOM 2898 O O . HIS B 1 86 ? 16.047 -18.359 -2.719 1 53 86 HIS B O 1
ATOM 2904 N N . GLN B 1 87 ? 17.797 -17.484 -3.791 1 55.38 87 GLN B N 1
ATOM 2905 C CA . GLN B 1 87 ? 18.469 -17.375 -2.506 1 55.38 87 GLN B CA 1
ATOM 2906 C C . GLN B 1 87 ? 17.875 -16.266 -1.653 1 55.38 87 GLN B C 1
ATOM 2908 O O . GLN B 1 87 ? 17.734 -16.406 -0.438 1 55.38 87 GLN B O 1
ATOM 2913 N N . TYR B 1 88 ? 17.328 -15.312 -2.334 1 59.78 88 TYR B N 1
ATOM 2914 C CA . TYR B 1 88 ? 16.734 -14.211 -1.598 1 59.78 88 TYR B CA 1
ATOM 2915 C C . TYR B 1 88 ? 15.383 -14.617 -1.011 1 59.78 88 TYR B C 1
ATOM 2917 O O . TYR B 1 88 ? 15.094 -14.32 0.149 1 59.78 88 TYR B O 1
ATOM 2925 N N . ALA B 1 89 ? 14.664 -15.266 -1.86 1 60.44 89 ALA B N 1
ATOM 2926 C CA . ALA B 1 89 ? 13.367 -15.727 -1.373 1 60.44 89 ALA B CA 1
ATOM 2927 C C . ALA B 1 89 ? 13.531 -16.719 -0.219 1 60.44 89 ALA B C 1
ATOM 2929 O O . ALA B 1 89 ? 12.805 -16.641 0.775 1 60.44 89 ALA B O 1
ATOM 2930 N N . LYS B 1 90 ? 14.43 -17.5 -0.377 1 60.84 90 LYS B N 1
ATOM 2931 C CA . LYS B 1 90 ? 14.695 -18.484 0.674 1 60.84 90 LYS B CA 1
ATOM 2932 C C . LYS B 1 90 ? 15.117 -17.797 1.971 1 60.84 90 LYS B C 1
ATOM 2934 O O . LYS B 1 90 ? 14.656 -18.172 3.053 1 60.84 90 LYS B O 1
ATOM 2939 N N . ASN B 1 91 ? 15.852 -16.844 1.754 1 62.97 91 ASN B N 1
ATOM 2940 C CA . ASN B 1 91 ? 16.312 -16.141 2.938 1 62.97 91 ASN B CA 1
ATOM 2941 C C . ASN B 1 91 ? 15.203 -15.305 3.572 1 62.97 91 ASN B C 1
ATOM 2943 O O . ASN B 1 91 ? 15.133 -15.188 4.797 1 62.97 91 ASN B O 1
ATOM 2947 N N . LYS B 1 92 ? 14.383 -14.906 2.729 1 68.56 92 LYS B N 1
ATOM 2948 C CA . LYS B 1 92 ? 13.305 -14.047 3.217 1 68.56 92 LYS B CA 1
ATOM 2949 C C . LYS B 1 92 ? 12.273 -14.844 4.004 1 68.56 92 LYS B C 1
ATOM 2951 O O . LYS B 1 92 ? 11.859 -14.43 5.09 1 68.56 92 LYS B O 1
ATOM 2956 N N . PHE B 1 93 ? 12.008 -16.031 3.479 1 66.38 93 PHE B N 1
ATOM 2957 C CA . PHE B 1 93 ? 10.883 -16.75 4.059 1 66.38 93 PHE B CA 1
ATOM 2958 C C . PHE B 1 93 ? 11.367 -17.875 4.961 1 66.38 93 PHE B C 1
ATOM 2960 O O . PHE B 1 93 ? 10.586 -18.438 5.738 1 66.38 93 PHE B O 1
ATOM 2967 N N . TYR B 1 94 ? 12.602 -18.266 4.824 1 60.53 94 TYR B N 1
ATOM 2968 C CA . TYR B 1 94 ? 13.133 -19.328 5.66 1 60.53 94 TYR B CA 1
ATOM 2969 C C . TYR B 1 94 ? 13.641 -18.781 6.988 1 60.53 94 TYR B C 1
ATOM 2971 O O . TYR B 1 94 ? 14.852 -18.641 7.188 1 60.53 94 TYR B O 1
ATOM 2979 N N . TYR B 1 95 ? 12.812 -18.234 7.531 1 56.25 95 TYR B N 1
ATOM 2980 C CA . TYR B 1 95 ? 13.219 -17.719 8.836 1 56.25 95 TYR B CA 1
ATOM 2981 C C . TYR B 1 95 ? 13.172 -18.812 9.891 1 56.25 95 TYR B C 1
ATOM 2983 O O . TYR B 1 95 ? 12.5 -19.828 9.719 1 56.25 95 TYR B O 1
ATOM 2991 N N . GLN B 1 96 ? 14.148 -18.75 10.828 1 52.19 96 GLN B N 1
ATOM 2992 C CA . GLN B 1 96 ? 14.469 -19.734 11.859 1 52.19 96 GLN B CA 1
ATOM 2993 C C . GLN B 1 96 ? 13.211 -20.438 12.359 1 52.19 96 GLN B C 1
ATOM 2995 O O . GLN B 1 96 ? 13.242 -21.625 12.68 1 52.19 96 GLN B O 1
ATOM 3000 N N . SER B 1 97 ? 12.172 -19.688 12.508 1 50.69 97 SER B N 1
ATOM 3001 C CA . SER B 1 97 ? 11.008 -20.312 13.117 1 50.69 97 SER B CA 1
ATOM 3002 C C . SER B 1 97 ? 10.281 -21.219 12.125 1 50.69 97 SER B C 1
ATOM 3004 O O . SER B 1 97 ? 9.281 -21.859 12.469 1 50.69 97 SER B O 1
ATOM 3006 N N . TYR B 1 98 ? 10.773 -21.234 10.836 1 52.09 98 TYR B N 1
ATOM 3007 C CA . TYR B 1 98 ? 10.219 -22.047 9.75 1 52.09 98 TYR B CA 1
ATOM 3008 C C . TYR B 1 98 ? 10.234 -23.516 10.117 1 52.09 98 TYR B C 1
ATOM 3010 O O . TYR B 1 98 ? 9.477 -24.312 9.547 1 52.09 98 TYR B O 1
ATOM 3018 N N . GLN B 1 99 ? 11.148 -23.797 10.977 1 52.44 99 GLN B N 1
ATOM 3019 C CA . GLN B 1 99 ? 11.336 -25.234 11.219 1 52.44 99 GLN B CA 1
ATOM 3020 C C . GLN B 1 99 ? 10.109 -25.844 11.883 1 52.44 99 GLN B C 1
ATOM 3022 O O . GLN B 1 99 ? 10.047 -27.047 12.102 1 52.44 99 GLN B O 1
ATOM 3027 N N . LYS B 1 100 ? 9.086 -24.984 12.078 1 56.16 100 LYS B N 1
ATOM 3028 C CA . LYS B 1 100 ? 8.078 -25.641 12.922 1 56.16 100 LYS B CA 1
ATOM 3029 C C . LYS B 1 100 ? 6.969 -26.25 12.07 1 56.16 100 LYS B C 1
ATOM 3031 O O . LYS B 1 100 ? 6.844 -25.938 10.883 1 56.16 100 LYS B O 1
ATOM 3036 N N . GLU B 1 101 ? 6.16 -27.125 12.508 1 63.22 101 GLU B N 1
ATOM 3037 C CA . GLU B 1 101 ? 5.094 -28.016 12.039 1 63.22 101 GLU B CA 1
ATOM 3038 C C . GLU B 1 101 ? 4.012 -27.234 11.305 1 63.22 101 GLU B C 1
ATOM 3040 O O . GLU B 1 101 ? 3.441 -27.734 10.328 1 63.22 101 GLU B O 1
ATOM 3045 N N . VAL B 1 102 ? 3.883 -25.844 11.625 1 82.12 102 VAL B N 1
ATOM 3046 C CA . VAL B 1 102 ? 2.836 -25.094 10.938 1 82.12 102 VAL B CA 1
ATOM 3047 C C . VAL B 1 102 ? 3.377 -23.734 10.5 1 82.12 102 VAL B C 1
ATOM 3049 O O . VAL B 1 102 ? 3.287 -22.75 11.242 1 82.12 102 VAL B O 1
ATOM 3052 N N . PRO B 1 103 ? 3.898 -23.578 9.312 1 81.88 103 PRO B N 1
ATOM 3053 C CA . PRO B 1 103 ? 4.645 -22.391 8.867 1 81.88 103 PRO B CA 1
ATOM 3054 C C . PRO B 1 103 ? 3.846 -21.094 9.023 1 81.88 103 PRO B C 1
ATOM 3056 O O . PRO B 1 103 ? 4.395 -20.078 9.445 1 81.88 103 PRO B O 1
ATOM 3059 N N . GLY B 1 104 ? 2.549 -21.156 8.703 1 85.88 104 GLY B N 1
ATOM 3060 C CA . GLY B 1 104 ? 1.72 -19.969 8.812 1 85.88 104 GLY B CA 1
ATOM 3061 C C . GLY B 1 104 ? 1.607 -19.438 10.227 1 85.88 104 GLY B C 1
ATOM 3062 O O . GLY B 1 104 ? 1.736 -18.234 10.461 1 85.88 104 GLY B O 1
ATOM 3063 N N . GLN B 1 105 ? 1.428 -20.297 11.172 1 87.69 105 GLN B N 1
ATOM 3064 C CA . GLN B 1 105 ? 1.302 -19.922 12.578 1 87.69 105 GLN B CA 1
ATOM 3065 C C . GLN B 1 105 ? 2.623 -19.391 13.125 1 87.69 105 GLN B C 1
ATOM 3067 O O . GLN B 1 105 ? 2.637 -18.438 13.906 1 87.69 105 GLN B O 1
ATOM 3072 N N . SER B 1 106 ? 3.643 -19.984 12.727 1 87.88 106 SER B N 1
ATOM 3073 C CA . SER B 1 106 ? 4.965 -19.531 13.148 1 87.88 106 SER B CA 1
ATOM 3074 C C . SER B 1 106 ? 5.254 -18.125 12.648 1 87.88 106 SER B C 1
ATOM 3076 O O . SER B 1 106 ? 5.895 -17.328 13.344 1 87.88 106 SER B O 1
ATOM 3078 N N . PHE B 1 107 ? 4.832 -17.891 11.445 1 89.44 107 PHE B N 1
ATOM 3079 C CA . PHE B 1 107 ? 4.988 -16.547 10.898 1 89.44 107 PHE B CA 1
ATOM 3080 C C . PHE B 1 107 ? 4.289 -15.516 11.766 1 89.44 107 PHE B C 1
ATOM 3082 O O . PHE B 1 107 ? 4.887 -14.5 12.133 1 89.44 107 PHE B O 1
ATOM 3089 N N . VAL B 1 108 ? 3.053 -15.742 12.117 1 92.75 108 VAL B N 1
ATOM 3090 C CA . VAL B 1 108 ? 2.273 -14.805 12.914 1 92.75 108 VAL B CA 1
ATOM 3091 C C . VAL B 1 108 ? 2.928 -14.625 14.289 1 92.75 108 VAL B C 1
ATOM 3093 O O . VAL B 1 108 ? 2.967 -13.516 14.82 1 92.75 108 VAL B O 1
ATOM 3096 N N . GLU B 1 109 ? 3.428 -15.68 14.844 1 91.56 109 GLU B N 1
ATOM 3097 C CA . GLU B 1 109 ? 4.148 -15.602 16.109 1 91.56 109 GLU B CA 1
ATOM 3098 C C . GLU B 1 109 ? 5.371 -14.695 16 1 91.56 109 GLU B C 1
ATOM 3100 O O . GLU B 1 109 ? 5.668 -13.93 16.922 1 91.56 109 GLU B O 1
ATOM 3105 N N . GLY B 1 110 ? 6.094 -14.883 14.891 1 90.88 110 GLY B N 1
ATOM 3106 C CA . GLY B 1 110 ? 7.223 -14 14.633 1 90.88 110 GLY B CA 1
ATOM 3107 C C . GLY B 1 110 ? 6.836 -12.539 14.562 1 90.88 110 GLY B C 1
ATOM 3108 O O . GLY B 1 110 ? 7.543 -11.672 15.086 1 90.88 110 GLY B O 1
ATOM 3109 N N . VAL B 1 111 ? 5.742 -12.234 13.891 1 93.44 111 VAL B N 1
ATOM 3110 C CA . VAL B 1 111 ? 5.238 -10.867 13.789 1 93.44 111 VAL B CA 1
ATOM 3111 C C . VAL B 1 111 ? 4.941 -10.328 15.188 1 93.44 111 VAL B C 1
ATOM 3113 O O . VAL B 1 111 ? 5.344 -9.211 15.531 1 93.44 111 VAL B O 1
ATOM 3116 N N . ILE B 1 112 ? 4.234 -11.164 16.016 1 94.56 112 ILE B N 1
ATOM 3117 C CA . ILE B 1 112 ? 3.859 -10.773 17.375 1 94.56 112 ILE B CA 1
ATOM 3118 C C . ILE B 1 112 ? 5.117 -10.492 18.188 1 94.56 112 ILE B C 1
ATOM 3120 O O . ILE B 1 112 ? 5.188 -9.492 18.906 1 94.56 112 ILE B O 1
ATOM 3124 N N . GLU B 1 113 ? 6.078 -11.297 18.078 1 93.38 113 GLU B N 1
ATOM 3125 C CA . GLU B 1 113 ? 7.324 -11.125 18.812 1 93.38 113 GLU B CA 1
ATOM 3126 C C . GLU B 1 113 ? 8.016 -9.82 18.422 1 93.38 113 GLU B C 1
ATOM 3128 O O . GLU B 1 113 ? 8.539 -9.109 19.297 1 93.38 113 GLU B O 1
ATOM 3133 N N . ASN B 1 114 ? 8.047 -9.586 17.172 1 93.25 114 ASN B N 1
ATOM 3134 C CA . ASN B 1 114 ? 8.656 -8.344 16.703 1 93.25 114 ASN B CA 1
ATOM 3135 C C . ASN B 1 114 ? 7.91 -7.121 17.219 1 93.25 114 ASN B C 1
ATOM 3137 O O . ASN B 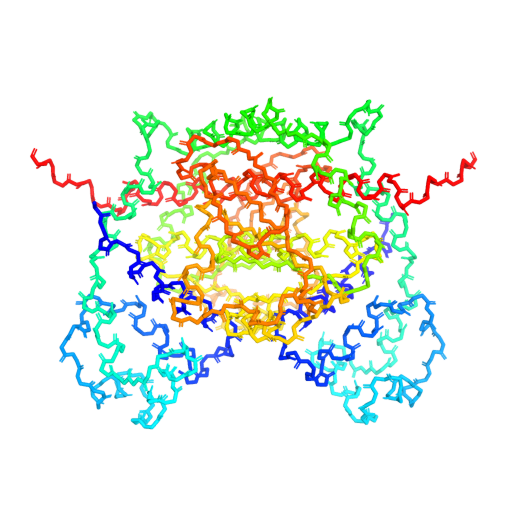1 114 ? 8.531 -6.117 17.562 1 93.25 114 ASN B O 1
ATOM 3141 N N . LEU B 1 115 ? 6.625 -7.176 17.25 1 95.06 115 LEU B N 1
ATOM 3142 C CA . LEU B 1 115 ? 5.824 -6.066 17.75 1 95.06 115 LEU B CA 1
ATOM 3143 C C . LEU B 1 115 ? 6.023 -5.883 19.25 1 95.06 115 LEU B C 1
ATOM 3145 O O . LEU B 1 115 ? 6.016 -4.754 19.75 1 95.06 115 LEU B O 1
ATOM 3149 N N . GLN B 1 116 ? 6.195 -7 19.969 1 95.25 116 GLN B N 1
ATOM 3150 C CA . GLN B 1 116 ? 6.504 -6.914 21.391 1 95.25 116 GLN B CA 1
ATOM 3151 C C . GLN B 1 116 ? 7.848 -6.234 21.625 1 95.25 116 GLN B C 1
ATOM 3153 O O . GLN B 1 116 ? 7.992 -5.422 22.531 1 95.25 116 GLN B O 1
ATOM 3158 N N . LEU B 1 117 ? 8.766 -6.621 20.797 1 94.75 117 LEU B N 1
ATOM 3159 C CA . LEU B 1 117 ? 10.078 -5.984 20.859 1 94.75 117 LEU B CA 1
ATOM 3160 C C . LEU B 1 117 ? 9.977 -4.492 20.578 1 94.75 117 LEU B C 1
ATOM 3162 O O . LEU B 1 117 ? 10.57 -3.68 21.297 1 94.75 117 LEU B O 1
ATOM 3166 N N . LEU B 1 118 ? 9.234 -4.086 19.562 1 94.12 118 LEU B N 1
ATOM 3167 C CA . LEU B 1 118 ? 9 -2.684 19.219 1 94.12 118 LEU B CA 1
ATOM 3168 C C . LEU B 1 118 ? 8.406 -1.934 20.422 1 94.12 118 LEU B C 1
ATOM 3170 O O . LEU B 1 118 ? 8.883 -0.854 20.766 1 94.12 118 LEU B O 1
ATOM 3174 N N . LYS B 1 119 ? 7.391 -2.516 20.984 1 93.06 119 LYS B N 1
ATOM 3175 C CA . LYS B 1 119 ? 6.695 -1.889 22.109 1 93.06 119 LYS B CA 1
ATOM 3176 C C . LYS B 1 119 ? 7.656 -1.582 23.25 1 93.06 119 LYS B C 1
ATOM 3178 O O . LYS B 1 119 ? 7.555 -0.534 23.891 1 93.06 119 LYS B O 1
ATOM 3183 N N . ARG B 1 120 ? 8.609 -2.367 23.438 1 92.88 120 ARG B N 1
ATOM 3184 C CA . ARG B 1 120 ? 9.539 -2.244 24.562 1 92.88 120 ARG B CA 1
ATOM 3185 C C . ARG B 1 120 ? 10.633 -1.228 24.25 1 92.88 120 ARG B C 1
ATOM 3187 O O . ARG B 1 120 ? 11.227 -0.646 25.156 1 92.88 120 ARG B O 1
ATOM 3194 N N . THR B 1 121 ? 10.852 -0.985 22.953 1 91.81 121 THR B N 1
ATOM 3195 C CA . THR B 1 121 ? 12.094 -0.288 22.625 1 91.81 121 THR B CA 1
ATOM 3196 C C . THR B 1 121 ? 11.797 1.075 22.016 1 91.81 121 THR B C 1
ATOM 3198 O O . THR B 1 121 ? 12.664 1.954 22 1 91.81 121 THR B O 1
ATOM 3201 N N . ILE B 1 122 ? 10.617 1.252 21.516 1 94.12 122 ILE B N 1
ATOM 3202 C CA . ILE B 1 122 ? 10.297 2.494 20.812 1 94.12 122 ILE B CA 1
ATOM 3203 C C . ILE B 1 122 ? 10.266 3.648 21.812 1 94.12 122 ILE B C 1
ATOM 3205 O O . ILE B 1 122 ? 9.789 3.492 22.938 1 94.12 122 ILE B O 1
ATOM 3209 N N . ASN B 1 123 ? 10.906 4.754 21.484 1 94.19 123 ASN B N 1
ATOM 3210 C CA . ASN B 1 123 ? 10.875 5.965 22.297 1 94.19 123 ASN B CA 1
ATOM 3211 C C . ASN B 1 123 ? 9.672 6.844 21.953 1 94.19 123 ASN B C 1
ATOM 3213 O O . ASN B 1 123 ? 9.672 7.52 20.922 1 94.19 123 ASN B O 1
ATOM 3217 N N . GLU B 1 124 ? 8.719 7 22.828 1 92.12 124 GLU B N 1
ATOM 3218 C CA . GLU B 1 124 ? 7.477 7.727 22.594 1 92.12 124 GLU B CA 1
ATOM 3219 C C . GLU B 1 124 ? 7.742 9.211 22.344 1 92.12 124 GLU B C 1
ATOM 3221 O O . GLU B 1 124 ? 7 9.859 21.609 1 92.12 124 GLU B O 1
ATOM 3226 N N . LYS B 1 125 ? 8.742 9.703 22.984 1 95.56 125 LYS B N 1
ATOM 3227 C CA . LYS B 1 125 ? 9.062 11.117 22.812 1 95.56 125 LYS B CA 1
ATOM 3228 C C . LYS B 1 125 ? 9.375 11.438 21.344 1 95.56 125 LYS B C 1
ATOM 3230 O O . LYS B 1 125 ? 9.047 12.516 20.859 1 95.56 125 LYS B O 1
ATOM 3235 N N . ASP B 1 126 ? 10.016 10.477 20.656 1 97.06 126 ASP B N 1
ATOM 3236 C CA . ASP B 1 126 ? 10.32 10.664 19.25 1 97.06 126 ASP B CA 1
ATOM 3237 C C . ASP B 1 126 ? 9.039 10.695 18.422 1 97.06 126 ASP B C 1
ATOM 3239 O O . ASP B 1 126 ? 8.93 11.469 17.469 1 97.06 126 ASP B O 1
ATOM 3243 N N . ILE B 1 127 ? 8.078 9.891 18.812 1 97 127 ILE B N 1
ATOM 3244 C CA . ILE B 1 127 ? 6.781 9.852 18.141 1 97 127 ILE B CA 1
ATOM 3245 C C . ILE B 1 127 ? 6.062 11.188 18.328 1 97 127 ILE B C 1
ATOM 3247 O O . ILE B 1 127 ? 5.562 11.766 17.359 1 97 127 ILE B O 1
ATOM 3251 N N . TYR B 1 128 ? 6.066 11.703 19.531 1 96.12 128 TYR B N 1
ATOM 3252 C CA . TYR B 1 128 ? 5.367 12.945 19.828 1 96.12 128 TYR B CA 1
ATOM 3253 C C . TYR B 1 128 ? 5.996 14.117 19.078 1 96.12 128 TYR B C 1
ATOM 3255 O O . TYR B 1 128 ? 5.289 15.023 18.625 1 96.12 128 TYR B O 1
ATOM 3263 N N . LYS B 1 129 ? 7.266 14.086 19 1 98.06 129 LYS B N 1
ATOM 3264 C CA . LYS B 1 129 ? 7.949 15.141 18.25 1 98.06 129 LYS B CA 1
ATOM 3265 C C . LYS B 1 129 ? 7.512 15.156 16.797 1 98.06 129 LYS B C 1
ATOM 3267 O O . LYS B 1 129 ? 7.195 16.219 16.25 1 98.06 129 LYS B O 1
ATOM 3272 N N . LEU B 1 130 ? 7.496 14 16.141 1 98.5 130 LEU B N 1
ATOM 3273 C CA . LEU B 1 130 ? 7.059 13.906 14.758 1 98.5 130 LEU B CA 1
ATOM 3274 C C . LEU B 1 130 ? 5.598 14.32 14.617 1 98.5 130 LEU B C 1
ATOM 3276 O O . LEU B 1 130 ? 5.234 15.031 13.68 1 98.5 130 LEU B O 1
ATOM 3280 N N . VAL B 1 131 ? 4.754 13.891 15.562 1 97.69 131 VAL B N 1
ATOM 3281 C CA . VAL B 1 131 ? 3.336 14.227 15.555 1 97.69 131 VAL B CA 1
ATOM 3282 C C . VAL B 1 131 ? 3.17 15.75 15.578 1 97.69 131 VAL B C 1
ATOM 3284 O O . VAL B 1 131 ? 2.371 16.312 14.82 1 97.69 131 VAL B O 1
ATOM 3287 N N . THR B 1 132 ? 3.896 16.406 16.406 1 98.12 132 THR B N 1
ATOM 3288 C CA . THR B 1 132 ? 3.855 17.859 16.516 1 98.12 132 THR B CA 1
ATOM 3289 C C . THR B 1 132 ? 4.277 18.5 15.195 1 98.12 132 THR B C 1
ATOM 3291 O O . THR B 1 132 ? 3.637 19.438 14.719 1 98.12 132 THR B O 1
ATOM 3294 N N . ASP B 1 133 ? 5.332 17.953 14.602 1 98.5 133 ASP B N 1
ATOM 3295 C CA . ASP B 1 133 ? 5.801 18.5 13.328 1 98.5 133 ASP B CA 1
ATOM 3296 C C . ASP B 1 133 ? 4.77 18.281 12.219 1 98.5 133 ASP B C 1
ATOM 3298 O O . ASP B 1 133 ? 4.535 19.172 11.398 1 98.5 133 ASP B O 1
ATOM 3302 N N . ILE B 1 134 ? 4.176 17.109 12.156 1 98.38 134 ILE B N 1
ATOM 3303 C CA . ILE B 1 134 ? 3.137 16.844 11.172 1 98.38 134 ILE B CA 1
ATOM 3304 C C . ILE B 1 134 ? 2.021 17.875 11.289 1 98.38 134 ILE B C 1
ATOM 3306 O O . ILE B 1 134 ? 1.531 18.391 10.281 1 98.38 134 ILE B O 1
ATOM 3310 N N . ALA B 1 135 ? 1.639 18.188 12.516 1 96.81 135 ALA B N 1
ATOM 3311 C CA . ALA B 1 135 ? 0.564 19.141 12.75 1 96.81 135 ALA B CA 1
ATOM 3312 C C . ALA B 1 135 ? 0.968 20.547 12.289 1 96.81 135 ALA B C 1
ATOM 3314 O O . ALA B 1 135 ? 0.143 21.281 11.766 1 96.81 135 ALA B O 1
ATOM 3315 N N . ASN B 1 136 ? 2.158 20.891 12.445 1 97.12 136 ASN B N 1
ATOM 3316 C CA . ASN B 1 136 ? 2.619 22.25 12.25 1 97.12 136 ASN B CA 1
ATOM 3317 C C . ASN B 1 136 ? 2.955 22.531 10.781 1 97.12 136 ASN B C 1
ATOM 3319 O O . ASN B 1 136 ? 2.914 23.672 10.336 1 97.12 136 ASN B O 1
ATOM 3323 N N . TYR B 1 137 ? 3.383 21.5 10.008 1 97.5 137 TYR B N 1
ATOM 3324 C CA . TYR B 1 137 ? 3.742 21.688 8.609 1 97.5 137 TYR B CA 1
ATOM 3325 C C . TYR B 1 137 ? 2.52 21.547 7.707 1 97.5 137 TYR B C 1
ATOM 3327 O O . TYR B 1 137 ? 1.684 20.656 7.918 1 97.5 137 TYR B O 1
ATOM 3335 N N . SER B 1 138 ? 2.455 22.375 6.75 1 93.62 138 SER B N 1
ATOM 3336 C CA . SER B 1 138 ? 1.375 22.297 5.773 1 93.62 138 SER B CA 1
ATOM 3337 C C . SER B 1 138 ? 1.71 21.297 4.668 1 93.62 138 SER B C 1
ATOM 3339 O O . SER B 1 138 ? 0.819 20.641 4.129 1 93.62 138 SER B O 1
ATOM 3341 N N . ASN B 1 139 ? 2.998 21.25 4.289 1 95.38 139 ASN B N 1
ATOM 3342 C CA . ASN B 1 139 ? 3.463 20.312 3.27 1 95.38 139 ASN B CA 1
ATOM 3343 C C . ASN B 1 139 ? 4.203 19.125 3.889 1 95.38 139 ASN B C 1
ATOM 3345 O O . ASN B 1 139 ? 5.398 19.219 4.172 1 95.38 139 ASN B O 1
ATOM 3349 N N . VAL B 1 140 ? 3.473 18.062 4.023 1 97.88 140 VAL B N 1
ATOM 3350 C CA . VAL B 1 140 ? 4.039 16.859 4.613 1 97.88 140 VAL B CA 1
ATOM 3351 C C . VAL B 1 140 ? 4.004 15.719 3.594 1 97.88 140 VAL B C 1
ATOM 3353 O O . VAL B 1 140 ? 3.023 15.562 2.859 1 97.88 140 VAL B O 1
ATOM 3356 N N . ALA B 1 141 ? 5.086 14.992 3.494 1 97.69 141 ALA B N 1
ATOM 3357 C CA . ALA B 1 141 ? 5.137 13.82 2.619 1 97.69 141 ALA B CA 1
ATOM 3358 C C . ALA B 1 141 ? 5.758 12.625 3.338 1 97.69 141 ALA B C 1
ATOM 3360 O O . ALA B 1 141 ? 6.535 12.797 4.281 1 97.69 141 ALA B O 1
ATOM 3361 N N . ALA B 1 142 ? 5.352 11.453 2.975 1 98.44 142 ALA B N 1
ATOM 3362 C CA . ALA B 1 142 ? 5.93 10.203 3.465 1 98.44 142 ALA B CA 1
ATOM 3363 C C . ALA B 1 142 ? 6.289 9.273 2.307 1 98.44 142 ALA B C 1
ATOM 3365 O O . ALA B 1 142 ? 5.504 9.109 1.371 1 98.44 142 ALA B O 1
ATOM 3366 N N . PHE B 1 143 ? 7.516 8.703 2.369 1 96.12 143 PHE B N 1
ATOM 3367 C CA . PHE B 1 143 ? 7.984 7.891 1.254 1 96.12 143 PHE B CA 1
ATOM 3368 C C . PHE B 1 143 ? 8.703 6.645 1.757 1 96.12 143 PHE B C 1
ATOM 3370 O O . PHE B 1 143 ? 9.219 6.629 2.875 1 96.12 143 PHE B O 1
ATOM 3377 N N . GLY B 1 144 ? 8.711 5.609 1.008 1 93.75 144 GLY B N 1
ATOM 3378 C CA . GLY B 1 144 ? 9.43 4.352 1.164 1 93.75 144 GLY B CA 1
ATOM 3379 C C . GLY B 1 144 ? 9.477 3.533 -0.111 1 93.75 144 GLY B C 1
ATOM 3380 O O . GLY B 1 144 ? 9.031 3.988 -1.166 1 93.75 144 GLY B O 1
ATOM 3381 N N . TYR B 1 145 ? 10.109 2.377 0.04 1 87.5 145 TYR B N 1
ATOM 3382 C CA . TYR B 1 145 ? 10.125 1.433 -1.071 1 87.5 145 TYR B CA 1
ATOM 3383 C C . TYR B 1 145 ? 9.203 0.25 -0.792 1 87.5 145 TYR B C 1
ATOM 3385 O O . TYR B 1 145 ? 9.125 -0.229 0.342 1 87.5 145 TYR B O 1
ATOM 3393 N N . MET B 1 146 ? 8.469 -0.226 -1.81 1 88.31 146 MET B N 1
ATOM 3394 C CA . MET B 1 146 ? 7.699 -1.464 -1.758 1 88.31 146 MET B CA 1
ATOM 3395 C C . MET B 1 146 ? 6.793 -1.489 -0.529 1 88.31 146 MET B C 1
ATOM 3397 O O . MET B 1 146 ? 5.957 -0.604 -0.352 1 88.31 146 MET B O 1
ATOM 3401 N N . GLN B 1 147 ? 7.113 -2.461 0.369 1 91.19 147 GLN B N 1
ATOM 3402 C CA . GLN B 1 147 ? 6.238 -2.619 1.525 1 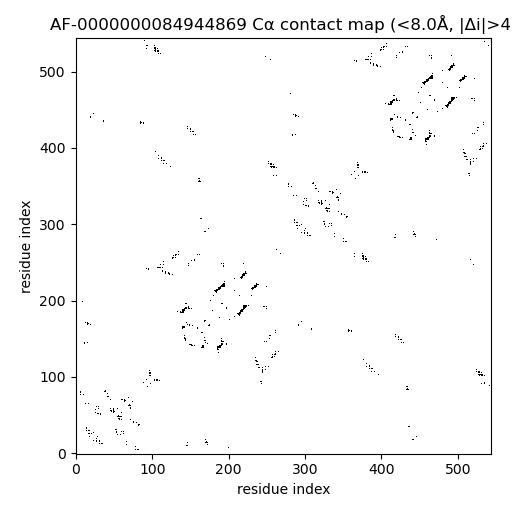91.19 147 GLN B CA 1
ATOM 3403 C C . GLN B 1 147 ? 6.285 -1.386 2.424 1 91.19 147 GLN B C 1
ATOM 3405 O O . GLN B 1 147 ? 5.281 -1.021 3.041 1 91.19 147 GLN B O 1
ATOM 3410 N N . SER B 1 148 ? 7.426 -0.728 2.479 1 93.75 148 SER B N 1
ATOM 3411 C CA . SER B 1 148 ? 7.52 0.512 3.242 1 93.75 148 SER B CA 1
ATOM 3412 C C . SER B 1 148 ? 6.652 1.606 2.629 1 93.75 148 SER B C 1
ATOM 3414 O O . SER B 1 148 ? 6.09 2.438 3.348 1 93.75 148 SER B O 1
ATOM 3416 N N . GLN B 1 149 ? 6.594 1.636 1.321 1 92.69 149 GLN B N 1
ATOM 3417 C CA . GLN B 1 149 ? 5.73 2.609 0.659 1 92.69 149 GLN B CA 1
ATOM 3418 C C . GLN B 1 149 ? 4.262 2.342 0.965 1 92.69 149 GLN B C 1
ATOM 3420 O O . GLN B 1 149 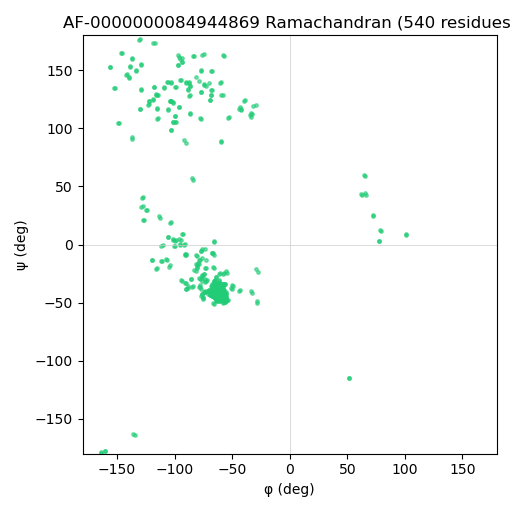? 3.467 3.277 1.086 1 92.69 149 GLN B O 1
ATOM 3425 N N . SER B 1 150 ? 3.889 1.087 1.019 1 93 150 SER B N 1
ATOM 3426 C CA . SER B 1 150 ? 2.527 0.753 1.424 1 93 150 SER B CA 1
ATOM 3427 C C . SER B 1 150 ? 2.213 1.306 2.811 1 93 150 SER B C 1
ATOM 3429 O O . SER B 1 150 ? 1.093 1.751 3.066 1 93 150 SER B O 1
ATOM 3431 N N . VAL B 1 151 ? 3.17 1.245 3.678 1 96.25 151 VAL B N 1
ATOM 3432 C CA . VAL B 1 151 ? 3.008 1.795 5.02 1 96.25 151 VAL B CA 1
ATOM 3433 C C . VAL B 1 151 ? 2.822 3.309 4.941 1 96.25 151 VAL B C 1
ATOM 3435 O O . VAL B 1 151 ? 1.99 3.877 5.652 1 96.25 151 VAL B O 1
ATOM 3438 N N . ALA B 1 152 ? 3.607 3.959 4.082 1 96.94 152 ALA B N 1
ATOM 3439 C CA . ALA B 1 152 ? 3.465 5.398 3.869 1 96.94 152 ALA B CA 1
ATOM 3440 C C . ALA B 1 152 ? 2.064 5.742 3.375 1 96.94 152 ALA B C 1
ATOM 3442 O O . ALA B 1 152 ? 1.467 6.727 3.82 1 96.94 152 ALA B O 1
ATOM 3443 N N . GLN B 1 153 ? 1.612 4.98 2.508 1 93.81 153 GLN B N 1
ATOM 3444 C CA . GLN B 1 153 ? 0.269 5.191 1.979 1 93.81 153 GLN B CA 1
ATOM 3445 C C . GLN B 1 153 ? -0.783 5.039 3.074 1 93.81 153 GLN B C 1
ATOM 3447 O O . GLN B 1 153 ? -1.745 5.809 3.129 1 93.81 153 GLN B O 1
ATOM 3452 N N . ASN B 1 154 ? -0.666 4.066 3.877 1 94.19 154 ASN B N 1
ATOM 3453 C CA . ASN B 1 154 ? -1.601 3.877 4.98 1 94.19 154 ASN B CA 1
ATOM 3454 C C . ASN B 1 154 ? -1.557 5.047 5.961 1 94.19 154 ASN B C 1
ATOM 3456 O O . ASN B 1 154 ? -2.584 5.43 6.523 1 94.19 154 ASN B O 1
ATOM 3460 N N . LEU B 1 155 ? -0.372 5.543 6.184 1 96.19 155 LEU B N 1
ATOM 3461 C CA . LEU B 1 155 ? -0.246 6.746 7 1 96.19 155 LEU B CA 1
ATOM 3462 C C . LEU B 1 155 ? -1.064 7.891 6.41 1 96.19 155 LEU B C 1
ATOM 3464 O O . LEU B 1 155 ? -1.748 8.609 7.141 1 96.19 155 LEU B O 1
ATOM 3468 N N . GLN B 1 156 ? -0.963 8.047 5.105 1 94.5 156 GLN B N 1
ATOM 3469 C CA . GLN B 1 156 ? -1.745 9.07 4.422 1 94.5 156 GLN B CA 1
ATOM 3470 C C . GLN B 1 156 ? -3.24 8.875 4.66 1 94.5 156 GLN B C 1
ATOM 3472 O O . GLN B 1 156 ? -3.953 9.82 4.996 1 94.5 156 GLN B O 1
ATOM 3477 N N . TYR B 1 157 ? -3.695 7.629 4.508 1 89.62 157 TYR B N 1
ATOM 3478 C CA . TYR B 1 157 ? -5.113 7.332 4.691 1 89.62 157 TYR B CA 1
ATOM 3479 C C . TYR B 1 157 ? -5.562 7.672 6.105 1 89.62 157 TYR B C 1
ATOM 3481 O O . TYR B 1 157 ? -6.602 8.312 6.301 1 89.62 157 TYR B O 1
ATOM 3489 N N . ASP B 1 158 ? -4.801 7.273 7.012 1 90.62 158 ASP B N 1
ATOM 3490 C CA . ASP B 1 158 ? -5.18 7.449 8.414 1 90.62 158 ASP B CA 1
ATOM 3491 C C . ASP B 1 158 ? -5.145 8.922 8.812 1 90.62 158 ASP B C 1
ATOM 3493 O O . ASP B 1 158 ? -6.047 9.406 9.5 1 90.62 158 ASP B O 1
ATOM 3497 N N . LEU B 1 159 ? -4.156 9.641 8.422 1 91.62 159 LEU B N 1
ATOM 3498 C CA . LEU B 1 159 ? -4.062 11.055 8.773 1 91.62 159 LEU B CA 1
ATOM 3499 C C . LEU B 1 159 ? -5.164 11.852 8.086 1 91.62 159 LEU B C 1
ATOM 3501 O O . LEU B 1 159 ? -5.664 12.836 8.648 1 91.62 159 LEU B O 1
ATOM 3505 N N . GLN B 1 160 ? -5.488 11.406 6.898 1 88.19 160 GLN B N 1
ATOM 3506 C CA . GLN B 1 160 ? -6.594 12.07 6.219 1 88.19 160 GLN B CA 1
ATOM 3507 C C . GLN B 1 160 ? -7.883 11.961 7.027 1 88.19 160 GLN B C 1
ATOM 3509 O O . GLN B 1 160 ? -8.703 12.883 7.027 1 88.19 160 GLN B O 1
ATOM 3514 N N . THR B 1 161 ? -8.078 10.836 7.66 1 82.5 161 THR B N 1
ATOM 3515 C CA . THR B 1 161 ? -9.242 10.664 8.523 1 82.5 161 THR B CA 1
ATOM 3516 C C . THR B 1 161 ? -9.219 11.672 9.664 1 82.5 161 THR B C 1
ATOM 3518 O O . THR B 1 161 ? -10.266 12.031 10.203 1 82.5 161 THR B O 1
ATOM 3521 N N . CYS B 1 162 ? -8.07 12.133 10.016 1 83.88 162 CYS B N 1
ATOM 3522 C CA . CYS B 1 162 ? -7.906 13.164 11.031 1 83.88 162 CYS B CA 1
ATOM 3523 C C . CYS B 1 162 ? -7.863 14.555 10.406 1 83.88 162 CYS B C 1
ATOM 3525 O O . CYS B 1 162 ? -7.43 15.516 11.039 1 83.88 162 CYS B O 1
ATOM 3527 N N . HIS B 1 163 ? -8.156 14.633 9.141 1 83.38 163 HIS B N 1
ATOM 3528 C CA . HIS B 1 163 ? -8.234 15.875 8.375 1 83.38 163 HIS B CA 1
ATOM 3529 C C . HIS B 1 163 ? -6.844 16.453 8.125 1 83.38 163 HIS B C 1
ATOM 3531 O O . HIS B 1 163 ? -6.68 17.672 8.062 1 83.38 163 HIS B O 1
ATOM 3537 N N . LYS B 1 164 ? -5.91 15.656 8.148 1 90.06 164 LYS B N 1
ATOM 3538 C CA . LYS B 1 164 ? -4.547 16.031 7.785 1 90.06 164 LYS B CA 1
ATOM 3539 C C . LYS B 1 164 ? -4.09 15.297 6.527 1 90.06 164 LYS B C 1
ATOM 3541 O O . LYS B 1 164 ? -3.795 14.102 6.57 1 90.06 164 LYS B O 1
ATOM 3546 N N . PHE B 1 165 ? -3.992 16.031 5.492 1 91.38 165 PHE B N 1
ATOM 3547 C CA . PHE B 1 165 ? -3.547 15.414 4.254 1 91.38 165 PHE B CA 1
ATOM 3548 C C . PHE B 1 165 ? -2.025 15.414 4.164 1 91.38 165 PHE B C 1
ATOM 3550 O O . PHE B 1 165 ? -1.378 16.406 4.504 1 91.38 165 PHE B O 1
ATOM 3557 N N . ILE B 1 166 ? -1.454 14.305 3.742 1 95.81 166 ILE B N 1
ATOM 3558 C CA . ILE B 1 166 ? -0.03 14.242 3.432 1 95.81 166 ILE B CA 1
ATOM 3559 C C . ILE B 1 166 ? 0.173 13.633 2.047 1 95.81 166 ILE B C 1
ATOM 3561 O O . ILE B 1 166 ? -0.674 12.883 1.563 1 95.81 166 ILE B O 1
ATOM 3565 N N . HIS B 1 167 ? 1.307 13.992 1.451 1 94 167 HIS B N 1
ATOM 3566 C CA . HIS B 1 167 ? 1.628 13.5 0.116 1 94 167 HIS B CA 1
ATOM 3567 C C . HIS B 1 167 ? 2.404 12.188 0.183 1 94 167 HIS B C 1
ATOM 3569 O O . HIS B 1 167 ? 3.254 12.008 1.06 1 94 167 HIS B O 1
ATOM 3575 N N . THR B 1 168 ? 2.08 11.266 -0.682 1 94.75 168 THR B N 1
ATOM 3576 C CA . THR B 1 168 ? 2.891 10.078 -0.927 1 94.75 168 THR B CA 1
ATOM 3577 C C . THR B 1 168 ? 2.812 9.664 -2.393 1 94.75 168 THR B C 1
ATOM 3579 O O . THR B 1 168 ? 2.018 10.219 -3.158 1 94.75 168 THR B O 1
ATOM 3582 N N . SER B 1 169 ? 3.771 8.789 -2.781 1 89.31 169 SER B N 1
ATOM 3583 C CA . SER B 1 169 ? 3.777 8.336 -4.168 1 89.31 169 SER B CA 1
ATOM 3584 C C . SER B 1 169 ? 4.391 6.941 -4.293 1 89.31 169 SER B C 1
ATOM 3586 O O . SER B 1 169 ? 5.477 6.688 -3.766 1 89.31 169 SER B O 1
ATOM 3588 N N . MET B 1 170 ? 3.695 6.145 -5.051 1 84.56 170 MET B N 1
ATOM 3589 C CA . MET B 1 170 ? 4.219 4.809 -5.316 1 84.56 170 MET B CA 1
ATOM 3590 C C . MET B 1 170 ? 5.391 4.867 -6.293 1 84.56 170 MET B C 1
ATOM 3592 O O . MET B 1 170 ? 6.348 4.098 -6.168 1 84.56 170 MET B O 1
ATOM 3596 N N . LYS B 1 171 ? 5.242 5.691 -7.254 1 80.5 171 LYS B N 1
ATOM 3597 C CA . LYS B 1 171 ? 6.289 5.809 -8.266 1 80.5 171 LYS B CA 1
ATOM 3598 C C . LYS B 1 171 ? 7.543 6.453 -7.684 1 80.5 171 LYS B C 1
ATOM 3600 O O . LYS B 1 171 ? 7.496 7.578 -7.18 1 80.5 171 LYS B O 1
ATOM 3605 N N . TYR B 1 172 ? 8.555 5.73 -7.852 1 79.06 172 TYR B N 1
ATOM 3606 C CA . TYR B 1 172 ? 9.828 6.156 -7.262 1 79.06 172 TYR B CA 1
ATOM 3607 C C . TYR B 1 172 ? 10.273 7.492 -7.844 1 79.06 172 TYR B C 1
ATOM 3609 O O . TYR B 1 172 ? 10.758 8.359 -7.113 1 79.06 172 TYR B O 1
ATOM 3617 N N . SER B 1 173 ? 10.219 7.648 -9.156 1 79.19 173 SER B N 1
ATOM 3618 C CA . SER B 1 173 ? 10.641 8.891 -9.805 1 79.19 173 SER B CA 1
ATOM 3619 C C . SER B 1 173 ? 9.867 10.086 -9.258 1 79.19 173 SER B C 1
ATOM 3621 O O . SER B 1 173 ? 10.414 11.188 -9.164 1 79.19 173 SER B O 1
ATOM 3623 N N . ASP B 1 174 ? 8.625 9.883 -8.906 1 84.94 174 ASP B N 1
ATOM 3624 C CA . ASP B 1 174 ? 7.809 10.953 -8.336 1 84.94 174 ASP B CA 1
ATOM 3625 C C . ASP B 1 174 ? 8.289 11.32 -6.934 1 84.94 174 ASP B C 1
ATOM 3627 O O . ASP B 1 174 ? 8.242 12.492 -6.543 1 84.94 174 ASP B O 1
ATOM 3631 N N . GLN B 1 175 ? 8.664 10.289 -6.168 1 88.44 175 GLN B N 1
ATOM 3632 C CA . GLN B 1 175 ? 9.219 10.555 -4.844 1 88.44 175 GLN B CA 1
ATOM 3633 C C . GLN B 1 175 ? 10.469 11.43 -4.938 1 88.44 175 GLN B C 1
ATOM 3635 O O . GLN B 1 175 ? 10.586 12.422 -4.219 1 88.44 175 GLN B O 1
ATOM 3640 N N . ILE B 1 176 ? 11.305 11.055 -5.84 1 85.12 176 ILE B N 1
ATOM 3641 C CA . ILE B 1 176 ? 12.562 11.766 -6.031 1 85.12 176 ILE B CA 1
ATOM 3642 C C . ILE B 1 176 ? 12.289 13.195 -6.469 1 85.12 176 ILE B C 1
ATOM 3644 O O . ILE B 1 176 ? 12.906 14.141 -5.973 1 85.12 176 ILE B O 1
ATOM 3648 N N . GLU B 1 177 ? 11.445 13.32 -7.434 1 86.06 177 GLU B N 1
ATOM 3649 C CA . GLU B 1 177 ? 11.078 14.648 -7.91 1 86.06 177 GLU B CA 1
ATOM 3650 C C . GLU B 1 177 ? 10.555 15.523 -6.773 1 86.06 177 GLU B C 1
ATOM 3652 O O . GLU B 1 177 ? 10.922 16.688 -6.66 1 86.06 177 GLU B O 1
ATOM 3657 N N . TYR B 1 178 ? 9.695 15.016 -5.922 1 89.44 178 TYR B N 1
ATOM 3658 C CA . TYR B 1 178 ? 9.18 15.742 -4.77 1 89.44 178 TYR B CA 1
ATOM 3659 C C . TYR B 1 178 ? 10.305 16.188 -3.85 1 89.44 178 TYR B C 1
ATOM 3661 O O . TYR B 1 178 ? 10.359 17.344 -3.432 1 89.44 178 TYR B O 1
ATOM 3669 N N . ILE B 1 179 ? 11.172 15.281 -3.59 1 91.12 179 ILE B N 1
ATOM 3670 C CA . ILE B 1 179 ? 12.266 15.547 -2.666 1 91.12 179 ILE B CA 1
ATOM 3671 C C . ILE B 1 179 ? 13.18 16.625 -3.242 1 91.12 179 ILE B C 1
ATOM 3673 O O . ILE B 1 179 ? 13.586 17.547 -2.531 1 91.12 179 ILE B O 1
ATOM 3677 N N . ASN B 1 180 ? 13.445 16.531 -4.504 1 87.56 180 ASN B N 1
ATOM 3678 C CA . ASN B 1 180 ? 14.32 17.484 -5.168 1 87.56 180 ASN B CA 1
ATOM 3679 C C . ASN B 1 180 ? 13.727 18.891 -5.164 1 87.56 180 ASN B C 1
ATOM 3681 O O . ASN B 1 180 ? 14.453 19.875 -5.191 1 87.56 180 ASN B O 1
ATOM 3685 N N . ASN B 1 181 ? 12.469 19 -5.129 1 89.69 181 ASN B N 1
ATOM 3686 C CA . ASN B 1 181 ? 11.797 20.297 -5.215 1 89.69 181 ASN B CA 1
ATOM 3687 C C . ASN B 1 181 ? 11.367 20.797 -3.84 1 89.69 181 ASN B C 1
ATOM 3689 O O . ASN B 1 181 ? 10.805 21.891 -3.721 1 89.69 181 ASN B O 1
ATOM 3693 N N . ALA B 1 182 ? 11.609 20.031 -2.826 1 92.62 182 ALA B N 1
ATOM 3694 C CA . ALA B 1 182 ? 11.195 20.391 -1.472 1 92.62 182 ALA B CA 1
ATOM 3695 C C . ALA B 1 182 ? 12.117 21.438 -0.881 1 92.62 182 ALA B C 1
ATOM 3697 O O . ALA B 1 182 ? 13.281 21.562 -1.281 1 92.62 182 ALA B O 1
ATOM 3698 N N . ASP B 1 183 ? 11.5 22.25 -0.012 1 94.25 183 ASP B N 1
ATOM 3699 C CA . ASP B 1 183 ? 12.234 23.297 0.692 1 94.25 183 ASP B CA 1
ATOM 3700 C C . ASP B 1 183 ? 11.883 23.312 2.178 1 94.25 183 ASP B C 1
ATOM 3702 O O . ASP B 1 183 ? 11.352 22.328 2.707 1 94.25 183 ASP B O 1
ATOM 3706 N N . SER B 1 184 ? 12.219 24.438 2.883 1 95.25 184 SER B N 1
ATOM 3707 C CA . SER B 1 184 ? 12.078 24.516 4.336 1 95.25 184 SER B CA 1
ATOM 3708 C C . SER B 1 184 ? 10.617 24.484 4.754 1 95.25 184 SER B C 1
ATOM 3710 O O . SER B 1 184 ? 10.305 24.297 5.934 1 95.25 184 SER B O 1
ATOM 3712 N N . SER B 1 185 ? 9.719 24.547 3.797 1 96.19 185 SER B N 1
ATOM 3713 C CA . SER B 1 185 ? 8.297 24.5 4.102 1 96.19 185 SER B CA 1
ATOM 3714 C C . SER B 1 185 ? 7.777 23.062 4.066 1 96.19 185 SER B C 1
ATOM 3716 O O . SER B 1 185 ? 6.609 22.812 4.371 1 96.19 185 SER B O 1
ATOM 3718 N N . ASN B 1 186 ? 8.703 22.125 3.76 1 97.12 186 ASN B N 1
ATOM 3719 C CA . ASN B 1 186 ? 8.305 20.734 3.611 1 97.12 186 ASN B CA 1
ATOM 3720 C C . ASN B 1 186 ? 8.812 19.875 4.77 1 97.12 186 ASN B C 1
ATOM 3722 O O . ASN B 1 186 ? 9.938 20.078 5.246 1 97.12 186 ASN B O 1
ATOM 3726 N N . LEU B 1 187 ? 7.965 19.031 5.281 1 98.44 187 LEU B N 1
ATOM 3727 C CA . LEU B 1 187 ? 8.336 17.938 6.152 1 98.44 187 LEU B CA 1
ATOM 3728 C C . LEU B 1 187 ? 8.297 16.609 5.398 1 98.44 187 LEU B C 1
ATOM 3730 O O . LEU B 1 187 ? 7.281 16.266 4.777 1 98.44 187 LEU B O 1
ATOM 3734 N N . ILE B 1 188 ? 9.406 15.875 5.383 1 98.12 188 ILE B N 1
ATOM 3735 C CA . ILE B 1 188 ? 9.469 14.602 4.676 1 98.12 188 ILE B CA 1
ATOM 3736 C C . ILE B 1 188 ? 9.773 13.477 5.664 1 98.12 188 ILE B C 1
ATOM 3738 O O . ILE B 1 188 ? 10.742 13.555 6.426 1 98.12 188 ILE B O 1
ATOM 3742 N N . ILE B 1 189 ? 8.93 12.461 5.695 1 98.75 189 ILE B N 1
ATOM 3743 C CA . ILE B 1 189 ? 9.086 11.273 6.523 1 98.75 189 ILE B CA 1
ATOM 3744 C C . ILE B 1 189 ? 9.508 10.094 5.66 1 98.75 189 ILE B C 1
ATOM 3746 O O . ILE B 1 189 ? 8.758 9.656 4.781 1 98.75 189 ILE B O 1
ATOM 3750 N N . ILE B 1 190 ? 10.695 9.578 5.902 1 97.81 190 ILE B N 1
ATOM 3751 C CA . ILE B 1 190 ? 11.188 8.422 5.16 1 97.81 190 ILE B CA 1
ATOM 3752 C C . ILE B 1 190 ? 11.039 7.16 6.008 1 97.81 190 ILE B C 1
ATOM 3754 O O . ILE B 1 190 ? 11.508 7.105 7.145 1 97.81 190 ILE B O 1
ATOM 3758 N N . LEU B 1 191 ? 10.312 6.191 5.461 1 97.38 191 LEU B N 1
ATOM 3759 C CA . LEU B 1 191 ? 10.18 4.875 6.078 1 97.38 191 LEU B CA 1
ATOM 3760 C C . LEU B 1 191 ? 11.109 3.867 5.418 1 97.38 191 LEU B C 1
ATOM 3762 O O . LEU B 1 191 ? 10.93 3.521 4.25 1 97.38 191 LEU B O 1
ATOM 3766 N N . SER B 1 192 ? 12.109 3.451 6.125 1 93.56 192 SER B N 1
ATOM 3767 C CA . SER B 1 192 ? 13.109 2.533 5.594 1 93.56 192 SER B CA 1
ATOM 3768 C C . SER B 1 192 ? 13.664 1.631 6.688 1 93.56 192 SER B C 1
ATOM 3770 O O . SER B 1 192 ? 14.516 2.055 7.477 1 93.56 192 SER B O 1
ATOM 3772 N N . GLU B 1 193 ? 13.211 0.378 6.664 1 90.44 193 GLU B N 1
ATOM 3773 C CA . GLU B 1 193 ? 13.688 -0.542 7.691 1 90.44 193 GLU B CA 1
ATOM 3774 C C . GLU B 1 193 ? 15.211 -0.611 7.703 1 90.44 193 GLU B C 1
ATOM 3776 O O . GLU B 1 193 ? 15.836 -0.476 8.758 1 90.44 193 GLU B O 1
ATOM 3781 N N . SER B 1 194 ? 15.852 -0.771 6.543 1 87.06 194 SER B N 1
ATOM 3782 C CA . SER B 1 194 ? 17.297 -0.917 6.43 1 87.06 194 SER B CA 1
ATOM 3783 C C . SER B 1 194 ? 18 0.434 6.527 1 87.06 194 SER B C 1
ATOM 3785 O O . SER B 1 194 ? 19.219 0.494 6.703 1 87.06 194 SER B O 1
ATOM 3787 N N . GLY B 1 195 ? 17.266 1.532 6.363 1 90.25 195 GLY B N 1
ATOM 3788 C CA . GLY B 1 195 ? 17.844 2.865 6.359 1 90.25 195 GLY B CA 1
ATOM 3789 C C . GLY B 1 195 ? 18.516 3.225 5.047 1 90.25 195 GLY B C 1
ATOM 3790 O O . GLY B 1 195 ? 19.172 4.262 4.941 1 90.25 195 GLY B O 1
ATOM 3791 N N . THR B 1 196 ? 18.281 2.434 4 1 85.31 196 THR B N 1
ATOM 3792 C CA . THR B 1 196 ? 19.062 2.605 2.775 1 85.31 196 THR B CA 1
ATOM 3793 C C . THR B 1 196 ? 18.234 3.322 1.712 1 85.31 196 THR B C 1
ATOM 3795 O O . THR B 1 196 ? 18.547 3.248 0.521 1 85.31 196 THR B O 1
ATOM 3798 N N . TYR B 1 197 ? 17.188 3.986 2.092 1 88.69 197 TYR B N 1
ATOM 3799 C CA . TYR B 1 197 ? 16.297 4.664 1.147 1 88.69 197 TYR B CA 1
ATOM 3800 C C . TYR B 1 197 ? 17.094 5.605 0.247 1 88.69 197 TYR B C 1
ATOM 3802 O O . TYR B 1 197 ? 17 5.52 -0.98 1 88.69 197 TYR B O 1
ATOM 3810 N N . PHE B 1 198 ? 17.969 6.426 0.775 1 85.06 198 PHE B N 1
ATOM 3811 C CA . PHE B 1 198 ? 18.656 7.473 0.029 1 85.06 198 PHE B CA 1
ATOM 3812 C C . PHE B 1 198 ? 19.797 6.891 -0.792 1 85.06 198 PHE B C 1
ATOM 3814 O O . PHE B 1 198 ? 20.156 7.43 -1.841 1 85.06 198 PHE B O 1
ATOM 3821 N N . LYS B 1 199 ? 20.359 5.844 -0.342 1 74.88 199 LYS B N 1
ATOM 3822 C CA . LYS B 1 199 ? 21.406 5.195 -1.107 1 74.88 199 LYS B CA 1
ATOM 3823 C C . LYS B 1 199 ? 20.875 4.613 -2.41 1 74.88 199 LYS B C 1
ATOM 3825 O O . LYS B 1 199 ? 21.531 4.684 -3.449 1 74.88 199 LYS B O 1
ATOM 3830 N N . ARG B 1 200 ? 19.719 4.125 -2.344 1 66.81 200 ARG B N 1
ATOM 3831 C CA . ARG B 1 200 ? 19.094 3.51 -3.512 1 66.81 200 ARG B CA 1
ATOM 3832 C C . ARG B 1 200 ? 18.562 4.57 -4.469 1 66.81 200 ARG B C 1
ATOM 3834 O O . ARG B 1 200 ? 18.672 4.426 -5.688 1 66.81 200 ARG B O 1
ATOM 3841 N N . ALA B 1 201 ? 18.062 5.602 -3.947 1 56.69 201 ALA B N 1
ATOM 3842 C CA . ALA B 1 201 ? 17.406 6.652 -4.723 1 56.69 201 ALA B CA 1
ATOM 3843 C C . ALA B 1 201 ? 18.422 7.566 -5.387 1 56.69 201 ALA B C 1
ATOM 3845 O O . ALA B 1 201 ? 18.203 8.062 -6.496 1 56.69 201 ALA B O 1
ATOM 3846 N N . PHE B 1 202 ? 19.5 7.816 -4.703 1 55.91 202 PHE B N 1
ATOM 3847 C CA . PHE B 1 202 ? 20.391 8.891 -5.133 1 55.91 202 PHE B CA 1
ATOM 3848 C C . PHE B 1 202 ? 21.828 8.391 -5.262 1 55.91 202 PHE B C 1
ATOM 3850 O O . PHE B 1 202 ? 22.75 9 -4.727 1 55.91 202 PHE B O 1
ATOM 3857 N N . GLU B 1 203 ? 21.984 7.109 -5.664 1 54.69 203 GLU B N 1
ATOM 3858 C CA . GLU B 1 203 ? 23.375 6.637 -5.691 1 54.69 203 GLU B CA 1
ATOM 3859 C C . GLU B 1 203 ? 24.344 7.785 -5.945 1 54.69 203 GLU B C 1
ATOM 3861 O O . GLU B 1 203 ? 25.438 7.812 -5.379 1 54.69 203 GLU B O 1
ATOM 3866 N N . ARG B 1 204 ? 24.094 8.625 -6.941 1 49.25 204 ARG B N 1
ATOM 3867 C CA . ARG B 1 204 ? 25.172 9.484 -7.43 1 49.25 204 ARG B CA 1
ATOM 3868 C C . ARG B 1 204 ? 24.906 10.945 -7.094 1 49.25 204 ARG B C 1
ATOM 3870 O O . ARG B 1 204 ? 25.656 11.828 -7.496 1 49.25 204 ARG B O 1
ATOM 3877 N N . LYS B 1 205 ? 23.734 11.25 -6.43 1 55.28 205 LYS B N 1
ATOM 3878 C CA . LYS B 1 205 ? 23.547 12.695 -6.391 1 55.28 205 LYS B CA 1
ATOM 3879 C C . LYS B 1 205 ? 23.438 13.195 -4.953 1 55.28 205 LYS B C 1
ATOM 3881 O O . LYS B 1 205 ? 22.844 12.523 -4.098 1 55.28 205 LYS B O 1
ATOM 3886 N N . THR B 1 206 ? 24.391 14.109 -4.648 1 55.72 206 THR B N 1
ATOM 3887 C CA . THR B 1 206 ? 24.266 14.859 -3.402 1 55.72 206 THR B CA 1
ATOM 3888 C C . THR B 1 206 ? 22.906 15.531 -3.311 1 55.72 206 THR B C 1
ATOM 3890 O O . THR B 1 206 ? 22.562 16.359 -4.16 1 55.72 206 THR B O 1
ATOM 3893 N N . LEU B 1 207 ? 22.125 14.945 -2.391 1 66.75 207 LEU B N 1
ATOM 3894 C CA . LEU B 1 207 ? 20.828 15.57 -2.154 1 66.75 207 LEU B CA 1
ATOM 3895 C C . LEU B 1 207 ? 20.984 16.859 -1.361 1 66.75 207 LEU B C 1
ATOM 3897 O O . LEU B 1 207 ? 21.828 16.953 -0.464 1 66.75 207 LEU B O 1
ATOM 3901 N N . PHE B 1 208 ? 20.297 17.922 -1.688 1 66.94 208 PHE B N 1
ATOM 3902 C CA . PHE B 1 208 ? 20.078 19.219 -1.04 1 66.94 208 PHE B CA 1
ATOM 3903 C C . PHE B 1 208 ? 21.375 20 -0.973 1 66.94 208 PHE B C 1
ATOM 3905 O O . PHE B 1 208 ? 21.969 20.156 0.099 1 66.94 208 PHE B O 1
ATOM 3912 N N . ARG B 1 209 ? 21.875 20.219 -2.066 1 57.78 209 ARG B N 1
ATOM 3913 C CA . ARG B 1 209 ? 23.109 21.016 -2.174 1 57.78 209 ARG B CA 1
ATOM 3914 C C . ARG B 1 209 ? 23.047 22.234 -1.279 1 57.78 209 ARG B C 1
ATOM 3916 O O . ARG B 1 209 ? 24.047 22.641 -0.696 1 57.78 209 ARG B O 1
ATOM 3923 N N . ASN B 1 210 ? 21.906 22.844 -1.224 1 61.5 210 ASN B N 1
ATOM 3924 C CA . ASN B 1 210 ? 21.734 23.969 -0.319 1 61.5 210 ASN B CA 1
ATOM 3925 C C . ASN B 1 210 ? 21.031 23.562 0.97 1 61.5 210 ASN B C 1
ATOM 3927 O O . ASN B 1 210 ? 19.812 23.344 0.978 1 61.5 210 ASN B O 1
ATOM 3931 N N . THR B 1 211 ? 21.734 23.469 1.995 1 66.88 211 THR B N 1
ATOM 3932 C CA . THR B 1 211 ? 21.266 22.938 3.268 1 66.88 211 THR B CA 1
ATOM 3933 C C . THR B 1 211 ? 20.422 23.984 4.004 1 66.88 211 THR B C 1
ATOM 3935 O O . THR B 1 211 ? 19.672 23.641 4.922 1 66.88 211 THR B O 1
ATOM 3938 N N . ASN B 1 212 ? 20.5 25.156 3.537 1 76.06 212 ASN B N 1
ATOM 3939 C CA . ASN B 1 212 ? 19.781 26.188 4.273 1 76.06 212 ASN B CA 1
ATOM 3940 C C . ASN B 1 212 ? 18.297 26.188 3.92 1 76.06 212 ASN B C 1
ATOM 3942 O O . ASN B 1 212 ? 17.469 26.703 4.684 1 76.06 212 ASN B O 1
ATOM 3946 N N . ASP B 1 213 ? 17.938 25.672 2.914 1 88.75 213 ASP B N 1
ATOM 3947 C CA . ASP B 1 213 ? 16.531 25.688 2.506 1 88.75 213 ASP B CA 1
ATOM 3948 C C . ASP B 1 213 ? 16.047 24.266 2.18 1 88.75 213 ASP B C 1
ATOM 3950 O O . ASP B 1 213 ? 15.297 24.078 1.227 1 88.75 213 ASP B O 1
ATOM 3954 N N . LYS B 1 214 ? 16.531 23.375 3.029 1 92.44 214 LYS B N 1
ATOM 3955 C CA . LYS B 1 214 ? 16.141 22 2.787 1 92.44 214 LYS B CA 1
ATOM 3956 C C . LYS B 1 214 ? 14.906 21.625 3.602 1 92.44 214 LYS B C 1
ATOM 3958 O O . LYS B 1 214 ? 14.594 22.281 4.602 1 92.44 214 LYS B O 1
ATOM 3963 N N . PRO B 1 215 ? 14.227 20.609 3.219 1 95.88 215 PRO B N 1
ATOM 3964 C CA . PRO B 1 215 ? 13.117 20.125 4.047 1 95.88 215 PRO B CA 1
ATOM 3965 C C . PRO B 1 215 ? 13.586 19.516 5.363 1 95.88 215 PRO B C 1
ATOM 3967 O O . PRO B 1 215 ? 14.75 19.125 5.484 1 95.88 215 PRO B O 1
ATOM 3970 N N . LYS B 1 216 ? 12.75 19.641 6.352 1 97.06 216 LYS B N 1
ATOM 3971 C CA . LYS B 1 216 ? 12.984 18.828 7.535 1 97.06 216 LYS B CA 1
ATOM 3972 C C . LYS B 1 216 ? 12.734 17.344 7.242 1 97.06 216 LYS B C 1
ATOM 3974 O O . LYS B 1 216 ? 11.695 16.984 6.68 1 97.06 216 LYS B O 1
ATOM 3979 N N . ILE B 1 217 ? 13.703 16.469 7.574 1 97.25 217 ILE B N 1
ATOM 3980 C CA . ILE B 1 217 ? 13.609 15.07 7.18 1 97.25 217 ILE B CA 1
ATOM 3981 C C . ILE B 1 217 ? 13.664 14.188 8.422 1 97.25 217 ILE B C 1
ATOM 3983 O O . ILE B 1 217 ? 14.562 14.328 9.258 1 97.25 217 ILE B O 1
ATOM 3987 N N . TYR B 1 218 ? 12.641 13.344 8.602 1 98.44 218 TYR B N 1
ATOM 3988 C CA . TYR B 1 218 ? 12.648 12.234 9.555 1 98.44 218 TYR B CA 1
ATOM 3989 C C . TYR B 1 218 ? 12.953 10.914 8.852 1 98.44 218 TYR B C 1
ATOM 3991 O O . TYR B 1 218 ? 12.461 10.664 7.746 1 98.44 218 TYR B O 1
ATOM 3999 N N . LEU B 1 219 ? 13.797 10.109 9.406 1 97.94 219 LEU B N 1
ATOM 4000 C CA . LEU B 1 219 ? 14.023 8.734 8.961 1 97.94 219 LEU B CA 1
ATOM 4001 C C . LEU B 1 219 ? 13.609 7.738 10.047 1 97.94 219 LEU B C 1
ATOM 4003 O O . LEU B 1 219 ? 14.133 7.773 11.156 1 97.94 219 LEU B O 1
ATOM 4007 N N . ILE B 1 220 ? 12.617 6.918 9.734 1 97.88 220 ILE B N 1
ATOM 4008 C CA . ILE B 1 220 ? 12.203 5.832 10.609 1 97.88 220 ILE B CA 1
ATOM 4009 C C . ILE B 1 220 ? 12.875 4.531 10.172 1 97.88 220 ILE B C 1
ATOM 4011 O O . ILE B 1 220 ? 12.664 4.066 9.047 1 97.88 220 ILE B O 1
ATOM 4015 N N . THR B 1 221 ? 13.703 3.939 11.086 1 96.06 221 THR B N 1
ATOM 4016 C CA . THR B 1 221 ? 14.547 2.822 10.672 1 96.06 221 THR B CA 1
ATOM 4017 C C . THR B 1 221 ? 14.922 1.958 11.875 1 96.06 221 THR B C 1
ATOM 4019 O O . THR B 1 221 ? 14.875 2.416 13.016 1 96.06 221 THR B O 1
ATOM 4022 N N . CYS B 1 222 ? 15.172 0.678 11.578 1 93.75 222 CYS B N 1
ATOM 4023 C CA . CYS B 1 222 ? 15.695 -0.164 12.641 1 93.75 222 CYS B CA 1
ATOM 4024 C C . CYS B 1 222 ? 17.219 -0.239 12.586 1 93.75 222 CYS B C 1
ATOM 4026 O O . CYS B 1 222 ? 17.844 -0.969 13.359 1 93.75 222 CYS B O 1
ATOM 4028 N N . ASN B 1 223 ? 17.781 0.461 11.602 1 92.31 223 ASN B N 1
ATOM 4029 C CA . ASN B 1 223 ? 19.234 0.577 11.523 1 92.31 223 ASN B CA 1
ATOM 4030 C C . ASN B 1 223 ? 19.766 1.591 12.531 1 92.31 223 ASN B C 1
ATOM 4032 O O . ASN B 1 223 ? 19.625 2.799 12.336 1 92.31 223 ASN B O 1
ATOM 4036 N N . SER B 1 224 ? 20.422 1.118 13.562 1 90.88 224 SER B N 1
ATOM 4037 C CA . SER B 1 224 ? 20.859 1.975 14.656 1 90.88 224 SER B CA 1
ATOM 4038 C C . SER B 1 224 ? 22.156 2.697 14.305 1 90.88 224 SER B C 1
ATOM 4040 O O . SER B 1 224 ? 22.531 3.664 14.969 1 90.88 224 SER B O 1
ATOM 4042 N N . ASP B 1 225 ? 22.766 2.344 13.242 1 91.25 225 ASP B N 1
ATOM 4043 C CA . ASP B 1 225 ? 24.125 2.838 12.984 1 91.25 225 ASP B CA 1
ATOM 4044 C C . ASP B 1 225 ? 24.109 3.881 11.867 1 91.25 225 ASP B C 1
ATOM 4046 O O . ASP B 1 225 ? 25.094 4.594 11.672 1 91.25 225 ASP B O 1
ATOM 4050 N N . ILE B 1 226 ? 23.094 3.963 11.234 1 91.38 226 ILE B N 1
ATOM 4051 C CA . ILE B 1 226 ? 23.094 4.809 10.047 1 91.38 226 ILE B CA 1
ATOM 4052 C C . ILE B 1 226 ? 23 6.277 10.453 1 91.38 226 ILE B C 1
ATOM 4054 O O . ILE B 1 226 ? 22.281 6.621 11.391 1 91.38 226 ILE B O 1
ATOM 4058 N N . GLU B 1 227 ? 23.859 7.074 9.898 1 91.44 227 GLU B N 1
ATOM 4059 C CA . GLU B 1 227 ? 23.844 8.531 10.039 1 91.44 227 GLU B CA 1
ATOM 4060 C C . GLU B 1 227 ? 23.938 9.219 8.68 1 91.44 227 GLU B C 1
ATOM 4062 O O . GLU B 1 227 ? 24.922 9.039 7.961 1 91.44 227 GLU B O 1
ATOM 4067 N N . ILE B 1 228 ? 22.953 9.93 8.328 1 89.88 228 ILE B N 1
ATOM 4068 C CA . ILE B 1 228 ? 22.891 10.641 7.059 1 89.88 228 ILE B CA 1
ATOM 4069 C C . ILE B 1 228 ? 22.875 12.148 7.312 1 89.88 228 ILE B C 1
ATOM 4071 O O . ILE B 1 228 ? 22.047 12.648 8.062 1 89.88 228 ILE B O 1
ATOM 4075 N N . PRO B 1 229 ? 23.719 12.961 6.699 1 87.69 229 PRO B N 1
ATOM 4076 C CA . PRO B 1 229 ? 23.953 14.359 7.039 1 87.69 229 PRO B CA 1
ATOM 4077 C C . PRO B 1 229 ? 22.703 15.219 6.895 1 87.69 229 PRO B C 1
ATOM 4079 O O . PRO B 1 229 ? 22.531 16.203 7.625 1 87.69 229 PRO B O 1
ATOM 4082 N N . TYR B 1 230 ? 21.828 14.906 6 1 89.44 230 TYR B N 1
ATOM 4083 C CA . TYR B 1 230 ? 20.703 15.797 5.727 1 89.44 230 TYR B CA 1
ATOM 4084 C C . TYR B 1 230 ? 19.438 15.289 6.402 1 89.44 230 TYR B C 1
ATOM 4086 O O . TYR B 1 230 ? 18.359 15.859 6.23 1 89.44 230 TYR B O 1
ATOM 4094 N N . VAL B 1 231 ? 19.578 14.211 7.18 1 94.12 231 VAL B N 1
ATOM 4095 C CA . VAL B 1 231 ? 18.469 13.758 7.996 1 94.12 231 VAL B CA 1
ATOM 4096 C C . VAL B 1 231 ? 18.484 14.477 9.344 1 94.12 231 VAL B C 1
ATOM 4098 O O . VAL B 1 231 ? 19.5 14.5 10.031 1 94.12 231 VAL B O 1
ATOM 4101 N N . ASP B 1 232 ? 17.359 15.07 9.703 1 96.25 232 ASP B N 1
ATOM 4102 C CA . ASP B 1 232 ? 17.312 15.906 10.906 1 96.25 232 ASP B CA 1
ATOM 4103 C C . ASP B 1 232 ? 16.984 15.07 12.141 1 96.25 232 ASP B C 1
ATOM 4105 O O . ASP B 1 232 ? 17.484 15.352 13.234 1 96.25 232 ASP B O 1
ATOM 4109 N N . TYR B 1 233 ? 16.141 14.07 12.016 1 97.62 233 TYR B N 1
ATOM 4110 C CA . TYR B 1 233 ? 15.727 13.266 13.156 1 97.62 233 TYR B CA 1
ATOM 4111 C C . TYR B 1 233 ? 15.586 11.805 12.773 1 97.62 233 TYR B C 1
ATOM 4113 O O . TYR B 1 233 ? 15.195 11.484 11.641 1 97.62 233 TYR B O 1
ATOM 4121 N N . TYR B 1 234 ? 15.906 10.969 13.703 1 97.44 234 TYR B N 1
ATOM 4122 C CA . TYR B 1 234 ? 15.727 9.531 13.555 1 97.44 234 TYR B CA 1
ATOM 4123 C C . TYR B 1 234 ? 14.719 8.992 14.562 1 97.44 234 TYR B C 1
ATOM 4125 O O . TYR B 1 234 ? 14.727 9.383 15.734 1 97.44 234 TYR B O 1
ATOM 4133 N N . ILE B 1 235 ? 13.766 8.266 14.086 1 97.88 235 ILE B N 1
ATOM 4134 C CA . ILE B 1 235 ? 12.977 7.383 14.938 1 97.88 235 ILE B CA 1
ATOM 4135 C C . ILE B 1 235 ? 13.461 5.945 14.781 1 97.88 235 ILE B C 1
ATOM 4137 O O . ILE B 1 235 ? 13.195 5.293 13.773 1 97.88 235 ILE B O 1
ATOM 4141 N N . ARG B 1 236 ? 14.164 5.527 15.812 1 96.38 236 ARG B N 1
ATOM 4142 C CA . ARG B 1 236 ? 14.812 4.223 15.75 1 96.38 236 ARG B CA 1
ATOM 4143 C C . ARG B 1 236 ? 14.047 3.191 16.562 1 96.38 236 ARG B C 1
ATOM 4145 O O . ARG B 1 236 ? 13.484 3.518 17.609 1 96.38 236 ARG B O 1
ATOM 4152 N N . TYR B 1 237 ? 13.969 2.029 15.992 1 94.88 237 TYR B N 1
ATOM 4153 C CA . TYR B 1 237 ? 13.344 0.909 16.688 1 94.88 237 TYR B CA 1
ATOM 4154 C C . TYR B 1 237 ? 14.156 -0.367 16.516 1 94.88 237 TYR B C 1
ATOM 4156 O O . TYR B 1 237 ? 15.023 -0.443 15.633 1 94.88 237 TYR B O 1
ATOM 4164 N N . GLU B 1 238 ? 13.938 -1.286 17.375 1 93.62 238 GLU B N 1
ATOM 4165 C CA . GLU B 1 238 ? 14.617 -2.576 17.25 1 93.62 238 GLU B CA 1
ATOM 4166 C C . GLU B 1 238 ? 13.75 -3.588 16.516 1 93.62 238 GLU B C 1
ATOM 4168 O O . GLU B 1 238 ? 12.516 -3.557 16.625 1 93.62 238 GLU B O 1
ATOM 4173 N N . SER B 1 239 ? 14.375 -4.352 15.734 1 89.12 239 SER B N 1
ATOM 4174 C CA . SER B 1 239 ? 13.727 -5.406 14.961 1 89.12 239 SER B CA 1
ATOM 4175 C C . SER B 1 239 ? 14.578 -6.672 14.938 1 89.12 239 SER B C 1
ATOM 4177 O O . SER B 1 239 ? 15.805 -6.602 15.023 1 89.12 239 SER B O 1
ATOM 4179 N N . ILE B 1 240 ? 13.898 -7.801 14.961 1 83.12 240 ILE B N 1
ATOM 4180 C CA . ILE B 1 240 ? 14.602 -9.07 14.836 1 83.12 240 ILE B CA 1
ATOM 4181 C C . ILE B 1 240 ? 15.219 -9.18 13.445 1 83.12 240 ILE B C 1
ATOM 4183 O O . ILE B 1 240 ? 16.172 -9.945 13.234 1 83.12 240 ILE B O 1
ATOM 4187 N N . ASN B 1 241 ? 14.711 -8.375 12.508 1 75.25 241 ASN B N 1
ATOM 4188 C CA . ASN B 1 241 ? 15.227 -8.234 11.148 1 75.25 241 ASN B CA 1
ATOM 4189 C C . ASN B 1 241 ? 15.062 -9.531 10.352 1 75.25 241 ASN B C 1
ATOM 4191 O O . ASN B 1 241 ? 16.016 -10.023 9.75 1 75.25 241 ASN B O 1
ATOM 4195 N N . ASP B 1 242 ? 13.922 -10.148 10.453 1 73.5 242 ASP B N 1
ATOM 4196 C CA . ASP B 1 242 ? 13.508 -11.289 9.641 1 73.5 242 ASP B CA 1
ATOM 4197 C C . ASP B 1 242 ? 12.258 -10.961 8.828 1 73.5 242 ASP B C 1
ATOM 4199 O O . ASP B 1 242 ? 11.812 -9.812 8.812 1 73.5 242 ASP B O 1
ATOM 4203 N N . TYR B 1 243 ? 11.859 -11.859 7.961 1 70.38 243 TYR B N 1
ATOM 4204 C CA . TYR B 1 243 ? 10.711 -11.664 7.094 1 70.38 243 TYR B CA 1
ATOM 4205 C C . TYR B 1 243 ? 9.492 -11.211 7.898 1 70.38 243 TYR B C 1
ATOM 4207 O O . TYR B 1 243 ? 8.711 -10.383 7.434 1 70.38 243 TYR B O 1
ATOM 4215 N N . ALA B 1 244 ? 9.406 -11.727 9.086 1 72.25 244 ALA B N 1
ATOM 4216 C CA . ALA B 1 244 ? 8.234 -11.445 9.914 1 72.25 244 ALA B CA 1
ATOM 4217 C C . ALA B 1 244 ? 8.312 -10.047 10.523 1 72.25 244 ALA B C 1
ATOM 4219 O O . ALA B 1 244 ? 7.336 -9.562 11.094 1 72.25 244 ALA B O 1
ATOM 4220 N N . SER B 1 245 ? 9.383 -9.438 10.312 1 74.12 245 SER B N 1
ATOM 4221 C CA . SER B 1 245 ? 9.531 -8.117 10.922 1 74.12 245 SER B CA 1
ATOM 4222 C C . SER B 1 245 ? 9.023 -7.023 9.984 1 74.12 245 SER B C 1
ATOM 4224 O O . SER B 1 245 ? 8.469 -6.023 10.445 1 74.12 245 SER B O 1
ATOM 4226 N N . HIS B 1 246 ? 9.273 -7.168 8.703 1 79.06 246 HIS B N 1
ATOM 4227 C CA . HIS B 1 246 ? 8.914 -6.16 7.711 1 79.06 246 HIS B CA 1
ATOM 4228 C C . HIS B 1 246 ? 7.668 -6.574 6.93 1 79.06 246 HIS B C 1
ATOM 4230 O O . HIS B 1 246 ? 7.602 -7.691 6.414 1 79.06 246 HIS B O 1
ATOM 4236 N N . PRO B 1 247 ? 6.656 -5.672 6.988 1 89.75 247 PRO B N 1
ATOM 4237 C CA . PRO B 1 247 ? 6.66 -4.246 7.328 1 89.75 247 PRO B CA 1
ATOM 4238 C C . PRO B 1 247 ? 5.922 -3.951 8.633 1 89.75 247 PRO B C 1
ATOM 4240 O O . PRO B 1 247 ? 5.516 -2.811 8.867 1 89.75 247 PRO B O 1
ATOM 4243 N N . TYR B 1 248 ? 5.781 -4.848 9.484 1 93.31 248 TYR B N 1
ATOM 4244 C CA . TYR B 1 248 ? 4.816 -4.781 10.57 1 93.31 248 TYR B CA 1
ATOM 4245 C C . TYR B 1 248 ? 5.238 -3.746 11.609 1 93.31 248 TYR B C 1
ATOM 4247 O O . TYR B 1 248 ? 4.402 -3 12.125 1 93.31 248 TYR B O 1
ATOM 4255 N N . SER B 1 249 ? 6.527 -3.68 11.906 1 94.56 249 SER B N 1
ATOM 4256 C CA . SER B 1 249 ? 7.004 -2.701 12.875 1 94.56 249 SER B CA 1
ATOM 4257 C C . SER B 1 249 ? 6.793 -1.276 12.367 1 94.56 249 SER B C 1
ATOM 4259 O O . SER B 1 249 ? 6.32 -0.414 13.109 1 94.56 249 SER B O 1
ATOM 4261 N N . LEU B 1 250 ? 7.129 -1.047 11.102 1 96 250 LEU B N 1
ATOM 4262 C CA . LEU B 1 250 ? 6.898 0.267 10.516 1 96 250 LEU B CA 1
ATOM 4263 C C . LEU B 1 250 ? 5.414 0.618 10.523 1 96 250 LEU B C 1
ATOM 4265 O O . LEU B 1 250 ? 5.043 1.754 10.828 1 96 250 LEU B O 1
ATOM 4269 N N . ALA B 1 251 ? 4.605 -0.357 10.164 1 95.69 251 ALA B N 1
ATOM 4270 C CA . ALA B 1 251 ? 3.16 -0.144 10.164 1 95.69 251 ALA B CA 1
ATOM 4271 C C . ALA B 1 251 ? 2.662 0.221 11.562 1 95.69 251 ALA B C 1
ATOM 4273 O O . ALA B 1 251 ? 1.83 1.117 11.719 1 95.69 251 ALA B O 1
ATOM 4274 N N . ALA B 1 252 ? 3.137 -0.469 12.555 1 94.62 252 ALA B N 1
ATOM 4275 C CA . ALA B 1 252 ? 2.744 -0.184 13.938 1 94.62 252 ALA B CA 1
ATOM 4276 C C . ALA B 1 252 ? 3.172 1.222 14.352 1 94.62 252 ALA B C 1
ATOM 4278 O O . ALA B 1 252 ? 2.43 1.924 15.039 1 94.62 252 ALA B O 1
ATOM 4279 N N . ILE B 1 253 ? 4.316 1.635 13.961 1 96.5 253 ILE B N 1
ATOM 4280 C CA . ILE B 1 253 ? 4.824 2.963 14.281 1 96.5 253 ILE B CA 1
ATOM 4281 C C . ILE B 1 253 ? 3.924 4.027 13.656 1 96.5 253 ILE B C 1
ATOM 4283 O O . ILE B 1 253 ? 3.562 5.008 14.312 1 96.5 253 ILE B O 1
ATOM 4287 N N . THR B 1 254 ? 3.564 3.855 12.367 1 96.38 254 THR B N 1
ATOM 4288 C CA . THR B 1 254 ? 2.68 4.824 11.727 1 96.38 254 THR B CA 1
ATOM 4289 C C . THR B 1 254 ? 1.308 4.824 12.398 1 96.38 254 THR B C 1
ATOM 4291 O O . THR B 1 254 ? 0.658 5.867 12.492 1 96.38 254 THR B O 1
ATOM 4294 N N . GLY B 1 255 ? 0.864 3.617 12.852 1 93.5 255 GLY B N 1
ATOM 4295 C CA . GLY B 1 255 ? -0.349 3.576 13.656 1 93.5 255 GLY B CA 1
ATOM 4296 C C . GLY B 1 255 ? -0.244 4.379 14.938 1 93.5 255 GLY B C 1
ATOM 4297 O O . GLY B 1 255 ? -1.192 5.062 15.328 1 93.5 255 GLY B O 1
ATOM 4298 N N . MET B 1 256 ? 0.872 4.297 15.641 1 93.62 256 MET B N 1
ATOM 4299 C CA . MET B 1 256 ? 1.124 5.094 16.828 1 93.62 256 MET B CA 1
ATOM 4300 C C . MET B 1 256 ? 1.062 6.586 16.516 1 93.62 256 MET B C 1
ATOM 4302 O O . MET B 1 256 ? 0.469 7.359 17.281 1 93.62 256 MET B O 1
ATOM 4306 N N . ILE B 1 257 ? 1.689 6.996 15.43 1 95.69 257 ILE B N 1
ATOM 4307 C CA . ILE B 1 257 ? 1.708 8.391 15 1 95.69 257 ILE B CA 1
ATOM 4308 C C . ILE B 1 257 ? 0.277 8.898 14.82 1 95.69 257 ILE B C 1
ATOM 4310 O O . ILE B 1 257 ? -0.09 9.945 15.352 1 95.69 257 ILE B O 1
ATOM 4314 N N . CYS B 1 258 ? -0.521 8.133 14.148 1 92.81 258 CYS B N 1
ATOM 4315 C CA . CYS B 1 258 ? -1.886 8.555 13.852 1 92.81 258 CYS B CA 1
ATOM 4316 C C . CYS B 1 258 ? -2.732 8.594 15.117 1 92.81 258 CYS B C 1
ATOM 4318 O O . CYS B 1 258 ? -3.557 9.492 15.297 1 92.81 258 CYS B O 1
ATOM 4320 N N . THR B 1 259 ? -2.533 7.574 15.961 1 89.88 259 THR B N 1
ATOM 4321 C CA . THR B 1 259 ? -3.268 7.531 17.219 1 89.88 259 THR B CA 1
ATOM 4322 C C . THR B 1 259 ? -2.93 8.742 18.078 1 89.88 259 THR B C 1
ATOM 4324 O O . THR B 1 259 ? -3.824 9.375 18.641 1 89.88 259 THR B O 1
ATOM 4327 N N . CYS B 1 260 ? -1.664 9.07 18.203 1 91.38 260 CYS B N 1
ATOM 4328 C CA . CYS B 1 260 ? -1.219 10.219 18.984 1 91.38 260 CYS B CA 1
ATOM 4329 C C . CYS B 1 260 ? -1.69 11.523 18.344 1 91.38 260 CYS B C 1
ATOM 4331 O O . CYS B 1 260 ? -2.076 12.453 19.062 1 91.38 260 CYS B O 1
ATOM 4333 N N . TYR B 1 261 ? -1.658 11.609 16.984 1 92.38 261 TYR B N 1
ATOM 4334 C CA . TYR B 1 261 ? -2.148 12.781 16.281 1 92.38 261 TYR B CA 1
ATOM 4335 C C . TYR B 1 261 ? -3.627 13.016 16.562 1 92.38 261 TYR B C 1
ATOM 4337 O O . TYR B 1 261 ? -4.035 14.141 16.875 1 92.38 261 TYR B O 1
ATOM 4345 N N . ALA B 1 262 ? -4.402 11.969 16.469 1 87.81 262 ALA B N 1
ATOM 4346 C CA . ALA B 1 262 ? -5.84 12.055 16.703 1 87.81 262 ALA B CA 1
ATOM 4347 C C . ALA B 1 262 ? -6.137 12.508 18.141 1 87.81 262 ALA B C 1
ATOM 4349 O O . ALA B 1 262 ? -7.012 13.352 18.359 1 87.81 262 ALA B O 1
ATOM 4350 N N . GLU B 1 263 ? -5.41 11.953 19.031 1 85.12 263 GLU B N 1
ATOM 4351 C CA . GLU B 1 263 ? -5.613 12.281 20.438 1 85.12 263 GLU B CA 1
ATOM 4352 C C . GLU B 1 263 ? -5.316 13.758 20.719 1 85.12 263 GLU B C 1
ATOM 4354 O O . GLU B 1 263 ? -6.027 14.406 21.484 1 85.12 263 GLU B O 1
ATOM 4359 N N . ARG B 1 264 ? -4.355 14.25 20.078 1 87.38 264 ARG B N 1
ATOM 4360 C CA . ARG B 1 264 ? -3.871 15.586 20.406 1 87.38 264 ARG B CA 1
ATOM 4361 C C . ARG B 1 264 ? -4.594 16.641 19.578 1 87.38 264 ARG B C 1
ATOM 4363 O O . ARG B 1 264 ? -4.832 17.75 20.062 1 87.38 264 ARG B O 1
ATOM 4370 N N . TYR B 1 265 ? -4.926 16.297 18.438 1 87.06 265 TYR B N 1
ATOM 4371 C CA . TYR B 1 265 ? -5.336 17.375 17.531 1 87.06 265 TYR B CA 1
ATOM 4372 C C . TYR B 1 265 ? -6.773 17.172 17.062 1 87.06 265 TYR B C 1
ATOM 4374 O O . TYR B 1 265 ? -7.355 18.047 16.438 1 87.06 265 TYR B O 1
ATOM 4382 N N . LEU B 1 266 ? -7.359 15.984 17.281 1 77.06 266 LEU B N 1
ATOM 4383 C CA . LEU B 1 266 ? -8.773 15.805 16.984 1 77.06 266 LEU B CA 1
ATOM 4384 C C . LEU B 1 266 ? -9.633 16.109 18.203 1 77.06 266 LEU B C 1
ATOM 4386 O O . LEU B 1 266 ? -9.266 15.758 19.328 1 77.06 266 LEU B O 1
ATOM 4390 N N . GLU B 1 267 ? -10.133 17.312 18.516 1 60.38 267 GLU B N 1
ATOM 4391 C CA . GLU B 1 267 ? -10.945 17.766 19.641 1 60.38 267 GLU B CA 1
ATOM 4392 C C . GLU B 1 267 ? -11.875 16.656 20.141 1 60.38 267 GLU B C 1
ATOM 4394 O O . GLU B 1 267 ? -12.461 15.93 19.328 1 60.38 267 GLU B O 1
ATOM 4399 N N . ALA B 1 268 ? -11.703 16.203 21.562 1 49.5 268 ALA B N 1
ATOM 4400 C CA . ALA B 1 268 ? -12.602 15.336 22.328 1 49.5 268 ALA B CA 1
ATOM 4401 C C . ALA B 1 268 ? -14.062 15.648 22.016 1 49.5 268 ALA B C 1
ATOM 4403 O O . ALA B 1 268 ? -14.414 16.812 21.781 1 49.5 268 ALA B O 1
ATOM 4404 N N . PRO B 1 269 ? -14.797 14.609 21.594 1 44.22 269 PRO B N 1
ATOM 4405 C CA . PRO B 1 269 ? -16.219 14.969 21.484 1 44.22 269 PRO B CA 1
ATOM 4406 C C . PRO B 1 269 ? -16.703 15.805 22.656 1 44.22 269 PRO B C 1
ATOM 4408 O O . PRO B 1 269 ? -16.188 15.68 23.781 1 44.22 269 PRO B O 1
ATOM 4411 N N . GLU B 1 270 ? -17.109 17.031 22.422 1 36.78 270 GLU B N 1
ATOM 4412 C CA . GLU B 1 270 ? -17.859 17.656 23.5 1 36.78 270 GLU B CA 1
ATOM 4413 C C . GLU B 1 270 ? -18.703 16.625 24.25 1 36.78 270 GLU B C 1
ATOM 4415 O O . GLU B 1 270 ? -19.312 15.75 23.641 1 36.78 270 GLU B O 1
ATOM 4420 N N . PRO B 1 271 ? -18.312 16.391 25.547 1 36.56 271 PRO B N 1
ATOM 4421 C CA . PRO B 1 271 ? -19.281 15.578 26.297 1 36.56 271 PRO B CA 1
ATOM 4422 C C . PRO B 1 271 ? -20.719 15.852 25.891 1 36.56 271 PRO B C 1
ATOM 4424 O O . PRO B 1 271 ? -21.109 17.016 25.719 1 36.56 271 PRO B O 1
ATOM 4427 N N . ILE B 1 272 ? -21.359 14.805 25.219 1 31 272 ILE B N 1
ATOM 4428 C CA . ILE B 1 272 ? -22.797 15.016 25.297 1 31 272 ILE B CA 1
ATOM 4429 C C . ILE B 1 272 ? -23.219 15.086 26.766 1 31 272 ILE B C 1
ATOM 4431 O O . ILE B 1 272 ? -22.828 14.234 27.578 1 31 272 ILE B O 1
#

InterPro domains:
  IPR000281 Helix-turn-helix protein RpiR [PF01418] (22-82)
  IPR000281 Helix-turn-helix protein RpiR [PS51071] (10-86)
  IPR009057 Homedomain-like superfamily [SSF46689] (23-82)
  IPR036388 Winged helix-like DNA-binding domain superfamily [G3DSA:1.10.10.10] (14-109)
  IPR046348 SIS domain superfamily [SSF53697] (107-263)
  IPR047640 HTH-type transcriptional regulator RpiR-like [PTHR30514] (23-196)

Radius of gyration: 22.75 Å; Cα contacts (8 Å, |Δi|>4): 837; chains: 2; bounding box: 58×58×61 Å

pLDDT: mean 84.32, std 15.9, range [21.62, 98.75]

Nearest PDB structures (foldseek):
  4ivn-assembly1_A  TM=5.452E-01  e=6.743E-12  Vibrio vulnificus YJ016
  4ivn-assembly1_B  TM=5.447E-01  e=7.505E-12  Vibrio vulnificus YJ016
  8k3b-assembly1_A  TM=5.425E-01  e=1.427E-11  Pseudomonas aeruginosa
  7en6-assembly1_A  TM=8.095E-01  e=2.312E-06  Escherichia coli
  7en6-assembly1_C  TM=7.855E-01  e=3.744E-06  Escherichia coli

Solvent-accessible surface area (backbone atoms only — not comparable to full-atom values): 29426 Å² total; per-residue (Å²): 142,84,77,74,67,64,40,62,48,53,59,49,48,31,51,32,42,43,60,59,39,57,88,78,34,69,62,18,38,45,28,50,49,46,68,76,37,46,87,78,45,61,82,60,49,66,65,56,50,15,58,75,50,71,49,50,57,66,55,51,45,48,43,27,42,70,76,72,35,88,31,63,68,53,50,41,52,48,44,56,54,44,62,72,50,63,63,54,33,44,58,40,58,58,38,81,64,49,80,44,97,48,48,37,57,40,41,50,49,41,32,45,51,31,46,53,47,28,65,73,52,48,55,62,68,54,45,51,52,5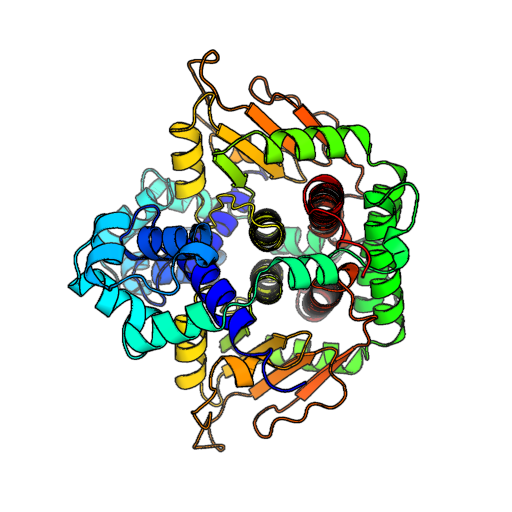0,36,52,46,58,71,70,39,79,41,35,34,30,39,38,60,71,58,35,24,39,39,29,48,42,40,30,55,52,29,38,45,64,73,39,70,46,46,57,49,69,38,63,67,57,45,51,53,50,60,71,69,42,27,64,67,24,37,37,38,37,37,24,63,78,59,50,58,61,57,70,74,33,72,86,50,82,76,60,85,57,71,87,48,32,39,49,25,38,40,38,21,46,44,86,79,73,81,58,94,75,52,74,43,71,45,58,36,56,62,84,76,49,47,46,31,65,52,52,50,63,40,47,50,44,48,22,38,43,41,44,37,39,67,71,67,45,78,73,76,71,82,125,143,84,78,73,68,63,40,62,48,53,58,50,50,31,51,33,43,42,59,58,40,57,86,80,34,70,62,20,36,45,28,48,51,47,67,76,37,48,86,77,44,61,81,61,49,67,64,55,50,16,57,76,50,72,50,49,56,66,53,51,43,49,43,27,43,71,76,69,33,90,31,62,67,52,49,42,51,48,44,56,56,43,63,73,49,63,63,54,33,45,57,38,59,58,36,85,62,46,80,45,98,49,47,38,58,38,42,50,50,42,32,45,50,28,46,52,47,28,66,75,52,47,53,64,69,53,45,53,52,50,35,52,49,57,71,70,38,79,40,35,34,31,41,38,59,72,58,36,26,38,40,28,48,41,41,31,55,53,30,38,45,65,74,38,71,47,46,58,49,71,36,60,66,56,44,50,52,48,59,72,70,42,28,63,68,25,36,39,38,36,37,24,62,77,58,52,59,59,59,71,75,32,72,85,51,83,76,60,85,55,71,87,48,33,39,50,26,38,39,38,20,45,43,86,78,72,81,59,94,75,51,73,42,71,45,59,36,56,63,83,75,47,48,44,30,65,51,52,51,61,41,46,51,45,50,23,38,43,42,46,38,40,66,72,69,46,78,72,74,72,82,127

Sequence (544 aa):
MKGGTGMYNLTIILLSTINSELINSNNYRIAKYILENMRALEDISITELAKECYVSNSSISRFCRDIGLRDYNELKSQIAKYQPAHQYAKNKFYYQSYQKEVPGQSFVEGVIENLQLLKRTINEKDIYKLVTDIANYSNVAAFGYMQSQSVAQNLQYDLQTCHKFIHTSMKYSDQIEYINNADSSNLIIILSESGTYFKRAFERKTLFRNTNDKPKIYLITCNSDIEIPYVDYYIRYESINDYASHPYSLAAITGMICTCYAERYLEAPEPIMKGGTGMYNLTIILLSTINSELINSNNYRIAKYILENMRALEDISITELAKECYVSNSSISRFCRDIGLRDYNELKSQIAKYQPAHQYAKNKFYYQSYQKEVPGQSFVEGVIENLQLLKRTINEKDIYKLVTDIANYSNVAAFGYMQSQSVAQNLQYDLQTCHKFIHTSMKYSDQIEYINNADSSNLIIILSESGTYFKRAFERKTLFRNTNDKPKIYLITCNSDIEIPYVDYYIRYESINDYASHPYSLAAITGMICTCYAERYLEAPEPI

Foldseek 3Di:
DPQPLLQVQLLLLLVLQLVVDDPLPLLNLLSVVCNVCLPVPLPPDLCRSCVVSVHDSVSQQVSCVLSPHNGPVVVSVSSNSNDDCVVVVCQQQVDPLCPDPDSVVSLVVQLVVFQVQQVVFFDVVLLVVVLVVLVVALAEEEEETDLQLVLRVVLQVLVVVVVRHYDGGSNLVVVLVCQQPAWCSYEYEYEDAAQCRCCSNCVPDDGCPPLVTHYAYEYEYQDPPDDDPNHDYYGHGHGPPHSSNPPSSSNVSSVSSSVSNCVPPVDDPPDD/DPQPLLQVQLLLLLVLQLVVDDPLPLLNLLSVVCNVCLPVPLPPDLCRSCVVSVHDSVSQQVSCVLSPHNGVVVVSVSSNSNDDCVVVVCQQQVDPLCPDPDSVVSLVVQLVVFQVQQVVFFDVVQLVVVLVVLVVALAEEEEETDLQLVLRVVLQVLVVVVVRHYDGGSNLVVVVVCQQPAWCSYEYEYEDAQQCRCCSNCVPDDGPPPLVTHYAYEYEYQPPPDDDPNHDYYGHGHGPPHSSNPPSSSNVSSVSSSVSNCVPPVDDPPDD

Organism: NCBI:txid445974

Secondary structure (DSSP, 8-state):
--STHHHHHHHHHHHHHHHHSPTTSHHHHHHHHHHHTGGG-TT--HHHHHHHHTS-HHHHHHHHHHTT-SSHHHHHHHHHH---HHHHHHHHH--GGGGSS-HHHHHHHHHHHHHHHHHHH--HHHHHHHHHHHHH-SEEEEEESHHHHHHHHHHHHHHHHTT---B--SSHHHHHHHHHH--TTEEEEEE-SSS-HHHHH-TT--S-S-GGGPPEEEEEES-SS---TT--EEEE-----STTTTTHHHHHHHHHHHHHHHHHHS------/--STHHHHHHHHHHHHHHHHSPTTSHHHHHHHHHHHTGGG-TT--HHHHHHHHTS-HHHHHHHHHHTT-SSHHHHHHHHHH---HHHHHHHHH--GGGGSS-HHHHHHHHHHHHHHHHHHH--HHHHHHHHHHHHH-SEEEEEESHHHHHHHHHHHHHHHHTT---B--SSHHHHHHHHHH--TTEEEEEE-SSS-HHHHHTTT--S-S-GGGPPEEEEEES-SS---TT--EEEE-----STTTTTHHHHHHHHHHHHHHHHHHS------